Protein AF-A0A1Y2ALZ4-F1 (afdb_monomer_lite)

Sequence (386 aa):
MLKIMDLFFYKSKEDLKEELNKEIKNGNIQKVKTILDYAIKNKIILELNEKNEYGEIDENDIEKIISIKYSDCKLNNISEINSKFIKLINFCKNKNIIEVIFSRNSYFLKKFNEINEKERIKNEKELMKKQLEEERKASEKIEKENESMKKELENERKAKDKIGKENEIKKIELEKEKKEKEKIKKENESMKKKLENKIKAKEKIEKENESMKKELENERKEKEKIKKENESMKKELENERKAKEKIEKENEIKIKELENERKAKEKIEKENEIKIKELENERKTKEKIEKENELMKKELEEEKKEKEKKDEEKLKKKNYIIEKYNNKRDNNETLLTSECKQGNIEEVKKLIRYGMNINKRNKDGDTPLLIACKNGNIELIKYLLT

Secondary structure (DSSP, 8-state):
--SSGGGGG--SHHHHHHHHHHHHHTT-HHHHHHHHHHHHHTT---------SS----HHHHHHHHHHH-TT---S-HHHHHHHHHHHHHHHHHTTS------TT-HHHHHHHHHHHHHHHHHHHHHHHHHHHHHHHHHHHHHHHHHHHHHHHHHHHHHHHHHHHHHHHHHHHHHHHHHHHHHHHHHHHHHHHHHHHHHHHHHHHHHHHHHHHHHHHHHHHHHHHHHHHHHHHHHHHHHHHHHHHHHHHHHHHHHHHHHHHHHHHHHHHHHHHHHHHHHHHHHHHHHHHHHHHHHHHHHHHHHHHHHHHHHHHHHHHHHHHHHHHT---TTT--HHHHHHHHT-HHHHHHHHHTT--TT---TTS--HHHHHHHTT-HHHHHHHH-

Foldseek 3Di:
DPPCVVVVPQPDLVSLLVVLVVCVLVVVVVVNVVSLVVCQVVVNARDNDDDDPPDDDDPVNSVVSNVVPCVPDDDDDPVVSLLVVLVVVLVCVVVVSHDDDDDPPDPSVVSNVVVVVVVVVVVVVVVVVVVVVVVVVVVVVVVVVVVVVVVVVVVVVVVVVVVVVVVVVVVVVVVVVVVVVVVVVVVVVVVVVVVVVVVVVVVVVVVVVVVVVVVVVVVVVVVVVVVVVVVVVVVVVVVVVVVVVVVVVVVVVVVVVVVVVVVVVVVVVVVVVVVVVVVVVVVVVVVVVVVVVVVVVVVVVVVVVVVVVVVVVVVVLVVVVVVVVPPPPPQQQDPLLVCLLVLPQVVNVVVVVSPPDQQDAGPVRDGSLNSNVVVVPVVNNVVSVD

Structure (mmCIF, N/CA/C/O backbone):
data_AF-A0A1Y2ALZ4-F1
#
_entry.id   AF-A0A1Y2ALZ4-F1
#
loop_
_atom_site.group_PDB
_atom_site.id
_atom_site.type_symbol
_atom_site.label_atom_id
_atom_site.label_alt_id
_atom_site.label_comp_id
_atom_site.label_asym_id
_atom_site.label_entity_id
_atom_site.label_seq_id
_atom_site.pdbx_PDB_ins_code
_atom_site.Cartn_x
_atom_site.Cartn_y
_atom_site.Cartn_z
_atom_site.occupancy
_atom_site.B_iso_or_equiv
_atom_site.auth_seq_id
_atom_site.auth_comp_id
_atom_site.auth_asym_id
_atom_site.auth_atom_id
_atom_site.pdbx_PDB_model_num
ATOM 1 N N . MET A 1 1 ? -86.766 26.644 125.378 1.00 42.12 1 MET A N 1
ATOM 2 C CA . MET A 1 1 ? -86.203 27.587 126.367 1.00 42.12 1 MET A CA 1
ATOM 3 C C . MET A 1 1 ? -87.158 27.785 127.561 1.00 42.12 1 MET A C 1
ATOM 5 O O . MET A 1 1 ? -87.335 28.904 128.005 1.00 42.12 1 MET A O 1
ATOM 9 N N . LEU A 1 2 ? -87.774 26.715 128.103 1.00 34.62 2 LEU A N 1
ATOM 10 C CA . LEU A 1 2 ? -88.697 26.842 129.254 1.00 34.62 2 LEU A CA 1
ATOM 11 C C . LEU A 1 2 ? -88.805 25.585 130.150 1.00 34.62 2 LEU A C 1
ATOM 13 O O . LEU A 1 2 ? -89.820 25.368 130.793 1.00 34.62 2 LEU A O 1
ATOM 17 N N . LYS A 1 3 ? -87.753 24.752 130.217 1.00 48.16 3 LYS A N 1
ATOM 18 C CA . LYS A 1 3 ? -87.600 23.702 131.257 1.00 48.16 3 LYS A CA 1
ATOM 19 C C . LYS A 1 3 ? -86.159 23.532 131.776 1.00 48.16 3 LYS A C 1
ATOM 21 O O . LYS A 1 3 ? -85.839 22.530 132.395 1.00 48.16 3 LYS A O 1
ATOM 26 N N . ILE A 1 4 ? -85.278 24.502 131.511 1.00 44.12 4 ILE A N 1
ATOM 27 C CA . ILE A 1 4 ? -83.907 24.537 132.070 1.00 44.12 4 ILE A CA 1
ATOM 28 C C . ILE A 1 4 ? -83.863 25.387 133.356 1.00 44.12 4 ILE A C 1
ATOM 30 O O . ILE A 1 4 ? -82.876 25.364 134.080 1.00 44.12 4 ILE A O 1
ATOM 34 N N . MET A 1 5 ? -84.952 26.090 133.694 1.00 43.16 5 MET A N 1
ATOM 35 C CA . MET A 1 5 ? -85.009 26.917 134.904 1.00 43.16 5 MET A CA 1
ATOM 36 C C . MET A 1 5 ? -85.020 26.120 136.216 1.00 43.16 5 MET A C 1
ATOM 38 O O . MET A 1 5 ? -84.616 26.673 137.231 1.00 43.16 5 MET A O 1
ATOM 42 N N . ASP A 1 6 ? -85.347 24.825 136.199 1.00 49.66 6 ASP A N 1
ATOM 43 C CA . ASP A 1 6 ? -85.305 24.010 137.424 1.00 49.66 6 ASP A CA 1
ATOM 44 C C . ASP A 1 6 ? -83.879 23.553 137.792 1.00 49.66 6 ASP A C 1
ATOM 46 O O . ASP A 1 6 ? -83.631 23.149 138.923 1.00 49.66 6 ASP A O 1
ATOM 50 N N . LEU A 1 7 ? -82.910 23.634 136.867 1.00 52.06 7 LEU A N 1
ATOM 51 C CA . LEU A 1 7 ? -81.543 23.137 137.092 1.00 52.06 7 LEU A CA 1
ATOM 52 C C . LEU A 1 7 ? -80.650 24.085 137.898 1.00 52.06 7 LEU A C 1
ATOM 54 O O . LEU A 1 7 ? -79.588 23.670 138.354 1.00 52.06 7 LEU A O 1
ATOM 58 N N . PHE A 1 8 ? -81.072 25.333 138.112 1.00 49.12 8 PHE A N 1
ATOM 59 C CA . PHE A 1 8 ? -80.312 26.299 138.913 1.00 49.12 8 PHE A CA 1
ATOM 60 C C . PHE A 1 8 ? -80.486 26.124 140.429 1.00 49.12 8 PHE A C 1
ATOM 62 O O . PHE A 1 8 ? -79.915 26.893 141.200 1.00 49.12 8 PHE A O 1
ATOM 69 N N . PHE A 1 9 ? -81.240 25.112 140.865 1.00 51.62 9 PHE A N 1
ATOM 70 C CA . PHE A 1 9 ? -81.398 24.807 142.285 1.00 51.62 9 PHE A CA 1
ATOM 71 C C . PHE A 1 9 ? -80.329 23.862 142.857 1.00 51.62 9 PHE A C 1
ATOM 73 O O . PHE A 1 9 ? -80.178 23.842 144.077 1.00 51.62 9 PHE A O 1
ATOM 80 N N . TYR A 1 10 ? -79.567 23.125 142.034 1.00 57.88 10 TYR A N 1
ATOM 81 C CA . TYR A 1 10 ? -78.551 22.186 142.536 1.00 57.88 10 TYR A CA 1
ATOM 82 C C . TYR A 1 10 ? -77.269 22.940 142.894 1.00 57.88 10 TYR A C 1
ATOM 84 O O . TYR A 1 10 ? -76.552 23.425 142.017 1.00 57.88 10 TYR A O 1
ATOM 92 N N . LYS A 1 11 ? -77.004 23.080 144.194 1.00 54.25 11 LYS A N 1
ATOM 93 C CA . LYS A 1 11 ? -75.896 23.878 144.726 1.00 54.25 11 LYS A CA 1
ATOM 94 C C . LYS A 1 11 ? -74.630 23.039 144.968 1.00 54.25 11 LYS A C 1
ATOM 96 O O . LYS A 1 11 ? -73.576 23.634 145.180 1.00 54.25 11 LYS A O 1
ATOM 101 N N . SER A 1 12 ? -74.688 21.702 144.875 1.00 66.38 12 SER A N 1
ATOM 102 C CA . SER A 1 12 ? -73.545 20.790 145.090 1.00 66.38 12 SER A CA 1
ATOM 103 C C . SER A 1 12 ? -73.542 19.522 144.194 1.00 66.38 12 SER A C 1
ATOM 105 O O . SER A 1 12 ? -74.548 19.199 143.556 1.00 66.38 12 SER A O 1
ATOM 107 N N . LYS A 1 13 ? -72.400 18.797 144.125 1.00 61.62 13 LYS A N 1
ATOM 108 C CA . LYS A 1 13 ? -72.262 17.479 143.446 1.00 61.62 13 LYS A CA 1
ATOM 109 C C . LYS A 1 13 ? -73.210 16.448 144.073 1.00 61.62 13 LYS A C 1
ATOM 111 O O . LYS A 1 13 ? -73.811 15.661 143.340 1.00 61.62 13 LYS A O 1
ATOM 116 N N . GLU A 1 14 ? -73.364 16.485 145.394 1.00 61.75 14 GLU A N 1
ATOM 117 C CA . GLU A 1 14 ? -74.290 15.650 146.160 1.00 61.75 14 GLU A CA 1
ATOM 118 C C . GLU A 1 14 ? -75.758 15.918 145.792 1.00 61.75 14 GLU A C 1
ATOM 120 O O . GLU A 1 14 ? -76.473 14.960 145.508 1.00 61.75 14 GLU A O 1
ATOM 125 N N . ASP A 1 15 ? -76.190 17.179 145.656 1.00 67.94 15 ASP A N 1
ATOM 126 C CA . ASP A 1 15 ? -77.581 17.509 145.274 1.00 67.94 15 ASP A CA 1
ATOM 127 C C . ASP A 1 15 ? -77.932 16.940 143.885 1.00 67.94 15 ASP A C 1
ATOM 129 O O . ASP A 1 15 ? -79.032 16.445 143.630 1.00 67.94 15 ASP A O 1
ATOM 133 N N . LEU A 1 16 ? -76.963 17.007 142.967 1.00 66.06 16 LEU A N 1
ATOM 134 C CA . LEU A 1 16 ? -77.070 16.504 141.597 1.00 66.06 16 LEU A CA 1
ATOM 135 C C . LEU A 1 16 ? -77.125 14.972 141.555 1.00 66.06 16 LEU A C 1
ATOM 137 O O . LEU A 1 16 ? -77.840 14.398 140.732 1.00 66.06 16 LEU A O 1
ATOM 141 N N . LYS A 1 17 ? -76.384 14.315 142.451 1.00 62.19 17 LYS A N 1
ATOM 142 C CA . LYS A 1 17 ? -76.388 12.861 142.632 1.00 62.19 17 LYS A CA 1
ATOM 143 C C . LYS A 1 17 ? -77.688 12.380 143.283 1.00 62.19 17 LYS A C 1
ATOM 145 O O . LYS A 1 17 ? -78.253 11.396 142.808 1.00 62.19 17 LYS A O 1
ATOM 150 N N . GLU A 1 18 ? -78.191 13.060 144.312 1.00 59.50 18 GLU A N 1
ATOM 151 C CA . GLU A 1 18 ? -79.479 12.744 144.941 1.00 59.50 18 GLU A CA 1
ATOM 152 C C . GLU A 1 18 ? -80.633 12.884 143.952 1.00 59.50 18 GLU A C 1
ATOM 154 O O . GLU A 1 18 ? -81.451 11.968 143.829 1.00 59.50 18 GLU A O 1
ATOM 159 N N . GLU A 1 19 ? -80.679 13.978 143.190 1.00 65.06 19 GLU A N 1
ATOM 160 C CA . GLU A 1 19 ? -81.725 14.153 142.187 1.00 65.06 19 GLU A CA 1
ATOM 161 C C . GLU A 1 19 ? -81.571 13.156 141.031 1.00 65.06 19 GLU A C 1
ATOM 163 O O . GLU A 1 19 ? -82.572 12.608 140.573 1.00 65.06 19 GLU A O 1
ATOM 168 N N . LEU A 1 20 ? -80.346 12.846 140.582 1.00 60.69 20 LEU A N 1
ATOM 169 C CA . LEU A 1 20 ? -80.123 11.789 139.591 1.00 60.69 20 LEU A CA 1
ATOM 170 C C . LEU A 1 20 ? -80.661 10.447 140.102 1.00 60.69 20 LEU A C 1
ATOM 172 O O . LEU A 1 20 ? -81.419 9.791 139.392 1.00 60.69 20 LEU A O 1
ATOM 176 N N . ASN A 1 21 ? -80.344 10.066 141.342 1.00 56.47 21 ASN A N 1
ATOM 177 C CA . ASN A 1 21 ? -80.853 8.845 141.969 1.00 56.47 21 ASN A CA 1
ATOM 178 C C . ASN A 1 21 ? -82.378 8.854 142.099 1.00 56.47 21 ASN A C 1
ATOM 180 O O . ASN A 1 21 ? -83.031 7.842 141.848 1.00 56.47 21 ASN A O 1
ATOM 184 N N . LYS A 1 22 ? -82.965 9.994 142.459 1.00 56.47 22 LYS A N 1
ATOM 185 C CA . LYS A 1 22 ? -84.413 10.183 142.573 1.00 56.47 22 LYS A CA 1
ATOM 186 C C . LYS A 1 22 ? -85.116 10.099 141.220 1.00 56.47 22 LYS A C 1
ATOM 188 O O . LYS A 1 22 ? -86.137 9.429 141.119 1.00 56.47 22 LYS A O 1
ATOM 193 N N . GLU A 1 23 ? -84.587 10.726 140.175 1.00 58.66 23 GLU A N 1
ATOM 194 C CA . GLU A 1 23 ? -85.186 10.703 138.837 1.00 58.66 23 GLU A CA 1
ATOM 195 C C . GLU A 1 23 ? -84.951 9.369 138.115 1.00 58.66 23 GLU A C 1
ATOM 197 O O . GLU A 1 23 ? -85.815 8.948 137.344 1.00 58.66 23 GLU A O 1
ATOM 202 N N . ILE A 1 24 ? -83.855 8.662 138.424 1.00 54.06 24 ILE A N 1
ATOM 203 C CA . ILE A 1 24 ? -83.662 7.248 138.066 1.00 54.06 24 ILE A CA 1
ATOM 204 C C . ILE A 1 24 ? -84.736 6.394 138.749 1.00 54.06 24 ILE A C 1
ATOM 206 O O . ILE A 1 24 ? -85.440 5.654 138.064 1.00 54.06 24 ILE A O 1
ATOM 210 N N . LYS A 1 25 ? -84.928 6.550 140.068 1.00 51.41 25 LYS A N 1
ATOM 211 C CA . LYS A 1 25 ? -85.988 5.870 140.837 1.00 51.41 25 LYS A CA 1
ATOM 212 C C . LYS A 1 25 ? -87.399 6.190 140.318 1.00 51.41 25 LYS A C 1
ATOM 214 O O . LYS A 1 25 ? -88.260 5.320 140.334 1.00 51.41 25 LYS A O 1
ATOM 219 N N . ASN A 1 26 ? -87.632 7.407 139.821 1.00 50.19 26 ASN A N 1
ATOM 220 C CA . ASN A 1 26 ? -88.903 7.832 139.221 1.00 50.19 26 ASN A CA 1
ATOM 221 C C . ASN A 1 26 ? -89.034 7.462 137.721 1.00 50.19 26 ASN A C 1
ATOM 223 O O . ASN A 1 26 ? -90.046 7.789 137.104 1.00 50.19 26 ASN A O 1
ATOM 227 N N . GLY A 1 27 ? -88.026 6.835 137.097 1.00 49.62 27 GLY A N 1
ATOM 228 C CA . GLY A 1 27 ? -88.061 6.422 135.685 1.00 49.62 27 GLY A CA 1
ATOM 229 C C . GLY A 1 27 ? -88.056 7.567 134.656 1.00 49.62 27 GLY A C 1
ATOM 230 O O . GLY A 1 27 ? -88.413 7.364 133.493 1.00 49.62 27 GLY A O 1
ATOM 231 N N . ASN A 1 28 ? -87.656 8.784 135.036 1.00 55.88 28 ASN A N 1
ATOM 232 C CA . ASN A 1 28 ? -87.747 9.971 134.182 1.00 55.88 28 ASN A CA 1
ATOM 233 C C . ASN A 1 28 ? -86.536 10.116 133.242 1.00 55.88 28 ASN A C 1
ATOM 235 O O . ASN A 1 28 ? -85.645 10.944 133.449 1.00 55.88 28 ASN A O 1
ATOM 239 N N . ILE A 1 29 ? -86.516 9.319 132.169 1.00 53.06 29 ILE A N 1
ATOM 240 C CA . ILE A 1 29 ? -85.386 9.210 131.223 1.00 53.06 29 ILE A CA 1
ATOM 241 C C . ILE A 1 29 ? -84.935 10.574 130.676 1.00 53.06 29 ILE A C 1
ATOM 243 O O . ILE A 1 29 ? -83.738 10.820 130.520 1.00 53.06 29 ILE A O 1
ATOM 247 N N . GLN A 1 30 ? -85.871 11.478 130.380 1.00 55.88 30 GLN A N 1
ATOM 248 C CA . GLN A 1 30 ? -85.539 12.771 129.783 1.00 55.88 30 GLN A CA 1
ATOM 249 C C . GLN A 1 30 ? -84.821 13.698 130.773 1.00 55.88 30 GLN A C 1
ATOM 251 O O . GLN A 1 30 ? -83.863 14.375 130.387 1.00 55.88 30 GLN A O 1
ATOM 256 N N . LYS A 1 31 ? -85.237 13.714 132.048 1.00 60.53 31 LYS A N 1
ATOM 257 C CA . LYS A 1 31 ? -84.505 14.436 133.099 1.00 60.53 31 LYS A CA 1
ATOM 258 C C . LYS A 1 31 ? -83.160 13.781 133.392 1.00 60.53 31 LYS A C 1
ATOM 260 O O . LYS A 1 31 ? -82.171 14.503 133.433 1.00 60.53 31 LYS A O 1
ATOM 265 N N . VAL A 1 32 ? -83.090 12.449 133.473 1.00 55.56 32 VAL A N 1
ATOM 266 C CA . VAL A 1 32 ? -81.819 11.715 133.641 1.00 55.56 32 VAL A CA 1
ATOM 267 C C . VAL A 1 32 ? -80.822 12.097 132.548 1.00 55.56 32 VAL A C 1
ATOM 269 O O . VAL A 1 32 ? -79.685 12.451 132.842 1.00 55.56 32 VAL A O 1
ATOM 272 N N . LYS A 1 33 ? -81.257 12.113 131.283 1.00 57.19 33 LYS A N 1
ATOM 273 C CA . LYS A 1 33 ? -80.408 12.517 130.157 1.00 57.19 33 LYS A CA 1
ATOM 274 C C . LYS A 1 33 ? -79.933 13.965 130.287 1.00 57.19 33 LYS A C 1
ATOM 276 O O . LYS A 1 33 ? -78.762 14.238 130.074 1.00 57.19 33 LYS A O 1
ATOM 281 N N . THR A 1 34 ? -80.820 14.868 130.696 1.00 64.62 34 THR A N 1
ATOM 282 C CA . THR A 1 34 ? -80.485 16.287 130.890 1.00 64.62 34 THR A CA 1
ATOM 283 C C . THR A 1 34 ? -79.462 16.474 132.020 1.00 64.62 34 THR A C 1
ATOM 285 O O . THR A 1 34 ? -78.530 17.263 131.879 1.00 64.62 34 THR A O 1
ATOM 288 N N . ILE A 1 35 ? -79.598 15.718 133.115 1.00 60.41 35 ILE A N 1
ATOM 289 C CA . ILE A 1 35 ? -78.656 15.710 134.241 1.00 60.41 35 ILE A CA 1
ATOM 290 C C . ILE A 1 35 ? -77.288 15.152 133.808 1.00 60.41 35 ILE A C 1
ATOM 292 O O . ILE A 1 35 ? -76.255 15.751 134.104 1.00 60.41 35 ILE A O 1
ATOM 296 N N . LEU A 1 36 ? -77.263 14.047 133.056 1.00 55.91 36 LEU A N 1
ATOM 297 C CA . LEU A 1 36 ? -76.023 13.455 132.540 1.00 55.91 36 LEU A CA 1
ATOM 298 C C . LEU A 1 36 ? -75.328 14.360 131.514 1.00 55.91 36 LEU A C 1
ATOM 300 O O . LEU A 1 36 ? -74.115 14.541 131.587 1.00 55.91 36 LEU A O 1
ATOM 304 N N . ASP A 1 37 ? -76.078 14.979 130.600 1.00 59.69 37 ASP A N 1
ATOM 305 C CA . ASP A 1 37 ? -75.547 15.950 129.635 1.00 59.69 37 ASP A CA 1
ATOM 306 C C . ASP A 1 37 ? -74.917 17.155 130.357 1.00 59.69 37 ASP A C 1
ATOM 308 O O . ASP A 1 37 ? -73.858 17.649 129.956 1.00 59.69 37 ASP A O 1
ATOM 312 N N . TYR A 1 38 ? -75.523 17.601 131.464 1.00 64.94 38 TYR A N 1
ATOM 313 C CA . TYR A 1 38 ? -74.948 18.630 132.327 1.00 64.94 38 TYR A CA 1
ATOM 314 C C . TYR A 1 38 ? -73.648 18.162 133.002 1.00 64.94 38 TYR A C 1
ATOM 316 O O . TYR A 1 38 ? -72.660 18.900 132.991 1.00 64.94 38 TYR A O 1
ATOM 324 N N . ALA A 1 39 ? -73.607 16.941 133.540 1.00 55.75 39 ALA A N 1
ATOM 325 C CA . ALA A 1 39 ? -72.405 16.376 134.155 1.00 55.75 39 ALA A CA 1
ATOM 326 C C . ALA A 1 39 ? -71.247 16.248 133.147 1.00 55.75 39 ALA A C 1
ATOM 328 O O . ALA A 1 39 ? -70.130 16.672 133.444 1.00 55.75 39 ALA A O 1
ATOM 329 N N . ILE A 1 40 ? -71.530 15.775 131.925 1.00 56.69 40 ILE A N 1
ATOM 330 C CA . ILE A 1 40 ? -70.569 15.686 130.811 1.00 56.69 40 ILE A CA 1
ATOM 331 C C . ILE A 1 40 ? -69.997 17.061 130.484 1.00 56.69 40 ILE A C 1
ATOM 333 O O . ILE A 1 40 ? -68.779 17.236 130.414 1.00 56.69 40 ILE A O 1
ATOM 337 N N . LYS A 1 41 ? -70.877 18.048 130.287 1.00 64.38 41 LYS A N 1
ATOM 338 C CA . LYS A 1 41 ? -70.475 19.404 129.908 1.00 64.38 41 LYS A CA 1
ATOM 339 C C . LYS A 1 41 ? -69.557 20.042 130.953 1.00 64.38 41 LYS A C 1
ATOM 341 O O . LYS A 1 41 ? -68.635 20.763 130.582 1.00 64.38 41 LYS A O 1
ATOM 346 N N . ASN A 1 42 ? -69.792 19.757 132.233 1.00 61.19 42 ASN A N 1
ATOM 347 C CA . ASN A 1 42 ? -69.032 20.321 133.348 1.00 61.19 42 ASN A CA 1
ATOM 348 C C . ASN A 1 42 ? -67.924 19.389 133.877 1.00 61.19 42 ASN A C 1
ATOM 350 O O . ASN A 1 42 ? -67.287 19.722 134.872 1.00 61.19 42 ASN A O 1
ATOM 354 N N . LYS A 1 43 ? -67.671 18.244 133.219 1.00 60.88 43 LYS A N 1
ATOM 355 C CA . LYS A 1 43 ? -66.679 17.221 133.616 1.00 60.88 43 LYS A CA 1
ATOM 356 C C . LYS A 1 43 ? -66.830 16.729 135.064 1.00 60.88 43 LYS A C 1
ATOM 358 O O . LYS A 1 43 ? -65.845 16.408 135.726 1.00 60.88 43 LYS A O 1
ATOM 363 N N . ILE A 1 44 ? -68.062 16.666 135.558 1.00 55.78 44 ILE A N 1
ATOM 364 C CA . ILE A 1 44 ? -68.360 16.150 136.895 1.00 55.78 44 ILE A CA 1
ATOM 365 C C . ILE A 1 44 ? -68.474 14.629 136.796 1.00 55.78 44 ILE A C 1
ATOM 367 O O . ILE A 1 44 ? -69.331 14.115 136.080 1.00 55.78 44 ILE A O 1
ATOM 371 N N . ILE A 1 45 ? -67.627 13.909 137.530 1.00 53.69 45 ILE A N 1
ATOM 372 C CA . ILE A 1 45 ? -67.736 12.453 137.673 1.00 53.69 45 ILE A CA 1
ATOM 373 C C . ILE A 1 45 ? -68.749 12.172 138.783 1.00 53.69 45 ILE A C 1
ATOM 375 O O . ILE A 1 45 ? -68.520 12.538 139.936 1.00 53.69 45 ILE A O 1
ATOM 379 N N . LEU A 1 46 ? -69.879 11.559 138.435 1.00 53.22 46 LEU A N 1
ATOM 380 C CA . LEU A 1 46 ? -70.933 11.186 139.378 1.00 53.22 46 LEU A CA 1
ATOM 381 C C . LEU A 1 46 ? -70.745 9.722 139.796 1.00 53.22 46 LEU A C 1
ATOM 383 O O . LEU A 1 46 ? -70.842 8.819 138.970 1.00 53.22 46 LEU A O 1
ATOM 387 N N . GLU A 1 47 ? -70.479 9.498 141.080 1.00 49.75 47 GLU A N 1
ATOM 388 C CA . GLU A 1 47 ? -70.293 8.166 141.664 1.00 49.75 47 GLU A CA 1
ATOM 389 C C . GLU A 1 47 ? -71.616 7.699 142.272 1.00 49.75 47 GLU A C 1
ATOM 391 O O . GLU A 1 47 ? -72.061 8.241 143.281 1.00 49.75 47 GLU A O 1
ATOM 396 N N . LEU A 1 48 ? -72.273 6.710 141.672 1.00 48.59 48 LEU A N 1
ATOM 397 C CA . LEU A 1 48 ? -73.524 6.148 142.187 1.00 48.59 48 LEU A CA 1
ATOM 398 C C . LEU A 1 48 ? -73.222 5.113 143.285 1.00 48.59 48 LEU A C 1
ATOM 400 O O . LEU A 1 48 ? -73.225 3.923 1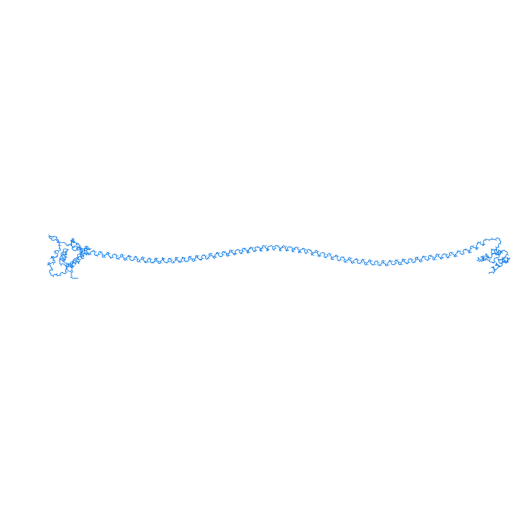43.012 1.00 48.59 48 LEU A O 1
ATOM 404 N N . ASN A 1 49 ? -72.935 5.567 144.509 1.00 44.25 49 ASN A N 1
ATOM 405 C CA . ASN A 1 49 ? -72.786 4.726 145.708 1.00 44.25 49 ASN A CA 1
ATOM 406 C C . ASN A 1 49 ? -73.262 5.502 146.941 1.00 44.25 49 ASN A C 1
ATOM 408 O O . ASN A 1 49 ? -72.736 6.589 147.153 1.00 44.25 49 ASN A O 1
ATOM 412 N N . GLU A 1 50 ? -74.171 4.983 147.774 1.00 42.91 50 GLU A N 1
ATOM 413 C CA . GLU A 1 50 ? -74.243 5.395 149.189 1.00 42.91 50 GLU A CA 1
ATOM 414 C C . GLU A 1 50 ? -74.989 4.386 150.079 1.00 42.91 50 GLU A C 1
ATOM 416 O O . GLU A 1 50 ? -75.902 3.692 149.643 1.00 42.91 50 GLU A O 1
ATOM 421 N N . LYS A 1 51 ? -74.479 4.259 151.309 1.00 38.06 51 LYS A N 1
ATOM 422 C CA . LYS A 1 51 ? -74.598 3.127 152.239 1.00 38.06 51 LYS A CA 1
ATOM 423 C C . LYS A 1 51 ? -75.947 3.058 152.966 1.00 38.06 51 LYS A C 1
ATOM 425 O O . LYS A 1 51 ? -76.314 4.023 153.625 1.00 38.06 51 LYS A O 1
ATOM 430 N N . ASN A 1 52 ? -76.530 1.858 153.026 1.00 39.81 52 ASN A N 1
ATOM 431 C CA . ASN A 1 52 ? -77.428 1.420 154.105 1.00 39.81 52 ASN A CA 1
ATOM 432 C C . ASN A 1 52 ? -76.795 0.184 154.785 1.00 39.81 52 ASN A C 1
ATOM 434 O O . ASN A 1 52 ? -75.937 -0.461 154.184 1.00 39.81 52 ASN A O 1
ATOM 438 N N . GLU A 1 53 ? -77.194 -0.148 156.018 1.00 49.22 53 GLU A N 1
ATOM 439 C CA . GLU A 1 53 ? -76.545 -1.119 156.934 1.00 49.22 53 GLU A CA 1
ATOM 440 C C . GLU A 1 53 ? -76.424 -2.593 156.453 1.00 49.22 53 GLU A C 1
ATOM 442 O O . GLU A 1 53 ? -75.923 -3.429 157.198 1.00 49.22 53 GLU A O 1
ATOM 447 N N . TYR A 1 54 ? -76.761 -2.918 155.199 1.00 42.91 54 TYR A N 1
ATOM 448 C CA . TYR A 1 54 ? -76.448 -4.192 154.527 1.00 42.91 54 TYR A CA 1
ATOM 449 C C . TYR A 1 54 ? -76.172 -3.956 153.028 1.00 42.91 54 TYR A C 1
ATOM 451 O O . TYR A 1 54 ? -77.058 -4.131 152.203 1.00 42.91 54 TYR A O 1
ATOM 459 N N . GLY A 1 55 ? -74.970 -3.490 152.670 1.00 49.72 55 GLY A N 1
ATOM 460 C CA . GLY A 1 55 ? -74.655 -2.983 151.326 1.00 49.72 55 GLY A CA 1
ATOM 461 C C . GLY A 1 55 ? -75.050 -3.877 150.139 1.00 49.72 55 GLY A C 1
ATOM 462 O O . GLY A 1 55 ? -74.576 -4.999 150.058 1.00 49.72 55 GLY A O 1
ATOM 463 N N . GLU A 1 56 ? -75.873 -3.325 149.236 1.00 38.84 56 GLU A N 1
ATOM 464 C CA . GLU A 1 56 ? -75.989 -3.502 147.768 1.00 38.84 56 GLU A CA 1
ATOM 465 C C . GLU A 1 56 ? -77.359 -2.920 147.329 1.00 38.84 56 GLU A C 1
ATOM 467 O O . GLU A 1 56 ? -78.338 -3.088 148.047 1.00 38.84 56 GLU A O 1
ATOM 472 N N . ILE A 1 57 ? -77.448 -2.199 146.195 1.00 35.91 57 ILE A N 1
ATOM 473 C CA .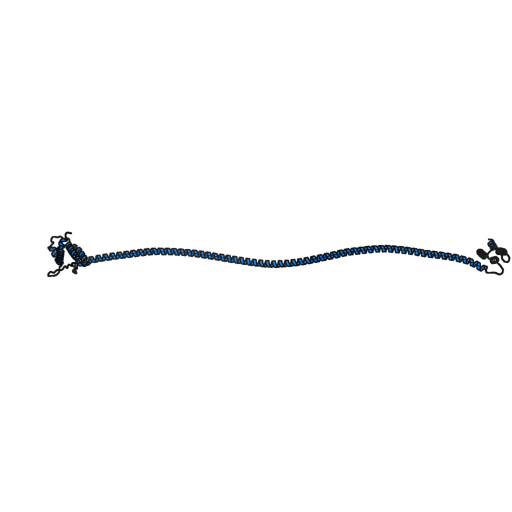 ILE A 1 57 ? -78.745 -1.910 145.539 1.00 35.91 57 ILE A CA 1
ATOM 474 C C . ILE A 1 57 ? -78.951 -3.027 144.522 1.00 35.91 57 ILE A C 1
ATOM 476 O O . ILE A 1 57 ? -78.255 -3.055 143.503 1.00 35.91 57 ILE A O 1
ATOM 480 N N . ASP A 1 58 ? -79.876 -3.939 144.803 1.00 39.69 58 ASP A N 1
ATOM 481 C CA . ASP A 1 58 ? -80.242 -5.012 143.880 1.00 39.69 58 ASP A CA 1
ATOM 482 C C . ASP A 1 58 ? -81.505 -4.661 143.068 1.00 39.69 58 ASP A C 1
ATOM 484 O O . ASP A 1 58 ? -82.169 -3.640 143.284 1.00 39.69 58 ASP A O 1
ATOM 488 N N . GLU A 1 59 ? -81.812 -5.489 142.068 1.00 44.56 59 GLU A N 1
ATOM 489 C CA . GLU A 1 59 ? -82.930 -5.294 141.136 1.00 44.56 59 GLU A CA 1
ATOM 490 C C . GLU A 1 59 ? -84.306 -5.161 141.845 1.00 44.56 59 GLU A C 1
ATOM 492 O O . GLU A 1 59 ? -85.192 -4.481 141.320 1.00 44.56 59 GLU A O 1
ATOM 497 N N . ASN A 1 60 ? -84.466 -5.680 143.070 1.00 40.09 60 ASN A N 1
ATOM 498 C CA . ASN A 1 60 ? -85.697 -5.621 143.866 1.00 40.09 60 ASN A CA 1
ATOM 499 C C . ASN A 1 60 ? -85.941 -4.249 144.520 1.00 40.09 60 ASN A C 1
ATOM 501 O O . ASN A 1 60 ? -87.090 -3.895 144.802 1.00 40.09 60 ASN A O 1
ATOM 505 N N . ASP A 1 61 ? -84.896 -3.450 144.758 1.00 43.97 61 ASP A N 1
ATOM 506 C CA . ASP A 1 61 ? -85.031 -2.113 145.356 1.00 43.97 61 ASP A CA 1
ATOM 507 C C . ASP A 1 61 ? -85.571 -1.089 144.351 1.00 43.97 61 ASP A C 1
ATOM 509 O O . ASP A 1 61 ? -86.344 -0.195 144.704 1.00 43.97 61 ASP A O 1
ATOM 513 N N . ILE A 1 62 ? -85.226 -1.248 143.072 1.00 45.59 62 ILE A N 1
ATOM 514 C CA . ILE A 1 62 ? -85.773 -0.438 141.976 1.00 45.59 62 ILE A CA 1
ATOM 515 C C . ILE A 1 62 ? -87.227 -0.856 141.693 1.00 45.59 62 ILE A C 1
ATOM 517 O O . ILE A 1 62 ? -88.084 0.005 141.483 1.00 45.59 62 ILE A O 1
ATOM 521 N N . GLU A 1 63 ? -87.539 -2.151 141.785 1.00 39.84 63 GLU A N 1
ATOM 522 C CA . GLU A 1 63 ? -88.896 -2.691 141.622 1.00 39.84 63 GLU A CA 1
ATOM 523 C C . GLU A 1 63 ? -89.857 -2.264 142.754 1.00 39.84 63 GLU A C 1
ATOM 525 O O . GLU A 1 63 ? -90.992 -1.847 142.485 1.00 39.84 63 GLU A O 1
ATOM 530 N N . LYS A 1 64 ? -89.397 -2.258 144.017 1.00 41.84 64 LYS A N 1
ATOM 531 C CA . LYS A 1 64 ? -90.163 -1.751 145.175 1.00 41.84 64 LYS A CA 1
ATOM 532 C C . LYS A 1 64 ? -90.458 -0.255 145.081 1.00 41.84 64 LYS A C 1
ATOM 534 O O . LYS A 1 64 ? -91.573 0.172 145.373 1.00 41.84 64 LYS A O 1
ATOM 539 N N . ILE A 1 65 ? -89.482 0.551 144.667 1.00 41.94 65 ILE A N 1
ATOM 540 C CA . ILE A 1 65 ? -89.629 2.013 144.606 1.00 41.94 65 ILE A CA 1
ATOM 541 C C . ILE A 1 65 ? -90.567 2.441 143.466 1.00 41.94 65 ILE A C 1
ATOM 543 O O . ILE A 1 65 ? -91.339 3.390 143.631 1.00 41.94 65 ILE A O 1
ATOM 547 N N . ILE A 1 66 ? -90.565 1.712 142.346 1.00 40.06 66 ILE A N 1
ATOM 548 C CA . ILE A 1 66 ? -91.482 1.945 141.222 1.00 40.06 66 ILE A CA 1
ATOM 549 C C . ILE A 1 66 ? -92.908 1.470 141.563 1.00 40.06 66 ILE A C 1
ATOM 551 O O . ILE A 1 66 ? -93.868 2.174 141.241 1.00 40.06 66 ILE A O 1
ATOM 555 N N . SER A 1 67 ? -93.062 0.360 142.299 1.00 43.00 67 SER A N 1
ATOM 556 C CA . SER A 1 67 ? -94.378 -0.151 142.733 1.00 43.00 67 SER A CA 1
ATOM 557 C C . SER A 1 67 ? -95.087 0.736 143.767 1.00 43.00 67 SER A C 1
ATOM 559 O O . SER A 1 67 ? -96.312 0.802 143.771 1.00 43.00 67 SER A O 1
ATOM 561 N N . ILE A 1 68 ? -94.349 1.454 144.626 1.00 38.84 68 ILE A N 1
ATOM 562 C CA . ILE A 1 68 ? -94.929 2.309 145.685 1.00 38.84 68 ILE A CA 1
ATOM 563 C C . ILE A 1 68 ? -95.471 3.645 145.143 1.00 38.84 68 ILE A C 1
ATOM 565 O O . ILE A 1 68 ? -96.343 4.252 145.760 1.00 38.84 68 ILE A O 1
ATOM 569 N N . LYS A 1 69 ? -94.967 4.129 144.001 1.00 36.12 69 LYS A N 1
ATOM 570 C CA . LYS A 1 69 ? -95.196 5.517 143.556 1.00 36.12 69 LYS A CA 1
ATOM 571 C C . LYS A 1 69 ? -96.048 5.661 142.290 1.00 36.12 69 LYS A C 1
ATOM 573 O O . LYS A 1 69 ? -96.497 6.766 142.000 1.00 36.12 69 LYS A O 1
ATOM 578 N N . TYR A 1 70 ? -96.279 4.575 141.549 1.00 39.47 70 TYR A N 1
ATOM 579 C CA . TYR A 1 70 ? -96.941 4.597 140.238 1.00 39.47 70 TYR A CA 1
ATOM 580 C C . TYR A 1 70 ? -97.973 3.473 140.058 1.00 39.47 70 TYR A C 1
ATOM 582 O O . TYR A 1 70 ? -98.041 2.865 138.991 1.00 39.47 70 TYR A O 1
ATOM 590 N N . SER A 1 71 ? -98.813 3.224 141.068 1.00 42.22 71 SER A N 1
ATOM 591 C CA . SER A 1 71 ? -99.910 2.243 140.983 1.00 42.22 71 SER A CA 1
ATOM 592 C C . SER A 1 71 ? -100.850 2.461 139.784 1.00 42.22 71 SER A C 1
ATOM 594 O O . SER A 1 71 ? -101.425 1.496 139.290 1.00 42.22 71 SER A O 1
ATOM 596 N N . ASP A 1 72 ? -100.943 3.693 139.261 1.00 32.69 72 ASP A N 1
ATOM 597 C CA . ASP A 1 72 ? -101.912 4.072 138.220 1.00 32.69 72 ASP A CA 1
ATOM 598 C C . ASP A 1 72 ? -101.299 4.487 136.862 1.00 32.69 72 ASP A C 1
ATOM 600 O O . ASP A 1 72 ? -102.017 4.928 135.961 1.00 32.69 72 ASP A O 1
ATOM 604 N N . CYS A 1 73 ? -99.988 4.305 136.648 1.00 30.53 73 CYS A N 1
ATOM 605 C CA . CYS A 1 73 ? -99.354 4.560 135.345 1.00 30.53 73 CYS A CA 1
ATOM 606 C C . CYS A 1 73 ? -99.097 3.254 134.575 1.00 30.53 73 CYS A C 1
ATOM 608 O O . CYS A 1 73 ? -98.120 2.550 134.816 1.00 30.53 73 CYS A O 1
ATOM 610 N N . LYS A 1 74 ? -99.942 2.965 133.574 1.00 36.88 74 LYS A N 1
ATOM 611 C CA . LYS A 1 74 ? -99.728 1.904 132.569 1.00 36.88 74 LYS A CA 1
ATOM 612 C C . LYS A 1 74 ? -98.468 2.185 131.732 1.00 36.88 74 LYS A C 1
ATOM 614 O O . LYS A 1 74 ? -98.537 2.845 130.697 1.00 36.88 74 LYS A O 1
ATOM 619 N N . LEU A 1 75 ? -97.314 1.679 132.162 1.00 34.00 75 LEU A N 1
ATOM 620 C CA . LEU A 1 75 ? -96.109 1.594 131.332 1.00 34.00 75 LEU A CA 1
ATOM 621 C C . LEU A 1 75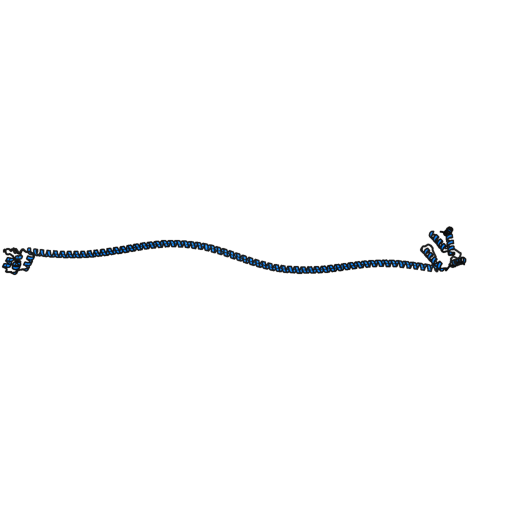 ? -96.209 0.375 130.400 1.00 34.00 75 LEU A C 1
ATOM 623 O O . LEU A 1 75 ? -96.303 -0.766 130.849 1.00 34.00 75 LEU A O 1
ATOM 627 N N . ASN A 1 76 ? -96.165 0.617 129.087 1.00 38.59 76 ASN A N 1
ATOM 628 C CA . ASN A 1 76 ? -96.180 -0.425 128.060 1.00 38.59 76 ASN A CA 1
ATOM 629 C C . ASN A 1 76 ? -94.795 -1.101 127.960 1.00 38.59 76 ASN A C 1
ATOM 631 O O . ASN A 1 76 ? -93.981 -0.748 127.117 1.00 38.59 76 ASN A O 1
ATOM 635 N N . ASN A 1 77 ? -94.569 -2.098 128.819 1.00 40.97 77 ASN A N 1
ATOM 636 C CA . ASN A 1 77 ? -93.531 -3.136 128.747 1.00 40.97 77 ASN A CA 1
ATOM 637 C C . ASN A 1 77 ? -92.068 -2.716 129.060 1.00 40.97 77 ASN A C 1
ATOM 639 O O . ASN A 1 77 ? -91.365 -2.073 128.282 1.00 40.97 77 ASN A O 1
ATOM 643 N N . ILE A 1 78 ? -91.571 -3.187 130.209 1.00 40.94 78 ILE A N 1
ATOM 644 C CA . ILE A 1 78 ? -90.265 -2.890 130.837 1.00 40.94 78 ILE A CA 1
ATOM 645 C C . ILE A 1 78 ? -89.043 -3.207 129.931 1.00 40.94 78 ILE A C 1
ATOM 647 O O . ILE A 1 78 ? -87.980 -2.600 130.064 1.00 40.94 78 ILE A O 1
ATOM 651 N N . SER A 1 79 ? -89.188 -4.095 128.939 1.00 47.62 79 SER A N 1
ATOM 652 C CA . SER A 1 79 ? -88.117 -4.531 128.017 1.00 47.62 79 SER A CA 1
ATOM 653 C C . SER A 1 79 ? -87.607 -3.443 127.048 1.00 47.62 79 SER A C 1
ATOM 655 O O . SER A 1 79 ? -86.426 -3.422 126.677 1.00 47.62 79 SER A O 1
ATOM 657 N N . GLU A 1 80 ? -88.467 -2.506 126.641 1.00 45.88 80 GLU A N 1
ATOM 658 C CA . GLU A 1 80 ? -88.136 -1.498 125.620 1.00 45.88 80 GLU A CA 1
ATOM 659 C C . GLU A 1 80 ? -87.333 -0.318 126.192 1.00 45.88 80 GLU A C 1
ATOM 661 O O . GLU A 1 80 ? -86.409 0.200 125.549 1.00 45.88 80 GLU A O 1
ATOM 666 N N . ILE A 1 81 ? -87.626 0.038 127.447 1.00 47.47 81 ILE A N 1
ATOM 667 C CA . ILE A 1 81 ? -86.875 1.015 128.247 1.00 47.47 81 ILE A CA 1
ATOM 668 C C . ILE A 1 81 ? -85.416 0.547 128.408 1.00 47.47 81 ILE A C 1
ATOM 670 O O . ILE A 1 81 ? -84.485 1.333 128.215 1.00 47.47 81 ILE A O 1
ATOM 674 N N . ASN A 1 82 ? -85.200 -0.759 128.594 1.00 56.41 82 ASN A N 1
ATOM 675 C CA . ASN A 1 82 ? -83.876 -1.351 128.799 1.00 56.41 82 ASN A CA 1
ATOM 676 C C . ASN A 1 82 ? -82.958 -1.288 127.559 1.00 56.41 82 ASN A C 1
ATOM 678 O O . ASN A 1 82 ? -81.761 -1.040 127.694 1.00 56.41 82 ASN A O 1
ATOM 682 N N . SER A 1 83 ? -83.465 -1.449 126.325 1.00 58.00 83 SER A N 1
ATOM 683 C CA . SER A 1 83 ? -82.595 -1.474 125.128 1.00 58.00 83 SER A CA 1
ATOM 684 C C . SER A 1 83 ? -82.022 -0.108 124.744 1.00 58.00 83 SER A C 1
ATOM 686 O O . SER A 1 83 ? -80.879 -0.037 124.283 1.00 58.00 83 SER A O 1
ATOM 688 N N . LYS A 1 84 ? -82.811 0.966 124.856 1.00 58.91 84 LYS A N 1
ATOM 689 C CA . LYS A 1 84 ? -82.331 2.328 124.569 1.00 58.91 84 LYS A CA 1
ATOM 690 C C . LYS A 1 84 ? -81.359 2.789 125.655 1.00 58.91 84 LYS A C 1
ATOM 692 O O . LYS A 1 84 ? -80.356 3.423 125.334 1.00 58.91 84 LYS A O 1
ATOM 697 N N . PHE A 1 85 ? -81.615 2.390 126.900 1.00 57.56 85 PHE A N 1
ATOM 698 C CA . PHE A 1 85 ? -80.736 2.651 128.034 1.00 57.56 85 PHE A CA 1
ATOM 699 C C . PHE A 1 85 ? -79.379 1.940 127.894 1.00 57.56 85 PHE A C 1
ATOM 701 O O . PHE A 1 85 ? -78.347 2.591 128.012 1.00 57.56 85 PHE A O 1
ATOM 708 N N . ILE A 1 86 ? -79.349 0.660 127.492 1.00 59.50 86 ILE A N 1
ATOM 709 C CA . ILE A 1 86 ? -78.099 -0.078 127.205 1.00 59.50 86 ILE A CA 1
ATOM 710 C C . ILE A 1 86 ? -77.270 0.598 126.105 1.00 59.50 86 ILE A C 1
ATOM 712 O O . ILE A 1 86 ? -76.054 0.716 126.236 1.00 59.50 86 ILE A O 1
ATOM 716 N N . LYS A 1 87 ? -77.909 1.075 125.027 1.00 61.16 87 LYS A N 1
ATOM 717 C CA . LYS A 1 87 ? -77.214 1.799 123.946 1.00 61.16 87 LYS A CA 1
ATOM 718 C C . LYS A 1 87 ? -76.597 3.109 124.432 1.00 61.16 87 LYS A C 1
ATOM 720 O O . LYS A 1 87 ? -75.485 3.439 124.028 1.00 61.16 87 LYS A O 1
ATOM 725 N N . LEU A 1 88 ? -77.302 3.837 125.297 1.00 58.94 88 LEU A N 1
ATOM 726 C CA . LEU A 1 88 ? -76.786 5.060 125.902 1.00 58.94 88 LEU A CA 1
ATOM 727 C C . LEU A 1 88 ? -75.616 4.754 126.847 1.00 58.94 88 LEU A C 1
ATOM 729 O O . LEU A 1 88 ? -74.588 5.414 126.753 1.00 58.94 88 LEU A O 1
ATOM 733 N N . ILE A 1 89 ? -75.721 3.708 127.675 1.00 56.34 89 ILE A N 1
ATOM 734 C CA . ILE A 1 89 ? -74.613 3.244 128.519 1.00 56.34 89 ILE A CA 1
ATOM 735 C C . ILE A 1 89 ? -73.398 2.854 127.667 1.00 56.34 89 ILE A C 1
ATOM 737 O O . ILE A 1 89 ? -72.286 3.239 128.008 1.00 56.34 89 ILE A O 1
ATOM 741 N N . ASN A 1 90 ? -73.583 2.151 126.544 1.00 60.00 90 ASN A N 1
ATOM 742 C CA . ASN A 1 90 ? -72.495 1.789 125.626 1.00 60.00 90 ASN A CA 1
ATOM 743 C C . ASN A 1 90 ? -71.820 3.011 125.006 1.00 60.00 90 ASN A C 1
ATOM 745 O O . ASN A 1 90 ? -70.597 3.119 125.016 1.00 60.00 90 ASN A O 1
ATOM 749 N N . PHE A 1 91 ? -72.608 3.985 124.555 1.00 61.72 91 PHE A N 1
ATOM 750 C CA . PHE A 1 91 ? -72.075 5.253 124.070 1.00 61.72 91 PHE A CA 1
ATOM 751 C C . PHE A 1 91 ? -71.276 6.000 125.149 1.00 61.72 91 PHE A C 1
ATOM 753 O O . PHE A 1 91 ? -70.172 6.472 124.881 1.00 61.72 91 PHE A O 1
ATOM 760 N N . CYS A 1 92 ? -71.808 6.087 126.370 1.00 54.47 92 CYS A N 1
ATOM 761 C CA . CYS A 1 92 ? -71.149 6.782 127.471 1.00 54.47 92 CYS A CA 1
ATOM 762 C C . CYS A 1 92 ? -69.892 6.035 127.948 1.00 54.47 92 CYS A C 1
ATOM 764 O O . CYS A 1 92 ? -68.864 6.669 128.171 1.00 54.47 92 CYS A O 1
ATOM 766 N N . LYS A 1 93 ? -69.921 4.700 128.027 1.00 54.78 93 LYS A N 1
ATOM 767 C CA . LYS A 1 93 ? -68.768 3.867 128.399 1.00 54.78 93 LYS A CA 1
ATOM 768 C C . LYS A 1 93 ? -67.650 3.927 127.352 1.00 54.78 93 LYS A C 1
ATOM 770 O O . LYS A 1 93 ? -66.510 4.167 127.721 1.00 54.78 93 LYS A O 1
ATOM 775 N N . ASN A 1 94 ? -67.959 3.812 126.054 1.00 60.44 94 ASN A N 1
ATOM 776 C CA . ASN A 1 94 ? -66.956 3.887 124.973 1.00 60.44 94 ASN A CA 1
ATOM 777 C C . ASN A 1 94 ? -66.311 5.277 124.838 1.00 60.44 94 ASN A C 1
ATOM 779 O O . ASN A 1 94 ? -65.250 5.414 124.233 1.00 60.44 94 ASN A O 1
ATOM 783 N N . LYS A 1 95 ? -66.947 6.313 125.397 1.00 58.78 95 LYS A N 1
ATOM 784 C CA . LYS A 1 95 ? -66.393 7.668 125.503 1.00 58.78 95 LYS A CA 1
ATOM 785 C C . LYS A 1 95 ? -65.787 7.980 126.880 1.00 58.78 95 LYS A C 1
ATOM 787 O O . LYS A 1 95 ? -65.455 9.137 127.120 1.00 58.78 95 LYS A O 1
ATOM 792 N N . ASN A 1 96 ? -65.638 6.983 127.761 1.00 57.59 96 ASN A N 1
ATOM 793 C CA . ASN A 1 96 ? -65.129 7.108 129.137 1.00 57.59 96 ASN A CA 1
ATOM 794 C C . ASN A 1 96 ? -65.891 8.126 130.011 1.00 57.59 96 ASN A C 1
ATOM 796 O O . ASN A 1 96 ? -65.309 8.803 130.851 1.00 57.59 96 ASN A O 1
ATOM 800 N N . ILE A 1 97 ? -67.200 8.258 129.799 1.00 50.94 97 ILE A N 1
ATOM 801 C CA . ILE A 1 97 ? -68.059 9.225 130.498 1.00 50.94 97 ILE A CA 1
ATOM 802 C C . ILE A 1 97 ? -68.592 8.662 131.825 1.00 50.94 97 ILE A C 1
ATOM 804 O O . ILE A 1 97 ? -68.793 9.412 132.774 1.00 50.94 97 ILE A O 1
ATOM 808 N N . ILE A 1 98 ? -68.837 7.351 131.887 1.00 46.00 98 ILE A N 1
ATOM 809 C CA . ILE A 1 98 ? -69.320 6.642 133.078 1.00 46.00 98 ILE A CA 1
ATOM 810 C C . ILE A 1 98 ? -68.531 5.349 133.266 1.00 46.00 98 ILE A C 1
ATOM 812 O O . ILE A 1 98 ? -68.228 4.656 132.291 1.00 46.00 98 ILE A O 1
ATOM 816 N N . GLU A 1 99 ? -68.263 4.997 134.519 1.00 46.81 99 GLU A N 1
ATOM 817 C CA . GLU A 1 99 ? -67.792 3.667 134.889 1.00 46.81 99 GLU A CA 1
ATOM 818 C C . GLU A 1 99 ? -68.991 2.836 135.349 1.00 46.81 99 GLU A C 1
ATOM 820 O O . GLU A 1 99 ? -69.731 3.228 136.249 1.00 46.81 99 GLU A O 1
ATOM 825 N N . VAL A 1 100 ? -69.233 1.713 134.671 1.00 50.91 100 VAL A N 1
ATOM 826 C CA . VAL A 1 100 ? -70.379 0.839 134.947 1.00 50.91 100 VAL A CA 1
ATOM 827 C C . VAL A 1 100 ? -69.864 -0.551 135.269 1.00 50.91 100 VAL A C 1
ATOM 829 O O . VAL A 1 100 ? -69.333 -1.245 134.392 1.00 50.91 100 VAL A O 1
ATOM 832 N N . ILE A 1 101 ? -70.039 -0.944 136.529 1.00 52.28 101 ILE A N 1
ATOM 833 C CA . ILE A 1 101 ? -69.722 -2.277 137.032 1.00 52.28 101 ILE A CA 1
ATOM 834 C C . ILE A 1 101 ? -70.974 -3.134 136.863 1.00 52.28 101 ILE A C 1
ATOM 836 O O . ILE A 1 101 ? -71.958 -2.978 137.580 1.00 52.28 101 ILE A O 1
ATOM 840 N N . PHE A 1 102 ? -70.953 -4.027 135.874 1.00 55.06 102 PHE A N 1
ATOM 841 C CA . PHE A 1 102 ? -72.006 -5.024 135.711 1.00 55.06 102 PHE A CA 1
ATOM 842 C C . PHE A 1 102 ? -71.673 -6.257 136.548 1.00 55.06 102 PHE A C 1
ATOM 844 O O . PHE A 1 102 ? -70.548 -6.759 136.493 1.00 55.06 102 PHE A O 1
ATOM 851 N N . SER A 1 103 ? -72.662 -6.795 137.262 1.00 50.19 103 SER A N 1
ATOM 852 C CA . SER A 1 103 ? -72.539 -8.131 137.851 1.00 50.19 103 SER A CA 1
ATOM 853 C C . SER A 1 103 ? -72.266 -9.170 136.756 1.00 50.19 103 SER A C 1
ATOM 855 O O . SER A 1 103 ? -72.780 -9.063 135.637 1.00 50.19 103 SER A O 1
ATOM 857 N N . ARG A 1 104 ? -71.465 -10.196 137.080 1.00 51.97 104 ARG A N 1
ATOM 858 C CA . ARG A 1 104 ? -70.976 -11.213 136.126 1.00 51.97 104 ARG A CA 1
ATOM 859 C C . ARG A 1 104 ? -72.097 -11.938 135.367 1.00 51.97 104 ARG A C 1
ATOM 861 O O . ARG A 1 104 ? -71.858 -12.391 134.254 1.00 51.97 104 ARG A O 1
ATOM 868 N N . ASN A 1 105 ? -73.310 -11.987 135.925 1.00 51.69 105 ASN A N 1
ATOM 869 C CA . ASN A 1 105 ? -74.477 -12.642 135.325 1.00 51.69 105 ASN A CA 1
ATOM 870 C C . ASN A 1 105 ? -75.591 -11.677 134.881 1.00 51.69 105 ASN A C 1
ATOM 872 O O . ASN A 1 105 ? -76.700 -12.120 134.589 1.00 51.69 105 ASN A O 1
ATOM 876 N N . SER A 1 106 ? -75.317 -10.372 134.784 1.00 56.16 106 SER A N 1
ATOM 877 C CA . SER A 1 106 ? -76.336 -9.395 134.389 1.00 56.16 106 SER A CA 1
ATOM 878 C C . SER A 1 106 ? -76.786 -9.585 132.932 1.00 56.16 106 SER A C 1
ATOM 880 O O . SER A 1 106 ? -75.969 -9.642 132.006 1.00 56.16 106 SER A O 1
ATOM 882 N N . TYR A 1 107 ? -78.104 -9.599 132.706 1.00 61.84 107 TYR A N 1
ATOM 883 C CA . TYR A 1 107 ? -78.722 -9.560 131.372 1.00 61.84 107 TYR A CA 1
ATOM 884 C C . TYR A 1 107 ? -78.208 -8.379 130.525 1.00 61.84 107 TYR A C 1
ATOM 886 O O . TYR A 1 107 ? -78.026 -8.501 129.310 1.00 61.84 107 TYR A O 1
ATOM 894 N N . PHE A 1 108 ? -77.889 -7.257 131.176 1.00 59.50 108 PHE A N 1
ATOM 895 C CA . PHE A 1 108 ? -77.358 -6.062 130.528 1.00 59.50 108 PHE A CA 1
ATOM 896 C C . PHE A 1 108 ? -75.980 -6.304 129.898 1.00 59.50 108 PHE A C 1
ATOM 898 O O . PHE A 1 108 ? -75.746 -5.845 128.780 1.00 59.50 108 PHE A O 1
ATOM 905 N N . LEU A 1 109 ? -75.099 -7.076 130.548 1.00 61.06 109 LEU A N 1
ATOM 906 C CA . LEU A 1 109 ? -73.762 -7.391 130.029 1.00 61.06 109 LEU A CA 1
ATOM 907 C C . LEU A 1 109 ? -73.832 -8.246 128.754 1.00 61.06 109 LEU A C 1
ATOM 909 O O . LEU A 1 109 ? -73.105 -7.989 127.795 1.00 61.06 109 LEU A O 1
ATOM 913 N N . LYS A 1 110 ? -74.750 -9.221 128.709 1.00 66.06 110 LYS A N 1
ATOM 914 C CA . LYS A 1 110 ? -74.969 -10.057 127.515 1.00 66.06 110 LYS A CA 1
ATOM 915 C C . LYS A 1 110 ? -75.429 -9.215 126.324 1.00 66.06 110 LYS A C 1
ATOM 917 O O . LYS A 1 110 ? -74.791 -9.232 125.275 1.00 66.06 110 LYS A O 1
ATOM 922 N N . LYS A 1 111 ? -76.473 -8.401 126.512 1.00 66.19 111 LYS A N 1
ATOM 923 C CA . LYS A 1 111 ? -76.989 -7.505 125.462 1.00 66.19 111 LYS A CA 1
ATOM 924 C C . LYS A 1 111 ? -75.983 -6.447 125.008 1.00 66.19 111 LYS A C 1
ATOM 926 O O . LYS A 1 111 ? -76.009 -6.039 123.849 1.00 66.19 111 LYS A O 1
ATOM 931 N N . PHE A 1 112 ? -75.129 -5.974 125.911 1.00 65.25 112 PHE A N 1
ATOM 932 C CA . PHE A 1 112 ? -74.080 -5.007 125.600 1.00 65.25 112 PHE A CA 1
ATOM 933 C C . PHE A 1 112 ? -73.052 -5.584 124.615 1.00 65.25 112 PHE A C 1
ATOM 935 O O . PHE A 1 112 ? -72.724 -4.942 123.616 1.00 65.25 112 PHE A O 1
ATOM 942 N N . ASN A 1 113 ? -72.595 -6.816 124.854 1.00 69.50 113 ASN A N 1
ATOM 943 C CA . ASN A 1 113 ? -71.593 -7.473 124.012 1.00 69.50 113 ASN A CA 1
ATOM 944 C C . ASN A 1 113 ? -72.110 -7.751 122.589 1.00 69.50 113 ASN A C 1
ATOM 946 O O . ASN A 1 113 ? -71.398 -7.489 121.621 1.00 69.50 113 ASN A O 1
ATOM 950 N N . GLU A 1 114 ? -73.370 -8.176 122.446 1.00 73.75 114 GLU A N 1
ATOM 951 C CA . GLU A 1 114 ? -73.994 -8.445 121.138 1.00 73.75 114 GLU A CA 1
ATOM 952 C C . GLU A 1 114 ? -74.030 -7.222 120.202 1.00 73.75 114 GLU A C 1
ATOM 954 O O . GLU A 1 114 ? -73.960 -7.356 118.978 1.00 73.75 114 GLU A O 1
ATOM 959 N N . ILE A 1 115 ? -74.180 -6.012 120.750 1.00 70.69 115 ILE A N 1
ATOM 960 C CA . ILE A 1 115 ? -74.255 -4.780 119.948 1.00 70.69 115 ILE A CA 1
ATOM 961 C C . ILE A 1 115 ? -72.876 -4.415 119.383 1.00 70.69 115 ILE A C 1
ATOM 963 O O . ILE A 1 115 ? -72.778 -4.063 118.206 1.00 70.69 115 ILE A O 1
ATOM 967 N N . ASN A 1 116 ? -71.819 -4.542 120.187 1.00 67.75 116 ASN A N 1
ATOM 968 C CA . ASN A 1 116 ? -70.454 -4.194 119.778 1.00 67.75 116 ASN A CA 1
ATOM 969 C C . ASN A 1 116 ? -69.913 -5.128 118.685 1.00 67.75 116 ASN A C 1
ATOM 971 O O . ASN A 1 116 ? -69.223 -4.684 117.766 1.00 67.75 116 ASN A O 1
ATOM 975 N N . GLU A 1 117 ? -70.267 -6.413 118.733 1.00 75.00 117 GLU A N 1
ATOM 976 C CA . GLU A 1 117 ? -69.855 -7.387 117.718 1.00 75.00 117 GLU A CA 1
ATOM 977 C C . GLU A 1 117 ? -70.441 -7.063 116.330 1.00 75.00 117 GLU A C 1
ATOM 979 O O . GLU A 1 117 ? -69.744 -7.124 115.315 1.00 75.00 117 GLU A O 1
ATOM 984 N N . LYS A 1 118 ? -71.701 -6.609 116.277 1.00 76.81 118 LYS A N 1
ATOM 985 C CA . LYS A 1 118 ? -72.357 -6.209 115.020 1.00 76.81 118 LYS A CA 1
ATOM 986 C C . LYS A 1 118 ? -71.722 -4.977 114.372 1.00 76.81 118 LYS A C 1
ATOM 988 O O . LYS A 1 118 ? -71.629 -4.923 113.144 1.00 76.81 118 LYS A O 1
ATOM 993 N N . GLU A 1 119 ? -71.291 -3.993 115.160 1.00 74.00 119 GLU A N 1
ATOM 994 C CA . GLU A 1 119 ? -70.613 -2.802 114.628 1.00 74.00 119 GLU A CA 1
ATOM 995 C C . GLU A 1 119 ? -69.237 -3.133 114.044 1.00 74.00 119 GLU A C 1
ATOM 997 O O . GLU A 1 119 ? -68.891 -2.637 112.970 1.00 74.00 119 GLU A O 1
ATOM 1002 N N . ARG A 1 120 ? -68.485 -4.035 114.682 1.00 74.19 120 ARG A N 1
ATOM 1003 C CA . ARG A 1 120 ? -67.181 -4.482 114.179 1.00 74.19 120 ARG A CA 1
ATOM 1004 C C . ARG A 1 120 ? -67.282 -5.140 112.796 1.00 74.19 120 ARG A C 1
ATOM 1006 O O . ARG A 1 120 ? -66.554 -4.752 111.884 1.00 74.19 120 ARG A O 1
ATOM 1013 N N . ILE A 1 121 ? -68.230 -6.063 112.612 1.00 77.62 121 ILE A N 1
ATOM 1014 C CA . ILE A 1 121 ? -68.448 -6.769 111.332 1.00 77.62 121 ILE A CA 1
ATOM 1015 C C . ILE A 1 121 ? -68.787 -5.790 110.197 1.00 77.62 121 ILE A C 1
ATOM 1017 O O . ILE A 1 121 ? -68.381 -5.979 109.047 1.00 77.62 121 ILE A O 1
ATOM 1021 N N . LYS A 1 122 ? -69.546 -4.730 110.498 1.00 78.25 122 LYS A N 1
ATOM 1022 C CA . LYS A 1 122 ? -69.908 -3.708 109.509 1.00 78.25 122 LYS A CA 1
ATOM 1023 C C . LYS A 1 122 ? -68.669 -2.977 108.978 1.00 78.25 122 LYS A C 1
ATOM 1025 O O . LYS A 1 122 ? -68.549 -2.813 107.766 1.00 78.25 122 LYS A O 1
ATOM 1030 N N . ASN A 1 123 ? -67.755 -2.597 109.868 1.00 77.44 123 ASN A N 1
ATOM 1031 C CA . ASN A 1 123 ? -66.534 -1.875 109.507 1.00 77.44 123 ASN A CA 1
ATOM 1032 C C . ASN A 1 123 ? -65.573 -2.747 108.677 1.00 77.44 123 ASN A C 1
ATOM 1034 O O . ASN A 1 123 ? -65.021 -2.275 107.684 1.00 77.44 123 ASN A O 1
ATOM 1038 N N . GLU A 1 124 ? -65.424 -4.031 109.024 1.00 78.69 124 GLU A N 1
ATOM 1039 C CA . GLU A 1 124 ? -64.592 -4.985 108.267 1.00 78.69 124 GLU A CA 1
ATOM 1040 C C . GLU A 1 124 ? -65.099 -5.171 106.820 1.00 78.69 124 GLU A C 1
ATOM 1042 O O . GLU A 1 124 ? -64.312 -5.144 105.871 1.00 78.69 124 GLU A O 1
ATOM 1047 N N . LYS A 1 125 ? -66.423 -5.266 106.615 1.00 81.88 125 LYS A N 1
ATOM 1048 C CA . LYS A 1 125 ? -67.020 -5.358 105.266 1.00 81.88 125 LYS A CA 1
ATOM 1049 C C . LYS A 1 125 ? -66.775 -4.118 104.408 1.00 81.88 125 LYS A C 1
ATOM 1051 O O . LYS A 1 125 ? -66.642 -4.228 103.190 1.00 81.88 125 LYS A O 1
ATOM 1056 N N . GLU A 1 126 ? -66.772 -2.937 105.016 1.00 82.88 126 GLU A N 1
ATOM 1057 C CA . GLU A 1 126 ? -66.552 -1.681 104.298 1.00 82.88 126 GLU A CA 1
ATOM 1058 C C . GLU A 1 126 ? -65.092 -1.535 103.848 1.00 82.88 126 GLU A C 1
ATOM 1060 O O . GLU A 1 126 ? -64.833 -1.060 102.741 1.00 82.88 126 GLU A O 1
ATOM 1065 N N . LEU A 1 127 ? -64.148 -2.031 104.655 1.00 83.44 127 LEU A N 1
ATOM 1066 C CA . LEU A 1 127 ? -62.730 -2.088 104.301 1.00 83.44 127 LEU A CA 1
ATOM 1067 C C . LEU A 1 127 ? -62.466 -3.042 103.123 1.00 83.44 127 LEU A C 1
ATOM 1069 O O . LEU A 1 127 ? -61.815 -2.638 102.161 1.00 83.44 127 LEU A O 1
ATOM 1073 N N . MET A 1 128 ? -63.037 -4.255 103.143 1.00 83.06 128 MET A N 1
ATOM 1074 C CA . MET A 1 128 ? -62.902 -5.212 102.029 1.00 83.06 128 MET A CA 1
ATOM 1075 C C . MET A 1 128 ? -63.408 -4.646 100.697 1.00 83.06 128 MET A C 1
ATOM 1077 O O . MET A 1 128 ? -62.785 -4.846 99.657 1.00 83.06 128 MET A O 1
ATOM 1081 N N . LYS A 1 129 ? -64.528 -3.910 100.705 1.00 86.44 129 LYS A N 1
ATOM 1082 C CA . LYS A 1 129 ? -65.067 -3.294 99.480 1.00 86.44 129 LYS A CA 1
ATOM 1083 C C . LYS A 1 129 ? -64.115 -2.270 98.866 1.00 86.44 129 LYS A C 1
ATOM 1085 O O . LYS A 1 129 ? -64.037 -2.189 97.644 1.00 86.44 129 LYS A O 1
ATOM 1090 N N . LYS A 1 130 ? -63.414 -1.489 99.695 1.00 86.94 130 LYS A N 1
ATOM 1091 C CA . LYS A 1 130 ? -62.426 -0.515 99.207 1.00 86.94 130 LYS A CA 1
ATOM 1092 C C . LYS A 1 130 ? -61.242 -1.213 98.541 1.00 86.94 130 LYS A C 1
ATOM 1094 O O . LYS A 1 130 ? -60.872 -0.817 97.444 1.00 86.94 130 LYS A O 1
ATOM 1099 N N . GLN A 1 131 ? -60.724 -2.278 99.156 1.00 87.25 131 GLN A N 1
ATOM 1100 C CA . GLN A 1 131 ? -59.613 -3.061 98.600 1.00 87.25 131 GLN A CA 1
ATOM 1101 C C . GLN A 1 131 ? -59.966 -3.681 97.241 1.00 87.25 131 GLN A C 1
ATOM 1103 O O . GLN A 1 131 ? -59.210 -3.536 96.285 1.00 87.25 131 GLN A O 1
ATOM 1108 N N . LEU A 1 132 ? -61.154 -4.281 97.118 1.00 89.25 132 LEU A N 1
ATOM 1109 C CA . LEU A 1 132 ? -61.599 -4.892 95.862 1.00 89.25 132 LEU A CA 1
ATOM 1110 C C . LEU A 1 132 ? -61.714 -3.871 94.711 1.00 89.25 132 LEU A C 1
ATOM 1112 O O . LEU A 1 132 ? -61.399 -4.177 93.563 1.00 89.25 132 LEU A O 1
ATOM 1116 N N . GLU A 1 133 ? -62.157 -2.646 95.004 1.00 88.25 133 GLU A N 1
ATOM 1117 C CA . GLU A 1 133 ? -62.268 -1.586 93.995 1.00 88.25 133 GLU A CA 1
ATOM 1118 C C . GLU A 1 133 ? -60.894 -1.053 93.553 1.00 88.25 133 GLU A C 1
ATOM 1120 O O . GLU A 1 133 ? -60.716 -0.687 92.390 1.00 88.25 133 GLU A O 1
ATOM 1125 N N . GLU A 1 134 ? -59.909 -1.021 94.453 1.00 90.19 134 GLU A N 1
ATOM 1126 C CA . GLU A 1 134 ? -58.522 -0.679 94.114 1.00 90.19 134 GLU A CA 1
ATOM 1127 C C . GLU A 1 134 ? -57.881 -1.748 93.219 1.00 90.19 134 GLU A C 1
ATOM 1129 O O . GLU A 1 134 ? -57.291 -1.408 92.190 1.00 90.19 134 GLU A O 1
ATOM 1134 N N . GLU A 1 135 ? -58.072 -3.032 93.539 1.00 87.31 135 GLU A N 1
ATOM 1135 C CA . GLU A 1 135 ? -57.615 -4.155 92.708 1.00 87.31 135 GLU A CA 1
ATOM 1136 C C . GLU A 1 135 ? -58.255 -4.133 91.314 1.00 87.31 135 GLU A C 1
ATOM 1138 O O . GLU A 1 135 ? -57.564 -4.301 90.306 1.00 87.31 135 GLU A O 1
ATOM 1143 N N . ARG A 1 136 ? -59.561 -3.840 91.231 1.00 90.19 136 ARG A N 1
ATOM 1144 C CA . ARG A 1 136 ? -60.276 -3.714 89.952 1.00 90.19 136 ARG A CA 1
ATOM 1145 C C . ARG A 1 136 ? -59.673 -2.620 89.071 1.00 90.19 136 ARG A C 1
ATOM 1147 O O . ARG A 1 136 ? -59.393 -2.861 87.898 1.00 90.19 136 ARG A O 1
ATOM 1154 N N . LYS A 1 137 ? -59.408 -1.437 89.636 1.00 90.44 137 LYS A N 1
ATOM 1155 C CA . LYS A 1 137 ? -58.776 -0.320 88.911 1.00 90.44 137 LYS A CA 1
ATOM 1156 C C . LYS A 1 137 ? -57.356 -0.650 88.455 1.00 90.44 137 LYS A C 1
ATOM 1158 O O . LYS A 1 137 ? -56.964 -0.247 87.360 1.00 90.44 137 LYS A O 1
ATOM 1163 N N . ALA A 1 138 ? -56.587 -1.374 89.269 1.00 90.06 138 ALA A N 1
ATOM 1164 C CA . ALA A 1 138 ? -55.258 -1.839 88.885 1.00 90.06 138 ALA A CA 1
ATOM 1165 C C . ALA A 1 138 ? -55.325 -2.829 87.708 1.00 90.06 138 ALA A C 1
ATOM 1167 O O . ALA A 1 138 ? -54.581 -2.674 86.739 1.00 90.06 138 ALA A O 1
ATOM 1168 N N . SER A 1 139 ? -56.263 -3.780 87.746 1.00 87.31 139 SER A N 1
ATOM 1169 C CA . SER A 1 139 ? -56.494 -4.741 86.661 1.00 87.31 139 SER A CA 1
ATOM 1170 C C . SER A 1 139 ? -56.886 -4.051 85.352 1.00 87.31 139 SER A C 1
ATOM 1172 O O . SER A 1 139 ? -56.299 -4.337 84.312 1.00 87.31 139 SER A O 1
ATOM 1174 N N . GLU A 1 140 ? -57.821 -3.096 85.393 1.00 90.88 140 GLU A N 1
ATOM 1175 C CA . GLU A 1 140 ? -58.238 -2.337 84.202 1.00 90.88 140 GLU A CA 1
ATOM 1176 C C . GLU A 1 140 ? -57.073 -1.539 83.585 1.00 90.88 140 GLU A C 1
ATOM 1178 O O . GLU A 1 140 ? -56.995 -1.375 82.365 1.00 90.88 140 GLU A O 1
ATOM 1183 N N . LYS A 1 141 ? -56.146 -1.033 84.412 1.00 92.12 141 LYS A N 1
ATOM 1184 C CA . LYS A 1 141 ? -54.949 -0.333 83.927 1.00 92.12 141 LYS A CA 1
ATOM 1185 C C . LYS A 1 141 ? -53.991 -1.292 83.213 1.00 92.12 141 LYS A C 1
ATOM 1187 O O . LYS A 1 141 ? -53.545 -0.980 82.110 1.00 92.12 141 LYS A O 1
ATOM 1192 N N . ILE A 1 142 ? -53.727 -2.456 83.808 1.00 90.06 142 ILE A N 1
ATOM 1193 C CA . ILE A 1 142 ? -52.880 -3.504 83.217 1.00 90.06 142 ILE A CA 1
ATOM 1194 C C . ILE A 1 142 ? -53.468 -3.989 81.886 1.00 90.06 142 ILE A C 1
ATOM 1196 O O . ILE A 1 142 ? -52.737 -4.197 80.920 1.00 90.06 142 ILE A O 1
ATOM 1200 N N . GLU A 1 143 ? -54.788 -4.147 81.802 1.00 91.12 143 GLU A N 1
ATOM 1201 C CA . GLU A 1 143 ? -55.459 -4.579 80.575 1.00 91.12 143 GLU A CA 1
ATOM 1202 C C . GLU A 1 143 ? -55.267 -3.573 79.429 1.00 91.12 143 GLU A C 1
ATOM 1204 O O . GLU A 1 143 ? -54.895 -3.965 78.320 1.00 91.12 143 GLU A O 1
ATOM 1209 N N . LYS A 1 144 ? -55.403 -2.270 79.712 1.00 91.69 144 LYS A N 1
ATOM 1210 C CA . LYS A 1 144 ? -55.137 -1.200 78.734 1.00 91.69 144 LYS A CA 1
ATOM 1211 C C . LYS A 1 144 ? -53.676 -1.166 78.279 1.00 91.69 144 LYS A C 1
ATOM 1213 O O . LYS A 1 144 ? -53.411 -1.000 77.088 1.00 91.69 144 LYS A O 1
ATOM 1218 N N . GLU A 1 145 ? -52.727 -1.337 79.200 1.00 90.00 145 GLU A N 1
ATOM 1219 C CA . GLU A 1 145 ? -51.296 -1.421 78.871 1.00 90.00 145 GLU A CA 1
ATOM 1220 C C . GLU A 1 145 ? -50.997 -2.647 77.990 1.00 90.00 145 GLU A C 1
ATOM 1222 O O . GLU A 1 145 ? -50.302 -2.534 76.978 1.00 90.00 145 GLU A O 1
ATOM 1227 N N . ASN A 1 146 ? -51.601 -3.799 78.296 1.00 88.31 146 ASN A N 1
ATOM 1228 C CA . ASN A 1 146 ? -51.475 -5.016 77.494 1.00 88.31 146 ASN A CA 1
ATOM 1229 C C . ASN A 1 146 ? -52.059 -4.866 76.082 1.00 88.31 146 ASN A C 1
ATOM 1231 O O . ASN A 1 146 ? -51.468 -5.361 75.119 1.00 88.31 146 ASN A O 1
ATOM 1235 N N . GLU A 1 147 ? -53.197 -4.186 75.920 1.00 91.38 147 GLU A N 1
ATOM 1236 C CA . GLU A 1 147 ? -53.735 -3.872 74.591 1.00 91.38 147 GLU A CA 1
ATOM 1237 C C . GLU A 1 147 ? -52.814 -2.944 73.793 1.00 91.38 147 GLU A C 1
ATOM 1239 O O . GLU A 1 147 ? -52.627 -3.156 72.590 1.00 91.38 147 GLU A O 1
ATOM 1244 N N . SER A 1 148 ? -52.217 -1.942 74.446 1.00 92.44 148 SER A N 1
ATOM 1245 C CA . SER A 1 148 ? -51.249 -1.040 73.812 1.00 92.44 148 SER A CA 1
ATOM 1246 C C . SER A 1 148 ? -50.025 -1.807 73.312 1.00 92.44 148 SER A C 1
ATOM 1248 O O . SER A 1 148 ? -49.684 -1.717 72.132 1.00 92.44 148 SER A O 1
ATOM 1250 N N . MET A 1 149 ? -49.429 -2.647 74.166 1.00 91.75 149 MET A N 1
ATOM 1251 C CA . MET A 1 149 ? -48.285 -3.482 73.787 1.00 91.75 149 MET A CA 1
ATOM 1252 C C . MET A 1 149 ? -48.619 -4.433 72.636 1.00 91.75 149 MET A C 1
ATOM 1254 O O . MET A 1 149 ? -47.819 -4.590 71.718 1.00 91.75 149 MET A O 1
ATOM 1258 N N . LYS A 1 150 ? -49.810 -5.052 72.624 1.00 91.62 150 LYS A N 1
ATOM 1259 C CA . LYS A 1 150 ? -50.232 -5.914 7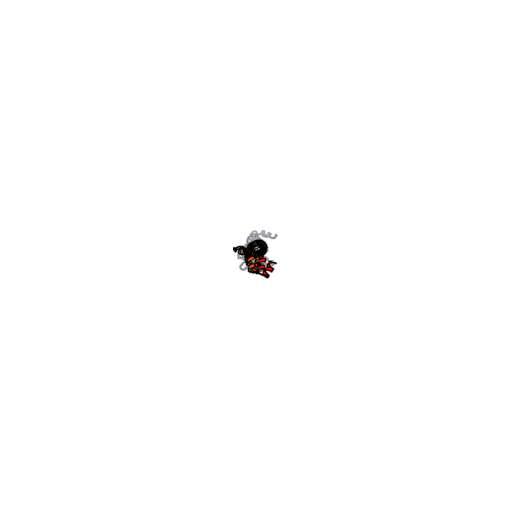1.504 1.00 91.62 150 LYS A CA 1
ATOM 1260 C C . LYS A 1 150 ? -50.266 -5.153 70.178 1.00 91.62 150 LYS A C 1
ATOM 1262 O O . LYS A 1 150 ? -49.810 -5.688 69.168 1.00 91.62 150 LYS A O 1
ATOM 1267 N N . LYS A 1 151 ? -50.777 -3.916 70.175 1.00 91.56 151 LYS A N 1
ATOM 1268 C CA . LYS A 1 151 ? -50.810 -3.065 68.974 1.00 91.56 151 LYS A CA 1
ATOM 1269 C C . LYS A 1 151 ? -49.404 -2.704 68.495 1.00 91.56 151 LYS A C 1
ATOM 1271 O O . LYS A 1 151 ? -49.144 -2.780 67.296 1.00 91.56 151 LYS A O 1
ATOM 1276 N N . GLU A 1 152 ? -48.497 -2.353 69.404 1.00 92.06 152 GLU A N 1
ATOM 1277 C CA . GLU A 1 152 ? -47.092 -2.079 69.066 1.00 92.06 152 GLU A CA 1
ATOM 1278 C C . GLU A 1 152 ? -46.404 -3.308 68.467 1.00 92.06 152 GLU A C 1
ATOM 1280 O O . GLU A 1 152 ? -45.815 -3.225 67.390 1.00 92.06 152 GLU A O 1
ATOM 1285 N N . LEU A 1 153 ? -46.577 -4.471 69.093 1.00 91.25 153 LEU A N 1
ATOM 1286 C CA . LEU A 1 153 ? -45.968 -5.724 68.652 1.00 91.25 153 LEU A CA 1
ATOM 1287 C C . LEU A 1 153 ? -46.485 -6.156 67.270 1.00 91.25 153 LEU A C 1
ATOM 1289 O O . LEU A 1 153 ? -45.743 -6.704 66.452 1.00 91.25 153 LEU A O 1
ATOM 1293 N N . GLU A 1 154 ? -47.755 -5.881 66.966 1.00 91.62 154 GLU A N 1
ATOM 1294 C CA . GLU A 1 154 ? -48.307 -6.112 65.632 1.00 91.62 154 GLU A CA 1
ATOM 1295 C C . GLU A 1 154 ? -47.765 -5.125 64.584 1.00 91.62 154 GLU A C 1
ATOM 1297 O O . GLU A 1 154 ? -47.489 -5.523 63.446 1.00 91.62 154 GLU A O 1
ATOM 1302 N N . ASN A 1 155 ? -47.554 -3.859 64.951 1.00 91.38 155 ASN A N 1
ATOM 1303 C CA . ASN A 1 155 ? -46.921 -2.875 64.071 1.00 91.38 155 ASN A CA 1
ATOM 1304 C C . ASN A 1 155 ? -45.462 -3.245 63.763 1.00 91.38 155 ASN A C 1
ATOM 1306 O O . ASN A 1 155 ? -45.052 -3.179 62.602 1.00 91.38 155 ASN A O 1
ATOM 1310 N N . GLU A 1 156 ? -44.702 -3.707 64.759 1.00 89.38 156 GLU A N 1
ATOM 1311 C CA . GLU A 1 156 ? -43.339 -4.214 64.568 1.00 89.38 156 GLU A CA 1
ATOM 1312 C C . GLU A 1 156 ? -43.301 -5.430 63.638 1.00 89.38 156 GLU A C 1
ATOM 1314 O O . GLU A 1 156 ? -42.469 -5.487 62.729 1.00 89.38 156 GLU A O 1
ATOM 1319 N N . ARG A 1 157 ? -44.235 -6.380 63.796 1.00 91.88 157 ARG A N 1
ATOM 1320 C CA . ARG A 1 157 ? -44.366 -7.526 62.878 1.00 91.88 157 ARG A CA 1
ATOM 1321 C C . ARG A 1 157 ? -44.601 -7.066 61.440 1.00 91.88 157 ARG A C 1
ATOM 1323 O O . ARG A 1 157 ? -43.867 -7.476 60.544 1.00 91.88 157 ARG A O 1
ATOM 1330 N N . LYS A 1 158 ? -45.550 -6.149 61.221 1.00 91.81 158 LYS A N 1
ATOM 1331 C CA . LYS A 1 158 ? -45.837 -5.583 59.889 1.00 91.81 158 LYS A CA 1
ATOM 1332 C C . LYS A 1 158 ? -44.626 -4.855 59.296 1.00 91.81 158 LYS A C 1
ATOM 1334 O O . LYS A 1 158 ? -44.392 -4.945 58.091 1.00 91.81 158 LYS A O 1
ATOM 1339 N N . ALA A 1 159 ? -43.853 -4.139 60.114 1.00 90.62 159 ALA A N 1
ATOM 1340 C CA . ALA A 1 159 ? -42.624 -3.479 59.676 1.00 90.62 159 ALA A CA 1
ATOM 1341 C C . ALA A 1 159 ? -41.544 -4.496 59.273 1.00 90.62 159 ALA A C 1
ATOM 1343 O O . ALA A 1 159 ? -40.927 -4.354 58.216 1.00 90.62 159 ALA A O 1
ATOM 1344 N N . LYS A 1 160 ? -41.367 -5.561 60.061 1.00 90.06 160 LYS A N 1
ATOM 1345 C CA . LYS A 1 160 ? -40.417 -6.642 59.775 1.00 90.06 160 LYS A CA 1
ATOM 1346 C C . LYS A 1 160 ? -40.759 -7.384 58.482 1.00 90.06 160 LYS A C 1
ATOM 1348 O O . LYS A 1 160 ? -39.862 -7.642 57.682 1.00 90.06 160 LYS A O 1
ATOM 1353 N N . ASP A 1 161 ? -42.040 -7.644 58.231 1.00 90.50 161 ASP A N 1
ATOM 1354 C CA . ASP A 1 161 ? -42.503 -8.266 56.984 1.00 90.50 161 ASP A CA 1
ATOM 1355 C C . ASP A 1 161 ? -42.246 -7.372 55.763 1.00 90.50 161 ASP A C 1
ATOM 1357 O O . ASP A 1 161 ? -41.833 -7.861 54.709 1.00 90.50 161 ASP A O 1
ATOM 1361 N N . LYS A 1 162 ? -42.448 -6.051 55.893 1.00 91.62 162 LYS A N 1
ATOM 1362 C CA . LYS A 1 162 ? -42.099 -5.086 54.835 1.00 91.62 162 LYS A CA 1
ATOM 1363 C C . LYS A 1 162 ? -40.601 -5.108 54.534 1.00 91.62 162 LYS A C 1
ATOM 1365 O O . LYS A 1 162 ? -40.233 -5.228 53.369 1.00 91.62 162 LYS A O 1
ATOM 1370 N N . ILE A 1 163 ? -39.758 -5.066 55.567 1.00 90.31 163 ILE A N 1
ATOM 1371 C CA . ILE A 1 163 ? -38.295 -5.152 55.428 1.00 90.31 163 ILE A CA 1
ATOM 1372 C C . ILE A 1 163 ? -37.887 -6.473 54.759 1.00 90.31 163 ILE A C 1
ATOM 1374 O O . ILE A 1 163 ? -37.027 -6.478 53.881 1.00 90.31 163 ILE A O 1
ATOM 1378 N N . GLY A 1 164 ? -38.521 -7.590 55.133 1.00 89.81 164 GLY A N 1
ATOM 1379 C CA . GLY A 1 164 ? -38.286 -8.897 54.516 1.00 89.81 164 GLY A CA 1
ATOM 1380 C C . GLY A 1 164 ? -38.532 -8.883 53.006 1.00 89.81 164 GLY A C 1
ATOM 1381 O O . GLY A 1 164 ? -37.647 -9.260 52.238 1.00 89.81 164 GLY A O 1
ATOM 1382 N N . LYS A 1 165 ? -39.689 -8.360 52.579 1.00 92.00 165 LYS A N 1
ATOM 1383 C CA . LYS A 1 165 ? -40.042 -8.217 51.156 1.00 92.00 165 LYS A CA 1
ATOM 1384 C C . LYS A 1 165 ? -39.079 -7.296 50.408 1.00 92.00 165 LYS A C 1
ATOM 1386 O O . LYS A 1 165 ? -38.662 -7.607 49.297 1.00 92.00 165 LYS A O 1
ATOM 1391 N N . GLU A 1 166 ? -38.705 -6.171 51.013 1.00 90.69 166 GLU A N 1
ATOM 1392 C CA . GLU A 1 166 ? -37.794 -5.206 50.393 1.00 90.69 166 GLU A CA 1
ATOM 1393 C C . GLU A 1 166 ? -36.386 -5.793 50.192 1.00 90.69 166 GLU A C 1
ATOM 1395 O O . GLU A 1 166 ? -35.767 -5.604 49.144 1.00 90.69 166 GLU A O 1
ATOM 1400 N N . ASN A 1 167 ? -35.896 -6.572 51.160 1.00 90.75 167 ASN A N 1
ATOM 1401 C CA . ASN A 1 167 ? -34.621 -7.279 51.047 1.00 90.75 167 ASN A CA 1
ATOM 1402 C C . ASN A 1 167 ? -34.643 -8.358 49.956 1.00 90.75 167 ASN A C 1
ATOM 1404 O O . ASN A 1 167 ? -33.643 -8.555 49.264 1.00 90.75 167 ASN A O 1
ATOM 1408 N N . GLU A 1 168 ? -35.771 -9.045 49.777 1.00 92.38 168 GLU A N 1
ATOM 1409 C CA . GLU A 1 168 ? -35.940 -10.043 48.720 1.00 92.38 168 GLU A CA 1
ATOM 1410 C C . GLU A 1 168 ? -35.914 -9.398 47.325 1.00 92.38 168 GLU A C 1
ATOM 1412 O O . GLU A 1 168 ? -35.198 -9.873 46.441 1.00 92.38 168 GLU A O 1
ATOM 1417 N N . ILE A 1 169 ? -36.580 -8.248 47.156 1.00 92.94 169 ILE A N 1
ATOM 1418 C CA . ILE A 1 169 ? -36.524 -7.445 45.921 1.00 92.94 169 ILE A CA 1
ATOM 1419 C C . ILE A 1 169 ? -35.083 -7.011 45.618 1.00 92.94 169 ILE A C 1
ATOM 1421 O O . ILE A 1 169 ? -34.592 -7.263 44.516 1.00 92.94 169 ILE A O 1
ATOM 1425 N N . LYS A 1 170 ? -34.371 -6.445 46.604 1.00 93.06 170 LYS A N 1
ATOM 1426 C CA . LYS A 1 170 ? -32.962 -6.033 46.445 1.00 93.06 170 LYS A CA 1
ATOM 1427 C C . LYS A 1 170 ? -32.062 -7.203 46.051 1.00 93.06 170 LYS A C 1
ATOM 1429 O O . LYS A 1 170 ? -31.147 -7.042 45.246 1.00 93.06 170 LYS A O 1
ATOM 1434 N N . LYS A 1 171 ? -32.316 -8.400 46.588 1.00 92.81 171 LYS A N 1
ATOM 1435 C CA . LYS A 1 171 ? -31.565 -9.612 46.234 1.00 92.81 171 LYS A CA 1
ATOM 1436 C C . LYS A 1 171 ? -31.787 -10.006 44.772 1.00 92.81 171 LYS A C 1
ATOM 1438 O O . LYS A 1 171 ? -30.820 -10.338 44.089 1.00 92.81 171 LYS A O 1
ATOM 1443 N N . ILE A 1 172 ? -33.029 -9.930 44.289 1.00 93.81 172 ILE A N 1
ATOM 1444 C CA . ILE A 1 172 ? -33.379 -10.205 42.888 1.00 93.81 172 ILE A CA 1
ATOM 1445 C C . ILE A 1 172 ? -32.729 -9.179 41.950 1.00 93.81 172 ILE A C 1
ATOM 1447 O O . ILE A 1 172 ? -32.157 -9.568 40.931 1.00 93.81 172 ILE A O 1
ATOM 1451 N N . GLU A 1 173 ? -32.783 -7.886 42.280 1.00 93.25 173 GLU A N 1
ATOM 1452 C CA . GLU A 1 173 ? -32.114 -6.831 41.502 1.00 93.25 173 GLU A CA 1
ATOM 1453 C C . GLU A 1 173 ? -30.604 -7.046 41.433 1.00 93.25 173 GLU A C 1
ATOM 1455 O O . GLU A 1 173 ? -30.037 -7.063 40.340 1.00 93.25 173 GLU A O 1
ATOM 1460 N N . LEU A 1 174 ? -29.962 -7.329 42.570 1.00 93.44 174 LEU A N 1
ATOM 1461 C CA . LEU A 1 174 ? -28.529 -7.610 42.620 1.00 93.44 174 LEU A CA 1
ATOM 1462 C C . LEU A 1 174 ? -28.149 -8.815 41.743 1.00 93.44 174 LEU A C 1
ATOM 1464 O O . LEU A 1 174 ? -27.089 -8.835 41.116 1.00 93.44 174 LEU A O 1
ATOM 1468 N N . GLU A 1 175 ? -28.994 -9.845 41.693 1.00 93.88 175 GLU A N 1
ATOM 1469 C CA . GLU A 1 175 ? -28.758 -11.017 40.851 1.00 93.88 175 GLU A CA 1
ATOM 1470 C C . GLU A 1 175 ? -28.928 -10.706 39.355 1.00 93.88 175 GLU A C 1
ATOM 1472 O O . GLU A 1 175 ? -28.141 -11.189 38.535 1.00 93.88 175 GLU A O 1
ATOM 1477 N N . LYS A 1 176 ? -29.905 -9.862 38.990 1.00 94.38 176 LYS A N 1
ATOM 1478 C CA . LYS A 1 176 ? -30.072 -9.361 37.615 1.00 94.38 176 LYS A CA 1
ATOM 1479 C C . LYS A 1 176 ? -28.862 -8.541 37.173 1.00 94.38 176 LYS A C 1
ATOM 1481 O O . LYS A 1 176 ? -28.291 -8.842 36.126 1.00 94.38 176 LYS A O 1
ATOM 1486 N N . GLU A 1 177 ? -28.407 -7.598 37.998 1.00 92.62 177 GLU A N 1
ATOM 1487 C CA . GLU A 1 177 ? -27.212 -6.795 37.712 1.00 92.62 177 GLU A CA 1
ATOM 1488 C C . GLU A 1 177 ? -25.961 -7.662 37.530 1.00 92.62 177 GLU A C 1
ATOM 1490 O O . GLU A 1 177 ? -25.140 -7.409 36.647 1.00 92.62 177 GLU A O 1
ATOM 1495 N N . LYS A 1 178 ? -25.799 -8.711 38.349 1.00 93.88 178 LYS A N 1
ATOM 1496 C CA . LYS A 1 178 ? -24.684 -9.660 38.210 1.00 93.88 178 LYS A CA 1
ATOM 1497 C C . LYS A 1 178 ? -24.726 -10.393 36.869 1.00 93.88 178 LYS A C 1
ATOM 1499 O O . LYS A 1 178 ? -23.695 -10.470 36.201 1.00 93.88 178 LYS A O 1
ATOM 1504 N N . LYS A 1 179 ? -25.898 -10.891 36.458 1.00 93.75 179 LYS A N 1
ATOM 1505 C CA . LYS A 1 179 ? -26.080 -11.572 35.162 1.00 93.75 179 LYS A CA 1
ATOM 1506 C C . LYS A 1 179 ? -25.789 -10.634 33.990 1.00 93.75 179 LYS A C 1
ATOM 1508 O O . LYS A 1 179 ? -25.132 -11.034 33.030 1.00 93.75 179 LYS A O 1
ATOM 1513 N N . GLU A 1 180 ? -26.219 -9.380 34.084 1.00 93.06 180 GLU A N 1
ATOM 1514 C CA . GLU A 1 180 ? -25.963 -8.370 33.058 1.00 93.06 180 GLU A CA 1
ATOM 1515 C C . GLU A 1 180 ? -24.476 -8.003 32.962 1.00 93.06 180 GLU A C 1
ATOM 1517 O O . GLU A 1 180 ? -23.905 -8.034 31.870 1.00 93.06 180 GLU A O 1
ATOM 1522 N N . LYS A 1 181 ? -23.800 -7.787 34.099 1.00 91.94 181 LYS A N 1
ATOM 1523 C CA . LYS A 1 181 ? -22.340 -7.584 34.142 1.00 91.94 181 LYS A CA 1
ATOM 1524 C C . LYS A 1 181 ? -21.575 -8.760 33.536 1.00 91.94 181 LYS A C 1
ATOM 1526 O O . LYS A 1 181 ? -20.598 -8.550 32.819 1.00 91.94 181 LYS A O 1
ATOM 1531 N N . GLU A 1 182 ? -22.007 -9.994 33.790 1.00 93.69 182 GLU A N 1
ATOM 1532 C CA . GLU A 1 182 ? -21.379 -11.182 33.208 1.00 93.69 182 GLU A CA 1
ATOM 1533 C C . GLU A 1 182 ? -21.576 -11.251 31.685 1.00 93.69 182 GLU A C 1
ATOM 1535 O O . GLU A 1 182 ? -20.639 -11.587 30.955 1.00 93.69 182 GLU A O 1
ATOM 1540 N N . LYS A 1 183 ? -22.762 -10.878 31.186 1.00 94.38 183 LYS A N 1
ATOM 1541 C CA . LYS A 1 183 ? -23.038 -10.787 29.746 1.00 94.38 183 LYS A CA 1
ATOM 1542 C C . LYS A 1 183 ? -22.149 -9.737 29.073 1.00 94.38 183 LYS A C 1
ATOM 1544 O O . LYS A 1 183 ? -21.467 -10.063 28.103 1.00 94.38 183 LYS A O 1
ATOM 1549 N N . ILE A 1 184 ? -22.074 -8.533 29.643 1.00 93.38 184 ILE A N 1
ATOM 1550 C CA . ILE A 1 184 ? -21.200 -7.450 29.162 1.00 93.38 184 ILE A CA 1
ATOM 1551 C C . ILE A 1 184 ? -19.734 -7.901 29.159 1.00 93.38 184 ILE A C 1
ATOM 1553 O O . ILE A 1 184 ? -19.004 -7.649 28.201 1.00 93.38 184 ILE A O 1
ATOM 1557 N N . LYS A 1 185 ? -19.286 -8.621 30.196 1.00 94.12 185 LYS A N 1
ATOM 1558 C CA . LYS A 1 185 ? -17.921 -9.163 30.255 1.00 94.12 185 LYS A CA 1
ATOM 1559 C C . LYS A 1 185 ? -17.634 -10.121 29.092 1.00 94.12 185 LYS A C 1
ATOM 1561 O O . LYS A 1 185 ? -16.603 -9.977 28.437 1.00 94.12 185 LYS A O 1
ATOM 1566 N N . LYS A 1 186 ? -18.545 -11.058 28.803 1.00 94.31 186 LYS A N 1
ATOM 1567 C CA . LYS A 1 186 ? -18.411 -12.007 27.679 1.00 94.31 186 LYS A CA 1
ATOM 1568 C C . LYS A 1 186 ? -18.396 -11.292 26.324 1.00 94.31 186 LYS A C 1
ATOM 1570 O O . LYS A 1 186 ? -17.593 -11.632 25.454 1.00 94.31 186 LYS A O 1
ATOM 1575 N N . GLU A 1 187 ? -19.245 -10.281 26.145 1.00 93.25 187 GLU A N 1
ATOM 1576 C CA . GLU A 1 187 ? -19.267 -9.453 24.932 1.00 93.25 187 GLU A CA 1
ATOM 1577 C C . GLU A 1 187 ? -17.955 -8.676 24.752 1.00 93.25 187 GLU A C 1
ATOM 1579 O O . GLU A 1 187 ? -17.371 -8.700 23.666 1.00 93.25 187 GLU A O 1
ATOM 1584 N N . ASN A 1 188 ? -17.430 -8.076 25.823 1.00 92.50 188 ASN A N 1
ATOM 1585 C CA . ASN A 1 188 ? -16.149 -7.368 25.807 1.00 92.50 188 ASN A CA 1
ATOM 1586 C C . ASN A 1 188 ? -14.967 -8.296 25.484 1.00 92.50 188 ASN A C 1
ATOM 1588 O O . ASN A 1 188 ? -14.103 -7.929 24.687 1.00 92.50 188 ASN A O 1
ATOM 1592 N N . GLU A 1 189 ? -14.930 -9.512 26.035 1.00 94.38 189 GLU A N 1
ATOM 1593 C CA . GLU A 1 189 ? -13.910 -10.515 25.689 1.00 94.38 189 GLU A CA 1
ATOM 1594 C C . GLU A 1 189 ? -13.987 -10.928 24.210 1.00 94.38 189 GLU A C 1
ATOM 1596 O O . GLU A 1 189 ? -12.959 -11.039 23.534 1.00 94.38 189 GLU A O 1
ATOM 1601 N N . SER A 1 190 ? -15.202 -11.098 23.675 1.00 94.94 190 SER A N 1
ATOM 1602 C CA . SER A 1 190 ? -15.430 -11.376 22.251 1.00 94.94 190 SER A CA 1
ATOM 1603 C C . SER A 1 190 ? -14.952 -10.226 21.360 1.00 94.94 190 SER A C 1
ATOM 1605 O O . SER A 1 190 ? -14.240 -10.450 20.375 1.00 94.94 190 SER A O 1
ATOM 1607 N N . MET A 1 191 ? -15.272 -8.981 21.725 1.00 93.75 191 MET A N 1
ATOM 1608 C CA . MET A 1 191 ? -14.795 -7.793 21.013 1.00 93.75 191 MET A CA 1
ATOM 1609 C C . MET A 1 191 ? -13.273 -7.668 21.057 1.00 93.75 191 MET A C 1
ATOM 1611 O O . MET A 1 191 ? -12.663 -7.391 20.023 1.00 93.75 191 MET A O 1
ATOM 1615 N N . LYS A 1 192 ? -12.646 -7.939 22.208 1.00 95.19 192 LYS A N 1
ATOM 1616 C CA . LYS A 1 192 ? -11.186 -7.910 22.359 1.00 95.19 192 LYS A CA 1
ATOM 1617 C C . LYS A 1 192 ? -10.501 -8.915 21.428 1.00 95.19 192 LYS A C 1
ATOM 1619 O O . LYS A 1 192 ? -9.587 -8.532 20.704 1.00 95.19 192 LYS A O 1
ATOM 1624 N N . LYS A 1 193 ? -10.999 -10.158 21.353 1.00 94.56 193 LYS A N 1
ATOM 1625 C CA . LYS A 1 193 ? -10.499 -11.168 20.398 1.00 94.56 193 LYS A CA 1
ATOM 1626 C C . LYS A 1 193 ? -10.646 -10.719 18.942 1.00 94.56 193 LYS A C 1
ATOM 1628 O O . LYS A 1 193 ? -9.722 -10.882 18.147 1.00 94.56 193 LYS A O 1
ATOM 1633 N N . LYS A 1 194 ? -11.792 -10.132 18.573 1.00 94.31 194 LYS A N 1
ATOM 1634 C CA . LYS A 1 194 ? -11.998 -9.586 17.218 1.00 94.31 194 LYS A CA 1
ATOM 1635 C C . LYS A 1 194 ? -11.011 -8.458 16.907 1.00 94.31 194 LYS A C 1
ATOM 1637 O O . LYS A 1 194 ? -10.506 -8.393 15.788 1.00 94.31 194 LYS A O 1
ATOM 1642 N N . LEU A 1 195 ? -10.736 -7.586 17.877 1.00 94.62 195 LEU A N 1
ATOM 1643 C CA . LEU A 1 195 ? -9.790 -6.485 17.725 1.00 94.62 195 LEU A CA 1
ATOM 1644 C C . LEU A 1 195 ? -8.350 -6.991 17.566 1.00 94.62 195 LEU A C 1
ATOM 1646 O O . LEU A 1 195 ? -7.672 -6.564 16.638 1.00 94.62 195 LEU A O 1
ATOM 1650 N N . GLU A 1 196 ? -7.911 -7.947 18.388 1.00 95.00 196 GLU A N 1
ATOM 1651 C CA . GLU A 1 196 ? -6.591 -8.586 18.253 1.00 95.00 196 GLU A CA 1
ATOM 1652 C C . GLU A 1 196 ? -6.401 -9.228 16.874 1.00 95.00 1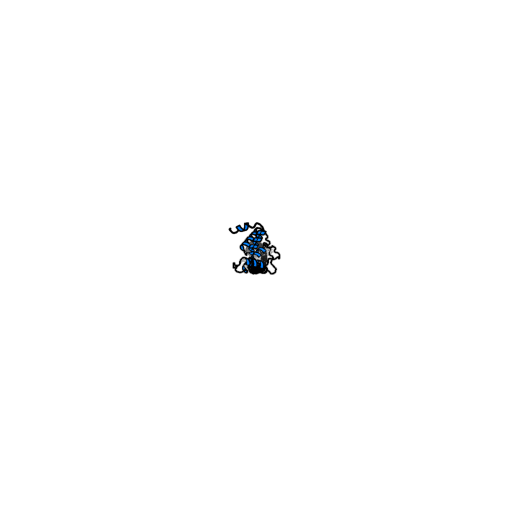96 GLU A C 1
ATOM 1654 O O . GLU A 1 196 ? -5.361 -9.047 16.244 1.00 95.00 196 GLU A O 1
ATOM 1659 N N . ASN A 1 197 ? -7.419 -9.923 16.360 1.00 94.75 197 ASN A N 1
ATOM 1660 C CA . ASN A 1 197 ? -7.359 -10.506 15.019 1.00 94.75 197 ASN A CA 1
ATOM 1661 C C . ASN A 1 197 ? -7.241 -9.433 13.925 1.00 94.75 197 ASN A C 1
ATOM 1663 O O . ASN A 1 197 ? -6.468 -9.604 12.983 1.00 94.75 197 ASN A O 1
ATOM 1667 N N . LYS A 1 198 ? -7.960 -8.308 14.056 1.00 95.00 198 LYS A N 1
ATOM 1668 C CA . LYS A 1 198 ? -7.830 -7.168 13.133 1.00 95.00 198 LYS A CA 1
ATOM 1669 C C . LYS A 1 198 ? -6.438 -6.535 13.191 1.00 95.00 198 LYS A C 1
ATOM 1671 O O . LYS A 1 198 ? -5.905 -6.186 12.143 1.00 95.00 198 LYS A O 1
ATOM 1676 N N . ILE A 1 199 ? -5.846 -6.411 14.381 1.00 95.62 199 ILE A N 1
ATOM 1677 C CA . ILE A 1 199 ? -4.484 -5.885 14.558 1.00 95.62 199 ILE A CA 1
ATOM 1678 C C . ILE A 1 199 ? -3.473 -6.797 13.856 1.00 95.62 199 ILE A C 1
ATOM 1680 O O . ILE A 1 199 ? -2.719 -6.316 13.016 1.00 95.62 199 ILE A O 1
ATOM 1684 N N . LYS A 1 200 ? -3.531 -8.115 14.089 1.00 95.31 200 LYS A N 1
ATOM 1685 C CA . LYS A 1 200 ? -2.649 -9.086 13.415 1.00 95.31 200 LYS A CA 1
ATOM 1686 C C . LYS A 1 200 ? -2.783 -9.045 11.890 1.00 95.31 200 LYS A C 1
ATOM 1688 O O . LYS A 1 200 ? -1.786 -9.122 11.177 1.00 95.31 200 LYS A O 1
ATOM 1693 N N . ALA A 1 201 ? -4.009 -8.908 11.378 1.00 93.56 201 ALA A N 1
ATOM 1694 C CA . ALA A 1 201 ? -4.244 -8.762 9.943 1.00 93.56 201 ALA A CA 1
ATOM 1695 C C . ALA A 1 201 ? -3.625 -7.465 9.391 1.00 93.56 201 ALA A C 1
ATOM 1697 O O . ALA A 1 201 ? -2.994 -7.490 8.337 1.00 93.56 201 ALA A O 1
ATOM 1698 N N . LYS A 1 202 ? -3.751 -6.350 10.123 1.00 95.50 202 LYS A N 1
ATOM 1699 C CA . LYS A 1 202 ? -3.147 -5.064 9.751 1.00 95.50 202 LYS A CA 1
ATOM 1700 C C . LYS A 1 202 ? -1.617 -5.138 9.728 1.00 95.50 202 LYS A C 1
ATOM 1702 O O . LYS A 1 202 ? -1.020 -4.701 8.753 1.00 95.50 202 LYS A O 1
ATOM 1707 N N . GLU A 1 203 ? -0.998 -5.736 10.745 1.00 94.94 203 GLU A N 1
ATOM 1708 C CA . GLU A 1 203 ? 0.459 -5.934 10.804 1.00 94.94 203 GLU A CA 1
ATOM 1709 C C . GLU A 1 203 ? 0.976 -6.780 9.633 1.00 94.94 203 GLU A C 1
ATOM 1711 O O . GLU A 1 203 ? 2.049 -6.510 9.093 1.00 94.94 203 GLU A O 1
ATOM 1716 N N . LYS A 1 204 ? 0.213 -7.798 9.208 1.00 94.75 204 LYS A N 1
ATOM 1717 C CA . LYS A 1 204 ? 0.564 -8.608 8.034 1.00 94.75 204 LYS A CA 1
ATOM 1718 C C . LYS A 1 204 ? 0.550 -7.772 6.749 1.00 94.75 204 LYS A C 1
ATOM 1720 O O . LYS A 1 204 ? 1.525 -7.805 6.005 1.00 94.75 204 LYS A O 1
ATOM 1725 N N . ILE A 1 205 ? -0.510 -6.991 6.536 1.00 94.25 205 ILE A N 1
ATOM 1726 C CA . ILE A 1 205 ? -0.632 -6.081 5.384 1.00 94.25 205 ILE A CA 1
ATOM 1727 C C . ILE A 1 205 ? 0.499 -5.044 5.385 1.00 94.25 205 ILE A C 1
ATOM 1729 O O . ILE A 1 205 ? 1.044 -4.708 4.339 1.00 94.25 205 ILE A O 1
ATOM 1733 N N . GLU A 1 206 ? 0.877 -4.528 6.554 1.00 95.38 206 GLU A N 1
ATOM 1734 C CA . GLU A 1 206 ? 1.953 -3.543 6.677 1.00 95.38 206 GLU A CA 1
ATOM 1735 C C . GLU A 1 206 ? 3.316 -4.123 6.270 1.00 95.38 206 GLU A C 1
ATOM 1737 O O . GLU A 1 206 ? 4.039 -3.489 5.501 1.00 95.38 206 GLU A O 1
ATOM 1742 N N . LYS A 1 207 ? 3.616 -5.364 6.676 1.00 95.06 207 LYS A N 1
ATOM 1743 C CA . LYS A 1 207 ? 4.822 -6.089 6.238 1.00 95.06 207 LYS A CA 1
ATOM 1744 C C . LYS A 1 207 ? 4.831 -6.360 4.732 1.00 95.06 207 LYS A C 1
ATOM 1746 O O . LYS A 1 207 ? 5.861 -6.166 4.090 1.00 95.06 207 LYS A O 1
ATOM 1751 N N . GLU A 1 208 ? 3.700 -6.782 4.165 1.00 93.19 208 GLU A N 1
ATOM 1752 C CA . GLU A 1 208 ? 3.557 -6.996 2.715 1.00 93.19 208 GLU A CA 1
ATOM 1753 C C . GLU A 1 208 ? 3.781 -5.687 1.938 1.00 93.19 208 GLU A C 1
ATOM 1755 O O . GLU A 1 208 ? 4.565 -5.653 0.989 1.00 93.19 208 GLU A O 1
ATOM 1760 N N . ASN A 1 209 ? 3.194 -4.580 2.401 1.00 93.56 209 ASN A N 1
ATOM 1761 C CA . ASN A 1 209 ? 3.398 -3.256 1.811 1.00 93.56 209 ASN A CA 1
ATOM 1762 C C . ASN A 1 209 ? 4.857 -2.788 1.900 1.00 93.56 209 ASN A C 1
ATOM 1764 O O . ASN A 1 209 ? 5.352 -2.134 0.980 1.00 93.56 209 ASN A O 1
ATOM 1768 N N . GLU A 1 210 ? 5.557 -3.086 2.996 1.00 94.81 210 GLU A N 1
ATOM 1769 C CA . GLU A 1 210 ? 6.975 -2.753 3.137 1.00 94.81 210 GLU A CA 1
ATOM 1770 C C . GLU A 1 210 ? 7.851 -3.565 2.170 1.00 94.81 210 GLU A C 1
ATOM 1772 O O . GLU A 1 210 ? 8.773 -3.013 1.566 1.00 94.81 210 GLU A O 1
ATOM 1777 N N . SER A 1 211 ? 7.527 -4.848 1.968 1.00 94.75 211 SER A N 1
ATOM 1778 C CA . SER A 1 211 ? 8.182 -5.705 0.970 1.00 94.75 211 SER A CA 1
ATOM 1779 C C . SER A 1 211 ? 7.981 -5.161 -0.444 1.00 94.75 211 SER A C 1
ATOM 1781 O O . SER A 1 211 ? 8.957 -4.915 -1.152 1.00 94.75 211 SER A O 1
ATOM 1783 N N . MET A 1 212 ? 6.733 -4.861 -0.820 1.00 95.00 212 MET A N 1
ATOM 1784 C CA . MET A 1 212 ? 6.412 -4.282 -2.128 1.00 95.00 212 MET A CA 1
ATOM 1785 C C . MET A 1 212 ? 7.137 -2.956 -2.371 1.00 95.00 212 MET A C 1
ATOM 1787 O O . MET A 1 212 ? 7.628 -2.714 -3.468 1.00 95.00 212 MET A O 1
ATOM 1791 N N . LYS A 1 213 ? 7.248 -2.082 -1.359 1.00 94.88 213 LYS A N 1
ATOM 1792 C CA . LYS A 1 213 ? 8.007 -0.827 -1.495 1.00 94.88 213 LYS A CA 1
ATOM 1793 C C . LYS A 1 213 ? 9.481 -1.077 -1.820 1.00 94.88 213 LYS A C 1
ATOM 1795 O O . LYS A 1 213 ? 10.033 -0.357 -2.648 1.00 94.88 213 LYS A O 1
ATOM 1800 N N . LYS A 1 214 ? 10.109 -2.077 -1.191 1.00 94.75 214 LYS A N 1
ATOM 1801 C CA . LYS A 1 214 ? 11.511 -2.446 -1.459 1.00 94.75 214 LYS A CA 1
ATOM 1802 C C . LYS A 1 214 ? 11.686 -2.991 -2.878 1.00 94.75 214 LYS A C 1
ATOM 1804 O O . LYS A 1 214 ? 12.633 -2.600 -3.554 1.00 94.75 214 LYS A O 1
ATOM 1809 N N . GLU A 1 215 ? 10.766 -3.829 -3.351 1.00 95.06 215 GLU A N 1
ATOM 1810 C CA . GLU A 1 215 ? 10.767 -4.322 -4.737 1.00 95.06 215 GLU A CA 1
ATOM 1811 C C . GLU A 1 215 ? 10.625 -3.176 -5.746 1.00 95.06 215 GLU A C 1
ATOM 1813 O O . GLU A 1 215 ? 11.424 -3.061 -6.674 1.00 95.06 215 GLU A O 1
ATOM 1818 N N . LEU A 1 216 ? 9.689 -2.256 -5.509 1.00 95.12 216 LEU A N 1
ATOM 1819 C CA . LEU A 1 216 ? 9.433 -1.118 -6.393 1.00 95.12 216 LEU A CA 1
ATOM 1820 C C . LEU A 1 216 ? 10.621 -0.139 -6.454 1.00 95.12 216 LEU A C 1
ATOM 1822 O O . LEU A 1 216 ? 10.908 0.442 -7.500 1.00 95.12 216 LEU A O 1
ATOM 1826 N N . GLU A 1 217 ? 11.337 0.034 -5.340 1.00 95.06 217 GLU A N 1
ATOM 1827 C CA . GLU A 1 217 ? 12.592 0.793 -5.272 1.00 95.06 217 GLU A CA 1
ATOM 1828 C C . GLU A 1 217 ? 13.703 0.123 -6.102 1.00 95.06 217 GLU A C 1
ATOM 1830 O O . GLU A 1 217 ? 14.435 0.801 -6.827 1.00 95.06 217 GLU A O 1
ATOM 1835 N N . ASN A 1 218 ? 13.813 -1.208 -6.039 1.00 94.50 218 ASN A N 1
ATOM 1836 C CA . ASN A 1 218 ? 14.788 -1.966 -6.825 1.00 94.50 218 ASN A CA 1
ATOM 1837 C C . ASN A 1 218 ? 14.490 -1.874 -8.328 1.00 94.50 218 ASN A C 1
ATOM 1839 O O . ASN A 1 218 ? 15.390 -1.544 -9.102 1.00 94.50 218 ASN A O 1
ATOM 1843 N N . GLU A 1 219 ? 13.230 -2.048 -8.737 1.00 95.00 219 GLU A N 1
ATOM 1844 C CA . GLU A 1 219 ? 12.815 -1.878 -10.136 1.00 95.00 219 GLU A CA 1
ATOM 1845 C C . GLU A 1 219 ? 13.112 -0.468 -10.665 1.00 95.00 219 GLU A C 1
ATOM 1847 O O . GLU A 1 219 ? 13.500 -0.292 -11.822 1.00 95.00 219 GLU A O 1
ATOM 1852 N N . ARG A 1 220 ? 12.937 0.567 -9.830 1.00 95.81 220 ARG A N 1
ATOM 1853 C CA . ARG A 1 220 ? 13.275 1.951 -10.197 1.00 95.81 220 ARG A CA 1
ATOM 1854 C C . ARG A 1 220 ? 14.766 2.116 -10.467 1.00 95.81 220 ARG A C 1
ATOM 1856 O O . ARG A 1 220 ? 15.122 2.712 -11.484 1.00 95.81 220 ARG A O 1
ATOM 1863 N N . LYS A 1 221 ? 15.624 1.573 -9.599 1.00 94.75 221 LYS A N 1
ATOM 1864 C CA . LYS A 1 221 ? 17.086 1.611 -9.777 1.00 94.75 221 LYS A CA 1
ATOM 1865 C C . LYS A 1 221 ? 17.520 0.876 -11.043 1.00 94.75 221 LYS A C 1
ATOM 1867 O O . LYS A 1 221 ? 18.367 1.375 -11.781 1.00 94.75 221 LYS A O 1
ATOM 1872 N N . GLU A 1 222 ? 16.912 -0.271 -11.328 1.00 94.75 222 GLU A N 1
ATOM 1873 C CA . GLU A 1 222 ? 17.194 -1.042 -12.540 1.00 94.75 222 GLU A CA 1
ATOM 1874 C C . GLU A 1 222 ? 16.756 -0.297 -13.809 1.00 94.75 222 GLU A C 1
ATOM 1876 O O . GLU A 1 222 ? 17.546 -0.152 -14.744 1.00 94.75 222 GLU A O 1
ATOM 1881 N N . LYS A 1 223 ? 15.554 0.297 -13.813 1.00 93.94 223 LYS A N 1
ATOM 1882 C CA . LYS A 1 223 ? 15.092 1.164 -14.911 1.00 93.94 223 LYS A CA 1
ATOM 1883 C C . LYS A 1 223 ? 16.016 2.359 -15.138 1.00 93.94 223 LYS A C 1
ATOM 1885 O O . LYS A 1 223 ? 16.269 2.721 -16.286 1.00 93.94 223 LYS A O 1
ATOM 1890 N N . GLU A 1 224 ? 16.529 2.975 -14.075 1.00 94.69 224 GLU A N 1
ATOM 1891 C CA . GLU A 1 224 ? 17.479 4.083 -14.194 1.00 94.69 224 GLU A CA 1
ATOM 1892 C C . GLU A 1 224 ? 18.809 3.628 -14.814 1.00 94.69 224 GLU A C 1
ATOM 1894 O O . GLU A 1 224 ? 19.361 4.326 -15.668 1.00 94.69 224 GLU A O 1
ATOM 1899 N N . LYS A 1 225 ? 19.299 2.439 -14.441 1.00 95.25 225 LYS A N 1
ATOM 1900 C CA . LYS A 1 225 ? 20.502 1.840 -15.032 1.00 95.25 225 LYS A CA 1
ATOM 1901 C C . LYS A 1 225 ? 20.316 1.574 -16.528 1.00 95.25 225 LYS A C 1
ATOM 1903 O O . LYS A 1 225 ? 21.114 2.059 -17.327 1.00 95.25 225 LYS A O 1
ATOM 1908 N N . ILE A 1 226 ? 19.217 0.918 -16.907 1.00 94.38 226 ILE A N 1
ATOM 1909 C CA . ILE A 1 226 ? 18.863 0.652 -18.312 1.00 94.38 226 ILE A CA 1
ATOM 1910 C C . ILE A 1 226 ? 18.740 1.962 -19.099 1.00 94.38 226 ILE A C 1
ATOM 1912 O O . ILE A 1 226 ? 19.180 2.055 -20.243 1.00 94.38 226 ILE A O 1
ATOM 1916 N N . LYS A 1 227 ? 18.166 3.013 -18.499 1.00 95.38 227 LYS A N 1
ATOM 1917 C CA . LYS A 1 227 ? 18.069 4.328 -19.144 1.00 95.38 227 LYS A CA 1
ATOM 1918 C C . LYS A 1 227 ? 19.451 4.909 -19.461 1.00 95.38 227 LYS A C 1
ATOM 1920 O O . LYS A 1 227 ? 19.652 5.383 -20.577 1.00 95.38 227 LYS A O 1
ATOM 1925 N N . LYS A 1 228 ? 20.396 4.848 -18.515 1.00 95.06 228 LYS A N 1
ATOM 1926 C CA . LYS A 1 228 ? 21.777 5.324 -18.715 1.00 95.06 228 LYS A CA 1
ATOM 1927 C C . LYS A 1 228 ? 22.507 4.516 -19.792 1.00 95.06 228 LYS A C 1
ATOM 1929 O O . LYS A 1 228 ? 23.158 5.108 -20.649 1.00 95.06 228 LYS A O 1
ATOM 1934 N N . GLU A 1 229 ? 22.357 3.192 -19.790 1.00 94.06 229 GLU A N 1
ATOM 1935 C CA . GLU A 1 229 ? 22.925 2.309 -20.822 1.00 94.06 229 GLU A CA 1
ATOM 1936 C C . GLU A 1 229 ? 22.360 2.636 -22.214 1.00 94.06 229 GLU A C 1
ATOM 1938 O O . GLU A 1 229 ? 23.120 2.850 -23.158 1.00 94.06 229 GLU A O 1
ATOM 1943 N N . ASN A 1 230 ? 21.039 2.807 -22.330 1.00 93.38 230 ASN A N 1
ATOM 1944 C CA . ASN A 1 230 ? 20.387 3.203 -23.581 1.00 93.38 230 ASN A CA 1
ATOM 1945 C C . ASN A 1 230 ? 20.850 4.580 -24.087 1.00 93.38 230 ASN A C 1
ATOM 1947 O O . ASN A 1 230 ? 20.993 4.781 -25.294 1.00 93.38 230 ASN A O 1
ATOM 1951 N N . GLU A 1 231 ? 21.072 5.547 -23.194 1.00 94.75 231 GLU A N 1
ATOM 1952 C CA . GLU A 1 231 ? 21.632 6.853 -23.564 1.00 94.75 231 GLU A CA 1
ATOM 1953 C C . GLU A 1 231 ? 23.077 6.739 -24.071 1.00 94.75 231 GLU A C 1
ATOM 1955 O O . GLU A 1 231 ? 23.435 7.434 -25.025 1.00 94.75 231 GLU A O 1
ATOM 1960 N N . SER A 1 232 ? 23.889 5.851 -23.485 1.00 94.69 232 SER A N 1
ATOM 1961 C CA . SER A 1 232 ? 25.250 5.563 -23.959 1.00 94.69 232 SER A CA 1
ATOM 1962 C C . SER A 1 232 ? 25.237 4.942 -25.355 1.00 94.69 232 SER A C 1
ATOM 1964 O O . SER A 1 232 ? 25.853 5.482 -26.273 1.00 94.69 232 SER A O 1
ATOM 1966 N N . MET A 1 233 ? 24.447 3.883 -25.550 1.00 94.44 233 MET A N 1
ATOM 1967 C CA . MET A 1 233 ? 24.300 3.214 -26.846 1.00 94.44 233 MET A CA 1
ATOM 1968 C C . MET A 1 233 ? 23.825 4.167 -27.946 1.00 94.44 233 MET A C 1
ATOM 1970 O O . MET A 1 233 ? 24.324 4.123 -29.066 1.00 94.44 233 MET A O 1
ATOM 1974 N N . LYS A 1 234 ? 22.884 5.074 -27.646 1.00 94.75 234 LYS A N 1
ATOM 1975 C CA . LYS A 1 234 ? 22.438 6.085 -28.620 1.00 94.75 234 LYS A CA 1
ATOM 1976 C C . LYS A 1 234 ? 23.573 7.008 -29.067 1.00 94.75 234 LYS A C 1
ATOM 1978 O O . LYS A 1 234 ? 23.619 7.377 -30.237 1.00 94.75 234 LYS A O 1
ATOM 1983 N N . LYS A 1 235 ? 24.473 7.394 -28.155 1.00 94.44 235 LYS A N 1
ATOM 1984 C CA . LYS A 1 235 ? 25.642 8.221 -28.494 1.00 94.44 235 LYS A CA 1
ATOM 1985 C C . LYS A 1 235 ? 26.637 7.454 -29.360 1.00 94.44 235 LYS A C 1
ATOM 1987 O O . LYS A 1 235 ? 27.151 8.024 -30.317 1.00 94.44 235 LYS A O 1
ATOM 1992 N N . GLU A 1 236 ? 26.887 6.185 -29.049 1.00 94.69 236 GLU A N 1
ATOM 1993 C CA . GLU A 1 236 ? 27.752 5.314 -29.855 1.00 94.69 236 GLU A CA 1
ATOM 1994 C C . GLU A 1 236 ? 27.200 5.132 -31.270 1.00 94.69 236 GLU A C 1
ATOM 1996 O O . GLU A 1 236 ? 27.909 5.402 -32.237 1.00 94.69 236 GLU A O 1
ATOM 2001 N N . LEU A 1 237 ? 25.909 4.814 -31.395 1.00 94.69 237 LEU A N 1
ATOM 2002 C CA . LEU A 1 237 ? 25.241 4.657 -32.688 1.00 94.69 237 LEU A CA 1
ATOM 2003 C C . LEU A 1 237 ? 25.317 5.937 -33.538 1.00 94.69 237 LEU A C 1
ATOM 2005 O O . LEU A 1 237 ? 25.553 5.885 -34.744 1.00 94.69 237 LEU A O 1
ATOM 2009 N N . GLU A 1 238 ? 25.145 7.106 -32.917 1.00 94.75 238 GLU A N 1
ATOM 2010 C CA . GLU A 1 238 ? 25.264 8.389 -33.614 1.00 94.75 238 GLU A CA 1
ATOM 2011 C C . GLU A 1 238 ? 26.702 8.664 -34.083 1.00 94.75 238 GLU A C 1
ATOM 2013 O O . GLU A 1 238 ? 26.910 9.227 -35.161 1.00 94.75 238 GLU A O 1
ATOM 2018 N N . ASN A 1 239 ? 27.705 8.251 -33.306 1.00 94.06 239 ASN A N 1
ATOM 2019 C CA . ASN A 1 239 ? 29.107 8.363 -33.703 1.00 94.06 239 ASN A CA 1
ATOM 2020 C C . ASN A 1 239 ? 29.439 7.426 -34.873 1.00 94.06 239 ASN A C 1
ATOM 2022 O O . ASN A 1 239 ? 30.083 7.862 -35.829 1.00 94.06 239 ASN A O 1
ATOM 2026 N N . GLU A 1 240 ? 28.961 6.180 -34.840 1.00 93.75 240 GLU A N 1
ATOM 2027 C CA . GLU A 1 240 ? 29.105 5.232 -35.950 1.00 93.75 240 GLU A CA 1
ATOM 2028 C C . GLU A 1 240 ? 28.430 5.744 -37.224 1.00 93.75 240 GLU A C 1
ATOM 2030 O O . GLU A 1 240 ? 29.026 5.698 -38.302 1.00 93.75 240 GLU A O 1
ATOM 2035 N N . ARG A 1 241 ? 27.224 6.316 -37.108 1.00 95.50 241 ARG A N 1
ATOM 2036 C CA . ARG A 1 241 ? 26.511 6.929 -38.237 1.00 95.50 241 ARG A CA 1
ATOM 2037 C C . ARG A 1 241 ? 27.341 8.032 -38.891 1.00 95.50 241 ARG A C 1
ATOM 2039 O O . ARG A 1 241 ? 27.538 8.011 -40.104 1.00 95.50 241 ARG A O 1
ATOM 2046 N N . LYS A 1 242 ? 27.899 8.946 -38.091 1.00 94.62 242 LYS A N 1
ATOM 2047 C CA . LYS A 1 242 ? 28.777 10.023 -38.584 1.00 94.62 242 LYS A CA 1
ATOM 2048 C C . LYS A 1 242 ? 30.058 9.492 -39.224 1.00 94.62 242 LYS A C 1
ATOM 2050 O O . LYS A 1 242 ? 30.535 10.074 -40.196 1.00 94.62 242 LYS A O 1
ATOM 2055 N N . ALA A 1 243 ? 30.641 8.420 -38.686 1.00 93.69 243 ALA A N 1
ATOM 2056 C CA . ALA A 1 243 ? 31.815 7.785 -39.279 1.00 93.69 243 ALA A CA 1
ATOM 2057 C C . ALA A 1 243 ? 31.481 7.163 -40.644 1.00 93.69 243 ALA A C 1
ATOM 2059 O O . ALA A 1 243 ? 32.213 7.374 -41.610 1.00 93.69 243 ALA A O 1
ATOM 2060 N N . LYS A 1 244 ? 30.336 6.479 -40.748 1.00 94.25 244 LYS A N 1
ATOM 2061 C CA . LYS A 1 244 ? 29.851 5.892 -41.999 1.00 94.25 244 LYS A CA 1
ATOM 2062 C C . LYS A 1 244 ? 29.588 6.954 -43.069 1.00 94.25 244 LYS A C 1
ATOM 2064 O O . LYS A 1 244 ? 30.062 6.798 -44.188 1.00 94.25 244 LYS A O 1
ATOM 2069 N N . GLU A 1 245 ? 28.928 8.059 -42.714 1.00 94.88 245 GLU A N 1
ATOM 2070 C CA . GLU A 1 245 ? 28.695 9.187 -43.633 1.00 94.88 245 GLU A CA 1
ATOM 2071 C C . GLU A 1 245 ? 30.005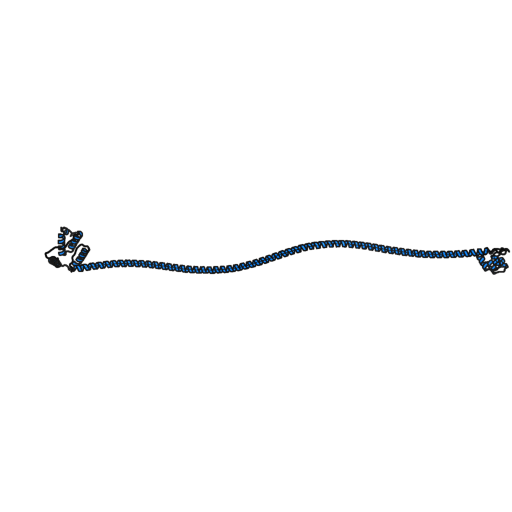 9.796 -44.164 1.00 94.88 245 GLU A C 1
ATOM 2073 O O . GLU A 1 245 ? 30.073 10.219 -45.318 1.00 94.88 245 GLU A O 1
ATOM 2078 N N . LYS A 1 246 ? 31.065 9.853 -43.343 1.00 94.94 246 LYS A N 1
ATOM 2079 C CA . LYS A 1 246 ? 32.387 10.320 -43.796 1.00 94.94 246 LYS A CA 1
ATOM 2080 C C . LYS A 1 246 ? 33.011 9.362 -44.808 1.00 94.94 246 LYS A C 1
ATOM 2082 O O . LYS A 1 246 ? 33.479 9.821 -45.845 1.00 94.94 246 LYS A O 1
ATOM 2087 N N . ILE A 1 247 ? 32.985 8.060 -44.519 1.00 93.81 247 ILE A N 1
ATOM 2088 C CA . ILE A 1 247 ? 33.511 7.019 -45.415 1.00 93.81 247 ILE A CA 1
ATOM 2089 C C . ILE A 1 247 ? 32.765 7.032 -46.753 1.00 93.81 247 ILE A C 1
ATOM 2091 O O . ILE A 1 247 ? 33.380 6.915 -47.806 1.00 93.81 247 ILE A O 1
ATOM 2095 N N . GLU A 1 248 ? 31.444 7.205 -46.729 1.00 95.00 248 GLU A N 1
ATOM 2096 C CA . GLU A 1 248 ? 30.624 7.262 -47.941 1.00 95.00 248 GLU A CA 1
ATOM 2097 C C . GLU A 1 248 ? 31.012 8.447 -48.835 1.00 95.00 248 GLU A C 1
ATOM 2099 O O . GLU A 1 248 ? 31.259 8.260 -50.026 1.00 95.00 248 GLU A O 1
ATOM 2104 N N . LYS A 1 249 ? 31.201 9.637 -48.250 1.00 94.62 249 LYS A N 1
ATOM 2105 C CA . LYS A 1 249 ? 31.700 10.816 -48.979 1.00 94.62 249 LYS A CA 1
ATOM 2106 C C . LYS A 1 249 ? 33.101 10.606 -49.554 1.00 94.62 249 LYS A C 1
ATOM 2108 O O . LYS A 1 249 ? 33.366 11.020 -50.679 1.00 94.62 249 LYS A O 1
ATOM 2113 N N . GLU A 1 250 ? 34.000 9.978 -48.800 1.00 93.56 250 GLU A N 1
ATOM 2114 C CA . GLU A 1 250 ? 35.355 9.673 -49.272 1.00 93.56 250 GLU A CA 1
ATOM 2115 C C . GLU A 1 250 ? 35.329 8.680 -50.444 1.00 93.56 250 GLU A C 1
ATOM 2117 O O . GLU A 1 250 ? 36.000 8.887 -51.456 1.00 93.56 250 GLU A O 1
ATOM 2122 N N . ASN A 1 251 ? 34.483 7.650 -50.360 1.00 93.38 251 ASN A N 1
ATOM 2123 C CA . ASN A 1 251 ? 34.282 6.689 -51.440 1.00 93.38 251 ASN A CA 1
ATOM 2124 C C . ASN A 1 251 ? 33.694 7.346 -52.697 1.00 93.38 251 ASN A C 1
ATOM 2126 O O . ASN A 1 251 ? 34.154 7.048 -53.798 1.00 93.38 251 ASN A O 1
ATOM 2130 N N . GLU A 1 252 ? 32.728 8.261 -52.564 1.00 94.50 252 GLU A N 1
ATOM 2131 C CA . GLU A 1 252 ? 32.193 9.018 -53.705 1.00 94.50 252 GLU A CA 1
ATOM 2132 C C . GLU A 1 252 ? 33.278 9.829 -54.426 1.00 94.50 252 GLU A C 1
ATOM 2134 O O . GLU A 1 252 ? 33.309 9.865 -55.659 1.00 94.50 252 GLU A O 1
ATOM 2139 N N . ILE A 1 253 ? 34.175 10.477 -53.674 1.00 94.94 253 ILE A N 1
ATOM 2140 C CA . ILE A 1 253 ? 35.307 11.222 -54.242 1.00 94.94 253 ILE A CA 1
ATOM 2141 C C . ILE A 1 253 ? 36.233 10.262 -54.993 1.00 94.94 253 ILE A C 1
ATOM 2143 O O . ILE A 1 253 ? 36.551 10.498 -56.158 1.00 94.94 253 ILE A O 1
ATOM 2147 N N . LYS A 1 254 ? 36.590 9.138 -54.368 1.00 94.75 254 LYS A N 1
ATOM 2148 C CA . LYS A 1 254 ? 37.505 8.149 -54.945 1.00 94.75 254 LYS A CA 1
ATOM 2149 C C . LYS A 1 254 ? 36.954 7.498 -56.216 1.00 94.75 254 LYS A C 1
ATOM 2151 O O . LYS A 1 254 ? 37.698 7.268 -57.165 1.00 94.75 254 LYS A O 1
ATOM 2156 N N . ILE A 1 255 ? 35.644 7.248 -56.276 1.00 94.44 255 ILE A N 1
ATOM 2157 C CA . ILE A 1 255 ? 34.969 6.767 -57.492 1.00 94.44 255 ILE A CA 1
ATOM 2158 C C . ILE A 1 255 ? 35.100 7.794 -58.624 1.00 94.44 255 ILE A C 1
ATOM 2160 O O . ILE A 1 255 ? 35.438 7.416 -59.746 1.00 94.44 255 ILE A O 1
ATOM 2164 N N . LYS A 1 256 ? 34.886 9.087 -58.342 1.00 94.69 256 LYS A N 1
ATOM 2165 C CA . LYS A 1 256 ? 35.034 10.157 -59.346 1.00 94.69 256 LYS A CA 1
ATOM 2166 C C . LYS A 1 256 ? 36.472 10.270 -59.856 1.00 94.69 256 LYS A C 1
ATOM 2168 O O . LYS A 1 256 ? 36.676 10.454 -61.055 1.00 94.69 256 LYS A O 1
ATOM 2173 N N . GLU A 1 257 ? 37.462 10.142 -58.975 1.00 93.75 257 GLU A N 1
ATOM 2174 C CA . GLU A 1 257 ? 38.883 10.127 -59.349 1.00 93.75 257 GLU A CA 1
ATOM 2175 C C . GLU A 1 257 ? 39.210 8.949 -60.274 1.00 93.75 257 GLU A C 1
ATOM 2177 O O . GLU A 1 257 ? 39.758 9.154 -61.357 1.00 93.75 257 GLU A O 1
ATOM 2182 N N . LEU A 1 258 ? 38.786 7.735 -59.907 1.00 94.00 258 LEU A N 1
ATOM 2183 C CA . LEU A 1 258 ? 38.979 6.536 -60.730 1.00 94.00 258 LEU A CA 1
ATOM 2184 C C . LEU A 1 258 ? 38.294 6.649 -62.099 1.00 94.00 258 LEU A C 1
ATOM 2186 O O . LEU A 1 258 ? 38.843 6.206 -63.109 1.00 94.00 258 LEU A O 1
ATOM 2190 N N . GLU A 1 259 ? 37.106 7.252 -62.165 1.00 94.50 259 GLU A N 1
ATOM 2191 C CA . GLU A 1 259 ? 36.408 7.467 -63.433 1.00 94.50 259 GLU A CA 1
ATOM 2192 C C . GLU A 1 259 ? 37.158 8.459 -64.336 1.00 94.50 259 GLU A C 1
ATOM 2194 O O . GLU A 1 259 ? 37.256 8.248 -65.550 1.00 94.50 259 GLU A O 1
ATOM 2199 N N . ASN A 1 260 ? 37.735 9.515 -63.755 1.00 93.00 260 ASN A N 1
ATOM 2200 C CA . ASN A 1 260 ? 38.569 10.471 -64.482 1.00 93.00 260 ASN A CA 1
ATOM 2201 C C . ASN A 1 260 ? 39.862 9.824 -64.997 1.00 93.00 260 ASN A C 1
ATOM 2203 O O . ASN A 1 260 ? 40.214 10.015 -66.163 1.00 93.00 260 ASN A O 1
ATOM 2207 N N . GLU A 1 261 ? 40.536 9.013 -64.176 1.00 92.88 261 GLU A N 1
ATOM 2208 C CA . GLU A 1 261 ? 41.708 8.243 -64.605 1.00 92.88 261 GLU A CA 1
ATOM 2209 C C . GLU A 1 261 ? 41.372 7.279 -65.746 1.00 92.88 261 GLU A C 1
ATOM 2211 O O . GLU A 1 261 ? 42.128 7.181 -66.716 1.00 92.88 261 GLU A O 1
ATOM 2216 N N . ARG A 1 262 ? 40.226 6.588 -65.670 1.00 94.50 262 ARG A N 1
ATOM 2217 C CA . ARG A 1 262 ? 39.768 5.695 -66.742 1.00 94.50 262 ARG A CA 1
ATOM 2218 C C . ARG A 1 262 ? 39.570 6.460 -68.049 1.00 94.50 262 ARG A C 1
ATOM 2220 O O . ARG A 1 262 ? 40.098 6.041 -69.074 1.00 94.50 262 ARG A O 1
ATOM 2227 N N . LYS A 1 263 ? 38.879 7.606 -68.010 1.00 93.62 263 LYS A N 1
ATOM 2228 C CA . LYS A 1 263 ? 38.670 8.469 -69.190 1.00 93.62 263 LYS A CA 1
ATOM 2229 C C . LYS A 1 263 ? 39.994 8.956 -69.787 1.00 93.62 263 LYS A C 1
ATOM 2231 O O . LYS A 1 263 ? 40.135 8.997 -71.008 1.00 93.62 263 LYS A O 1
ATOM 2236 N N . ALA A 1 264 ? 40.972 9.301 -68.948 1.00 92.56 264 ALA A N 1
ATOM 2237 C CA . ALA A 1 264 ? 42.305 9.689 -69.407 1.00 92.56 264 ALA A CA 1
ATOM 2238 C C . ALA A 1 264 ? 43.038 8.523 -70.094 1.00 92.56 264 ALA A C 1
ATOM 2240 O O . ALA A 1 264 ? 43.592 8.711 -71.177 1.00 92.56 264 ALA A O 1
ATOM 2241 N N . LYS A 1 265 ? 42.987 7.313 -69.517 1.00 92.00 265 LYS A N 1
ATOM 2242 C CA . LYS A 1 265 ? 43.563 6.099 -70.123 1.00 92.00 265 LYS A CA 1
ATOM 2243 C C . LYS A 1 265 ? 42.913 5.760 -71.465 1.00 92.00 265 LYS A C 1
ATOM 2245 O O . LYS A 1 265 ? 43.638 5.550 -72.429 1.00 92.00 265 LYS A O 1
ATOM 2250 N N . GLU A 1 266 ? 41.582 5.798 -71.557 1.00 93.12 266 GLU A N 1
ATOM 2251 C CA . GLU A 1 266 ? 40.847 5.573 -72.814 1.00 93.12 266 GLU A CA 1
ATOM 2252 C C . GLU A 1 266 ? 41.253 6.576 -73.909 1.00 93.12 266 GLU A C 1
ATOM 2254 O O . GLU A 1 266 ? 41.328 6.228 -75.088 1.00 93.12 266 GLU A O 1
ATOM 2259 N N . LYS A 1 267 ? 41.526 7.836 -73.541 1.00 93.44 267 LYS A N 1
ATOM 2260 C CA . LYS A 1 267 ? 41.999 8.849 -74.492 1.00 93.44 267 LYS A CA 1
ATOM 2261 C C . LYS A 1 267 ? 43.411 8.538 -74.996 1.00 93.44 267 LYS A C 1
ATOM 2263 O O . LYS A 1 267 ? 43.638 8.591 -76.202 1.00 93.44 267 LYS A O 1
ATOM 2268 N N . ILE A 1 268 ? 44.324 8.178 -74.092 1.00 91.56 268 ILE A N 1
ATOM 2269 C CA . ILE A 1 268 ? 45.696 7.775 -74.440 1.00 91.56 268 ILE A CA 1
ATOM 2270 C C . ILE A 1 268 ? 45.684 6.532 -75.337 1.00 91.56 268 ILE A C 1
ATOM 2272 O O . ILE A 1 268 ? 46.434 6.466 -76.305 1.00 91.56 268 ILE A O 1
ATOM 2276 N N . GLU A 1 269 ? 44.826 5.554 -75.049 1.00 93.19 269 GLU A N 1
ATOM 2277 C CA . GLU A 1 269 ? 44.690 4.338 -75.855 1.00 93.19 269 GLU A CA 1
ATOM 2278 C C . GLU A 1 269 ? 44.253 4.659 -77.291 1.00 93.19 269 GLU A C 1
ATOM 2280 O O . GLU A 1 269 ? 44.899 4.217 -78.239 1.00 93.19 269 GLU A O 1
ATOM 2285 N N . LYS A 1 270 ? 43.249 5.530 -77.464 1.00 92.62 270 LYS A N 1
ATOM 2286 C CA . LYS A 1 270 ? 42.826 6.014 -78.790 1.00 92.62 270 LYS A CA 1
ATOM 2287 C C . LYS A 1 270 ? 43.934 6.769 -79.527 1.00 92.62 270 LYS A C 1
ATOM 2289 O O . LYS A 1 270 ? 44.114 6.568 -80.726 1.00 92.62 270 LYS A O 1
ATOM 2294 N N . GLU A 1 271 ? 44.677 7.635 -78.835 1.00 91.19 271 GLU A N 1
ATOM 2295 C CA . GLU A 1 271 ? 45.826 8.343 -79.422 1.00 91.19 271 GLU A CA 1
ATOM 2296 C C . GLU A 1 271 ? 46.923 7.360 -79.863 1.00 91.19 271 GLU A C 1
ATOM 2298 O O . GLU A 1 271 ? 47.457 7.481 -80.968 1.00 91.19 271 GLU A O 1
ATOM 2303 N N . ASN A 1 272 ? 47.210 6.341 -79.050 1.00 91.06 272 ASN A N 1
ATOM 2304 C CA . ASN A 1 272 ? 48.168 5.290 -79.387 1.00 91.06 272 ASN A CA 1
ATOM 2305 C C . ASN A 1 272 ? 47.707 4.453 -80.589 1.00 91.06 272 ASN A C 1
ATOM 2307 O O . ASN A 1 272 ? 48.522 4.172 -81.467 1.00 91.06 272 ASN A O 1
ATOM 2311 N N . GLU A 1 273 ? 46.423 4.095 -80.685 1.00 92.44 273 GLU A N 1
ATOM 2312 C CA . GLU A 1 273 ? 45.873 3.394 -81.855 1.00 92.44 273 GLU A CA 1
ATOM 2313 C C . GLU A 1 273 ? 46.047 4.196 -83.150 1.00 92.44 273 GLU A C 1
ATOM 2315 O O . GLU A 1 273 ? 46.410 3.632 -84.186 1.00 92.44 273 GLU A O 1
ATOM 2320 N N . ILE A 1 274 ? 45.798 5.511 -83.108 1.00 92.81 274 ILE A N 1
ATOM 2321 C CA . ILE A 1 274 ? 46.005 6.403 -84.258 1.00 92.81 274 ILE A CA 1
ATOM 2322 C C . ILE A 1 274 ? 47.485 6.407 -84.648 1.00 92.81 274 ILE A C 1
ATOM 2324 O O . ILE A 1 274 ? 47.816 6.180 -85.811 1.00 92.81 274 ILE A O 1
ATOM 2328 N N . LYS A 1 275 ? 48.377 6.575 -83.670 1.00 92.56 275 LYS A N 1
ATOM 2329 C CA . LYS A 1 275 ? 49.822 6.633 -83.904 1.00 92.56 275 LYS A CA 1
ATOM 2330 C C . LYS A 1 275 ? 50.384 5.325 -84.466 1.00 92.56 275 LYS A C 1
ATOM 2332 O O . LYS A 1 275 ? 51.246 5.350 -85.340 1.00 92.56 275 LYS A O 1
ATOM 2337 N N . ILE A 1 276 ? 49.872 4.175 -84.019 1.00 91.31 276 ILE A N 1
ATOM 2338 C CA . ILE A 1 276 ? 50.219 2.863 -84.588 1.00 91.31 276 ILE A CA 1
ATOM 2339 C C . ILE A 1 276 ? 49.807 2.791 -86.064 1.00 91.31 276 ILE A C 1
ATOM 2341 O O . ILE A 1 276 ? 50.609 2.365 -86.895 1.00 91.31 276 ILE A O 1
ATOM 2345 N N . LYS A 1 277 ? 48.595 3.246 -86.413 1.00 92.06 277 LYS A N 1
ATOM 2346 C CA . LYS A 1 277 ? 48.121 3.272 -87.810 1.00 92.06 277 LYS A CA 1
ATOM 2347 C C . LYS A 1 277 ? 48.973 4.190 -88.692 1.00 92.06 277 LYS A C 1
ATOM 2349 O O . LYS A 1 277 ? 49.280 3.825 -89.825 1.00 92.06 277 LYS A O 1
ATOM 2354 N N . GLU A 1 278 ? 49.372 5.356 -88.185 1.00 91.50 278 GLU A N 1
ATOM 2355 C CA . GLU A 1 278 ? 50.274 6.282 -88.887 1.00 91.50 278 GLU A CA 1
ATOM 2356 C C . GLU A 1 278 ? 51.642 5.645 -89.151 1.00 91.50 278 GLU A C 1
ATOM 2358 O O . GLU A 1 278 ? 52.082 5.593 -90.300 1.00 91.50 278 GLU A O 1
ATOM 2363 N N . LEU A 1 279 ? 52.267 5.069 -88.119 1.00 90.75 279 LEU A N 1
ATOM 2364 C CA . LEU A 1 279 ? 53.550 4.371 -88.243 1.00 90.75 279 LEU A CA 1
ATOM 2365 C C . LEU A 1 279 ? 53.478 3.194 -89.224 1.00 90.75 279 LEU A C 1
ATOM 2367 O O . LEU A 1 279 ? 54.418 2.951 -89.983 1.00 90.75 279 LEU A O 1
ATOM 2371 N N . GLU A 1 280 ? 52.366 2.461 -89.247 1.00 92.12 280 GLU A N 1
ATOM 2372 C CA . GLU A 1 280 ? 52.180 1.359 -90.186 1.00 92.12 280 GLU A CA 1
ATOM 2373 C C . GLU A 1 280 ? 52.042 1.847 -91.640 1.00 92.12 280 GLU A C 1
ATOM 2375 O O . GLU A 1 280 ? 52.578 1.218 -92.558 1.00 92.12 280 GLU A O 1
ATOM 2380 N N . ASN A 1 281 ? 51.382 2.987 -91.863 1.00 89.00 281 ASN A N 1
ATOM 2381 C CA . ASN A 1 281 ? 51.301 3.627 -93.178 1.00 89.00 281 ASN A CA 1
ATOM 2382 C C . ASN A 1 281 ? 52.662 4.163 -93.643 1.00 89.00 281 ASN A C 1
ATOM 2384 O O . ASN A 1 281 ? 53.035 3.972 -94.805 1.00 89.00 281 ASN A O 1
ATOM 2388 N N . GLU A 1 282 ? 53.436 4.779 -92.747 1.00 88.75 282 GLU A N 1
ATOM 2389 C CA . GLU A 1 282 ? 54.810 5.194 -93.037 1.00 88.75 282 GLU A CA 1
ATOM 2390 C C . GLU A 1 282 ? 55.684 3.996 -93.410 1.00 88.75 282 GLU A C 1
ATOM 2392 O O . GLU A 1 282 ? 56.396 4.045 -94.414 1.00 88.75 282 GLU A O 1
ATOM 2397 N N . ARG A 1 283 ? 55.592 2.890 -92.655 1.00 91.44 283 ARG A N 1
ATOM 2398 C CA . ARG A 1 283 ? 56.315 1.648 -92.958 1.00 91.44 283 ARG A CA 1
ATOM 2399 C C . ARG A 1 283 ? 55.972 1.132 -94.356 1.00 91.44 283 ARG A C 1
ATOM 2401 O O . ARG A 1 283 ? 56.880 0.895 -95.144 1.00 91.44 283 ARG A O 1
ATOM 2408 N N . LYS A 1 284 ? 54.681 1.034 -94.697 1.00 90.56 284 LYS A N 1
ATOM 2409 C CA . LYS A 1 284 ? 54.222 0.614 -96.038 1.00 90.56 284 LYS A CA 1
ATOM 2410 C C . LYS A 1 284 ? 54.747 1.529 -97.148 1.00 90.56 284 LYS A C 1
ATOM 2412 O O . LYS A 1 284 ? 55.030 1.064 -98.248 1.00 90.56 284 LYS A O 1
ATOM 2417 N N . THR A 1 285 ? 54.870 2.826 -96.876 1.00 87.69 285 THR A N 1
ATOM 2418 C CA . THR A 1 285 ? 55.406 3.803 -97.836 1.00 87.69 285 THR A CA 1
ATOM 2419 C C . THR A 1 285 ? 56.910 3.619 -98.026 1.00 87.69 285 THR A C 1
ATOM 2421 O O . THR A 1 285 ? 57.374 3.568 -99.162 1.00 87.69 285 THR A O 1
ATOM 2424 N N . LYS A 1 286 ? 57.663 3.429 -96.933 1.00 87.56 286 LYS A N 1
ATOM 2425 C CA . LYS A 1 286 ? 59.097 3.106 -96.989 1.00 87.56 286 LYS A CA 1
ATOM 2426 C C . LYS A 1 286 ? 59.357 1.805 -97.751 1.00 87.56 286 LYS A C 1
ATOM 2428 O O . LYS A 1 286 ? 60.207 1.804 -98.630 1.00 87.56 286 LYS A O 1
ATOM 2433 N N . GLU A 1 287 ? 58.579 0.750 -97.497 1.00 89.56 287 GLU A N 1
ATOM 2434 C CA . GLU A 1 287 ? 58.676 -0.525 -98.229 1.00 89.56 287 GLU A CA 1
ATOM 2435 C C . GLU A 1 287 ? 58.420 -0.365 -99.739 1.00 89.56 287 GLU A C 1
ATOM 2437 O O . GLU A 1 287 ? 59.061 -1.033 -100.550 1.00 89.56 287 GLU A O 1
ATOM 2442 N N . LYS A 1 288 ? 57.492 0.516 -100.147 1.00 89.00 288 LYS A N 1
ATOM 2443 C CA . LYS A 1 288 ? 57.264 0.825 -101.571 1.00 89.00 288 LYS A CA 1
ATOM 2444 C C . LYS A 1 288 ? 58.459 1.540 -102.196 1.00 89.00 288 LYS A C 1
ATOM 2446 O O . LYS A 1 288 ? 58.921 1.110 -103.247 1.00 89.00 288 LYS A O 1
ATOM 2451 N N . ILE A 1 289 ? 58.970 2.578 -101.532 1.00 86.81 289 ILE A N 1
ATOM 2452 C CA . ILE A 1 289 ? 60.147 3.330 -101.990 1.00 86.81 289 ILE A CA 1
ATOM 2453 C C . ILE A 1 289 ? 61.363 2.404 -102.103 1.00 86.81 289 ILE A C 1
ATOM 2455 O O . ILE A 1 289 ? 62.128 2.496 -103.056 1.00 86.81 289 ILE A O 1
ATOM 2459 N N . GLU A 1 290 ? 61.549 1.489 -101.152 1.00 89.69 290 GLU A N 1
ATOM 2460 C CA . GLU A 1 290 ? 62.645 0.520 -101.184 1.00 89.69 290 GLU A CA 1
ATOM 2461 C C . GLU A 1 290 ? 62.542 -0.415 -102.398 1.00 89.69 290 GLU A C 1
ATOM 2463 O O . GLU A 1 290 ? 63.524 -0.573 -103.122 1.00 89.69 290 GLU A O 1
ATOM 2468 N N . LYS A 1 291 ? 61.344 -0.935 -102.700 1.00 88.56 291 LYS A N 1
ATOM 2469 C CA . LYS A 1 291 ? 61.093 -1.738 -103.911 1.00 88.56 291 LYS A CA 1
ATOM 2470 C C . LYS A 1 291 ? 61.320 -0.953 -105.207 1.00 88.56 291 LYS A C 1
ATOM 2472 O O . LYS A 1 291 ? 61.901 -1.496 -106.144 1.00 88.56 291 LYS A O 1
ATOM 2477 N N . GLU A 1 292 ? 60.885 0.306 -105.274 1.00 86.19 292 GLU A N 1
ATOM 2478 C CA . GLU A 1 292 ? 61.140 1.186 -106.427 1.00 86.19 292 GLU A CA 1
ATOM 2479 C C . GLU A 1 292 ? 62.639 1.457 -106.607 1.00 86.19 292 GLU A C 1
ATOM 2481 O O . GLU A 1 292 ? 63.159 1.361 -107.718 1.00 86.19 292 GLU A O 1
ATOM 2486 N N . ASN A 1 293 ? 63.361 1.717 -105.515 1.00 85.31 293 ASN A N 1
ATOM 2487 C CA . ASN A 1 293 ? 64.810 1.905 -105.541 1.00 85.31 293 ASN A CA 1
ATOM 2488 C C . ASN A 1 293 ? 65.552 0.635 -105.988 1.00 85.31 293 ASN A C 1
ATOM 2490 O O . ASN A 1 293 ? 66.546 0.729 -106.710 1.00 85.31 293 ASN A O 1
ATOM 2494 N N . GLU A 1 294 ? 65.100 -0.553 -105.575 1.00 87.81 294 GLU A N 1
ATOM 2495 C CA . GLU A 1 294 ? 65.645 -1.823 -106.071 1.00 87.81 294 GLU A CA 1
ATOM 2496 C C . GLU A 1 294 ? 65.403 -2.014 -107.572 1.00 87.81 294 GLU A C 1
ATOM 2498 O O . GLU A 1 294 ? 66.303 -2.477 -108.276 1.00 87.81 294 GLU A O 1
ATOM 2503 N N . LEU A 1 295 ? 64.221 -1.645 -108.075 1.00 88.75 295 LEU A N 1
ATOM 2504 C CA . LEU A 1 295 ? 63.898 -1.724 -109.501 1.00 88.75 295 LEU A CA 1
ATOM 2505 C C . LEU A 1 295 ? 64.783 -0.778 -110.324 1.00 88.75 295 LEU A C 1
ATOM 2507 O O . LEU A 1 295 ? 65.434 -1.215 -111.269 1.00 88.75 295 LEU A O 1
ATOM 2511 N N . MET A 1 296 ? 64.896 0.479 -109.895 1.00 84.31 296 MET A N 1
ATOM 2512 C CA . MET A 1 296 ? 65.711 1.497 -110.563 1.00 84.31 296 MET A CA 1
ATOM 2513 C C . MET A 1 296 ? 67.198 1.106 -110.609 1.00 84.31 296 MET A C 1
ATOM 2515 O O . MET A 1 296 ? 67.886 1.341 -111.601 1.00 84.31 296 MET A O 1
ATOM 2519 N N . LYS A 1 297 ? 67.711 0.448 -109.555 1.00 86.12 297 LYS A N 1
ATOM 2520 C CA . LYS A 1 297 ? 69.073 -0.112 -109.556 1.00 86.12 297 LYS A CA 1
ATOM 2521 C C . LYS A 1 297 ? 69.260 -1.187 -110.627 1.00 86.12 297 LYS A C 1
ATOM 2523 O O . LYS A 1 297 ? 70.309 -1.193 -111.267 1.00 86.12 297 LYS A O 1
ATOM 2528 N N . LYS A 1 298 ? 68.278 -2.078 -110.817 1.00 84.06 298 LYS A N 1
ATOM 2529 C CA . LYS A 1 298 ? 68.328 -3.125 -111.853 1.00 84.06 298 LYS A CA 1
ATOM 2530 C C . LYS A 1 298 ? 68.307 -2.521 -113.255 1.00 84.06 298 LYS A C 1
ATOM 2532 O O . LYS A 1 298 ? 69.148 -2.888 -114.068 1.00 84.06 298 LYS A O 1
ATOM 2537 N N . GLU A 1 299 ? 67.421 -1.557 -113.503 1.00 84.06 299 GLU A N 1
ATOM 2538 C CA . GLU A 1 299 ? 67.335 -0.839 -114.785 1.00 84.06 299 GLU A CA 1
ATOM 2539 C C . GLU A 1 299 ? 68.664 -0.146 -115.132 1.00 84.06 299 GLU A C 1
ATOM 2541 O O . GLU A 1 299 ? 69.186 -0.293 -116.237 1.00 84.06 299 GLU A O 1
ATOM 2546 N N . LEU A 1 300 ? 69.288 0.523 -114.156 1.00 81.94 300 LEU A N 1
ATOM 2547 C CA . LEU A 1 300 ? 70.594 1.162 -114.340 1.00 81.94 300 LEU A CA 1
ATOM 2548 C C . LEU A 1 300 ? 71.715 0.150 -114.655 1.00 81.94 300 LEU A C 1
ATOM 2550 O O . LEU A 1 300 ? 72.668 0.464 -115.373 1.00 81.94 300 LEU A O 1
ATOM 2554 N N . GLU A 1 301 ? 71.644 -1.058 -114.094 1.00 82.50 301 GLU A N 1
ATOM 2555 C CA . GLU A 1 301 ? 72.590 -2.140 -114.383 1.00 82.50 301 GLU A CA 1
ATOM 2556 C C . GLU A 1 301 ? 72.421 -2.697 -115.804 1.00 82.50 301 GLU A C 1
ATOM 2558 O O . GLU A 1 301 ? 73.413 -3.025 -116.460 1.00 82.50 301 GLU A O 1
ATOM 2563 N N . GLU A 1 302 ? 71.185 -2.778 -116.298 1.00 82.06 302 GLU A N 1
ATOM 2564 C CA . GLU A 1 302 ? 70.878 -3.200 -117.667 1.00 82.06 302 GLU A CA 1
ATOM 2565 C C . GLU A 1 302 ? 71.375 -2.182 -118.703 1.00 82.06 302 GLU A C 1
ATOM 2567 O O . GLU A 1 302 ? 72.070 -2.571 -119.648 1.00 82.06 302 GLU A O 1
ATOM 2572 N N . GLU A 1 303 ? 71.146 -0.883 -118.484 1.00 76.50 303 GLU A N 1
ATOM 2573 C CA . GLU A 1 303 ? 71.661 0.180 -119.362 1.00 76.50 303 GLU A CA 1
ATOM 2574 C C . GLU A 1 303 ? 73.197 0.175 -119.449 1.00 76.50 303 GLU A C 1
ATOM 2576 O O . GLU A 1 303 ? 73.775 0.363 -120.526 1.00 76.50 303 GLU A O 1
ATOM 2581 N N . LYS A 1 304 ? 73.888 -0.075 -118.326 1.00 78.44 304 LYS A N 1
ATOM 2582 C CA . LYS A 1 304 ? 75.357 -0.189 -118.302 1.00 78.44 304 LYS A CA 1
ATOM 2583 C C . LYS A 1 304 ? 75.853 -1.359 -119.155 1.00 78.44 304 LYS A C 1
ATOM 2585 O O . LYS A 1 304 ? 76.766 -1.166 -119.959 1.00 78.44 304 LYS A O 1
ATOM 2590 N N . LYS A 1 305 ? 75.222 -2.535 -119.039 1.00 75.50 305 LYS A N 1
ATOM 2591 C CA . LYS A 1 305 ? 75.557 -3.725 -119.847 1.00 75.50 305 LYS A CA 1
ATOM 2592 C C . LYS A 1 305 ? 75.342 -3.486 -121.342 1.00 75.50 305 LYS A C 1
ATOM 2594 O O . LYS A 1 305 ? 76.095 -4.001 -122.169 1.00 75.50 305 LYS A O 1
ATOM 2599 N N . GLU A 1 306 ? 74.322 -2.716 -121.714 1.00 71.38 306 GLU A N 1
ATOM 2600 C CA . GLU A 1 306 ? 74.048 -2.388 -123.116 1.00 71.38 306 GLU A CA 1
ATOM 2601 C C . GLU A 1 306 ? 75.092 -1.422 -123.704 1.00 71.38 306 GLU A C 1
ATOM 2603 O O . GLU A 1 306 ? 75.479 -1.537 -124.872 1.00 71.38 306 GLU A O 1
ATOM 2608 N N . LYS A 1 307 ? 75.598 -0.497 -122.881 1.00 69.38 307 LYS A N 1
ATOM 2609 C CA . LYS A 1 307 ? 76.654 0.451 -123.257 1.00 69.38 307 LYS A CA 1
ATOM 2610 C C . LYS A 1 307 ? 78.001 -0.246 -123.481 1.00 69.38 307 LYS A C 1
ATOM 2612 O O . LYS A 1 307 ? 78.638 0.000 -124.502 1.00 69.38 307 LYS A O 1
ATOM 2617 N N . GLU A 1 308 ? 78.380 -1.176 -122.601 1.00 72.56 308 GLU A N 1
ATOM 2618 C CA . GLU A 1 308 ? 79.617 -1.967 -122.737 1.00 72.56 308 GLU A CA 1
ATOM 2619 C C . GLU A 1 308 ? 79.654 -2.784 -124.038 1.00 72.56 308 GLU A C 1
ATOM 2621 O O . GLU A 1 308 ? 80.669 -2.788 -124.737 1.00 72.56 308 GLU A O 1
ATOM 2626 N N . LYS A 1 309 ? 78.529 -3.398 -124.436 1.00 69.81 309 LYS A N 1
ATOM 2627 C CA . LYS A 1 309 ? 78.435 -4.148 -125.704 1.00 69.81 309 LYS A CA 1
ATOM 2628 C C . LYS A 1 309 ? 78.710 -3.282 -126.941 1.00 69.81 309 LYS A C 1
ATOM 2630 O O . LYS A 1 309 ? 79.335 -3.756 -127.889 1.00 69.81 309 LYS A O 1
ATOM 2635 N N . LYS A 1 310 ? 78.264 -2.018 -126.947 1.00 67.88 310 LYS A N 1
ATOM 2636 C CA . LYS A 1 310 ? 78.470 -1.087 -128.076 1.00 67.88 310 LYS A CA 1
ATOM 2637 C C . LYS A 1 310 ? 79.928 -0.633 -128.206 1.00 67.88 310 LYS A C 1
ATOM 2639 O O . LYS A 1 310 ? 80.413 -0.446 -129.324 1.00 67.88 310 LYS A O 1
ATOM 2644 N N . ASP A 1 311 ? 80.639 -0.474 -127.092 1.00 69.94 311 ASP A N 1
ATOM 2645 C CA . ASP A 1 311 ? 82.044 -0.049 -127.101 1.00 69.94 311 ASP A CA 1
ATOM 2646 C C . ASP A 1 311 ? 82.996 -1.179 -127.545 1.00 69.94 311 ASP A C 1
ATOM 2648 O O . ASP A 1 311 ? 83.968 -0.930 -128.268 1.00 69.94 311 ASP A O 1
ATOM 2652 N N . GLU A 1 312 ? 82.674 -2.434 -127.218 1.00 71.56 312 GLU A N 1
ATOM 2653 C CA . GLU A 1 312 ? 83.458 -3.615 -127.608 1.00 71.56 312 GLU A CA 1
ATOM 2654 C C . GLU A 1 312 ? 83.465 -3.850 -129.136 1.00 71.56 312 GLU A C 1
ATOM 2656 O O . GLU A 1 312 ? 84.494 -4.175 -129.742 1.00 71.56 312 GLU A O 1
ATOM 2661 N N . GLU A 1 313 ? 82.328 -3.609 -129.797 1.00 70.44 313 GLU A N 1
ATOM 2662 C CA . GLU A 1 313 ? 82.179 -3.730 -131.253 1.00 70.44 313 GLU A CA 1
ATOM 2663 C C . GLU A 1 313 ? 83.016 -2.680 -132.010 1.00 70.44 313 GLU A C 1
ATOM 2665 O O . GLU A 1 313 ? 83.645 -2.964 -133.038 1.00 70.44 313 GLU A O 1
ATOM 2670 N N . LYS A 1 314 ? 83.105 -1.466 -131.456 1.00 72.06 314 LYS A N 1
ATOM 2671 C CA . LYS A 1 314 ? 83.871 -0.349 -132.025 1.00 72.06 314 LYS A CA 1
ATOM 2672 C C . LYS A 1 314 ? 85.384 -0.606 -131.986 1.00 72.06 314 LYS A C 1
ATOM 2674 O O . LYS A 1 314 ? 86.100 -0.200 -132.907 1.00 72.06 314 LYS A O 1
ATOM 2679 N N . LEU A 1 315 ? 85.872 -1.318 -130.966 1.00 70.19 315 LEU A N 1
ATOM 2680 C CA . LEU A 1 315 ? 87.291 -1.647 -130.789 1.00 70.19 315 LEU A CA 1
ATOM 2681 C C . LEU A 1 315 ? 87.774 -2.732 -131.770 1.00 70.19 315 LEU A C 1
ATOM 2683 O O . LEU A 1 315 ? 88.853 -2.595 -132.356 1.00 70.19 315 LEU A O 1
ATOM 2687 N N . LYS A 1 316 ? 86.950 -3.755 -132.044 1.00 71.12 316 LYS A N 1
ATOM 2688 C CA . LYS A 1 316 ? 87.259 -4.813 -133.032 1.00 71.12 316 LYS A CA 1
ATOM 2689 C C . LYS A 1 316 ? 87.524 -4.256 -134.434 1.00 71.12 316 LYS A C 1
ATOM 2691 O O . LYS A 1 316 ? 88.450 -4.699 -135.112 1.00 71.12 316 LYS A O 1
ATOM 2696 N N . LYS A 1 317 ? 86.757 -3.244 -134.854 1.00 67.62 317 LYS A N 1
ATOM 2697 C CA . LYS A 1 317 ? 86.906 -2.590 -136.166 1.00 67.62 317 LYS A CA 1
ATOM 2698 C C . LYS A 1 317 ? 88.236 -1.838 -136.311 1.00 67.62 317 LYS A C 1
ATOM 2700 O O . LYS A 1 317 ? 88.808 -1.810 -137.397 1.00 67.62 317 LYS A O 1
ATOM 2705 N N . LYS A 1 318 ? 88.741 -1.245 -135.224 1.00 68.19 318 LYS A N 1
ATOM 2706 C CA . LYS A 1 318 ? 89.981 -0.453 -135.221 1.00 68.19 318 LYS A CA 1
ATOM 2707 C C . LYS A 1 318 ? 91.237 -1.332 -135.264 1.00 68.19 318 LYS A C 1
ATOM 2709 O O . LYS A 1 318 ? 92.173 -1.002 -135.988 1.00 68.19 318 LYS A O 1
ATOM 2714 N N . ASN A 1 319 ? 91.243 -2.460 -134.551 1.00 67.50 319 ASN A N 1
ATOM 2715 C CA . ASN A 1 319 ? 92.427 -3.323 -134.454 1.00 67.50 319 ASN A CA 1
ATOM 2716 C C . ASN A 1 319 ? 92.749 -4.067 -135.761 1.00 67.50 319 ASN A C 1
ATOM 2718 O O . ASN A 1 319 ? 93.915 -4.133 -136.143 1.00 67.50 319 ASN A O 1
ATOM 2722 N N . TYR A 1 320 ? 91.738 -4.541 -136.500 1.00 67.94 320 TYR A N 1
ATOM 2723 C CA . TYR A 1 320 ? 91.963 -5.263 -137.762 1.00 67.94 320 TYR A CA 1
ATOM 2724 C C . TYR A 1 320 ? 92.648 -4.394 -138.838 1.00 67.94 320 TYR A C 1
ATOM 2726 O O . TYR A 1 320 ? 93.506 -4.872 -139.578 1.00 67.94 320 TYR A O 1
ATOM 2734 N N . ILE A 1 321 ? 92.317 -3.097 -138.902 1.00 65.81 321 ILE A N 1
ATOM 2735 C CA . ILE A 1 321 ? 92.928 -2.162 -139.862 1.00 65.81 321 ILE A CA 1
ATOM 2736 C C . ILE A 1 321 ? 94.410 -1.914 -139.529 1.00 65.81 321 ILE A C 1
ATOM 2738 O O . ILE A 1 321 ? 95.226 -1.784 -140.440 1.00 65.81 321 ILE A O 1
ATOM 2742 N N . ILE A 1 322 ? 94.777 -1.883 -138.243 1.00 65.50 322 ILE A N 1
ATOM 2743 C CA . ILE A 1 322 ? 96.141 -1.565 -137.790 1.00 65.50 322 ILE A CA 1
ATOM 2744 C C . ILE A 1 322 ? 97.108 -2.739 -138.009 1.00 65.50 322 ILE A C 1
ATOM 2746 O O . ILE A 1 322 ? 98.215 -2.516 -138.502 1.00 65.50 322 ILE A O 1
ATOM 2750 N N . GLU A 1 323 ? 96.715 -3.982 -137.705 1.00 64.56 323 GLU A N 1
ATOM 2751 C CA . GLU A 1 323 ? 97.616 -5.144 -137.836 1.00 64.56 323 GLU A CA 1
ATOM 2752 C C . GLU A 1 323 ? 98.103 -5.375 -139.275 1.00 64.56 323 GLU A C 1
ATOM 2754 O O . GLU A 1 323 ? 99.266 -5.709 -139.504 1.00 64.56 323 GLU A O 1
ATOM 2759 N N . LYS A 1 324 ? 97.238 -5.170 -140.271 1.00 61.81 324 LYS A N 1
ATOM 2760 C CA . LYS A 1 324 ? 97.558 -5.471 -141.674 1.00 61.81 324 LYS A CA 1
ATOM 2761 C C . LYS A 1 324 ? 98.274 -4.325 -142.405 1.00 61.81 324 LYS A C 1
ATOM 2763 O O . LYS A 1 324 ? 98.990 -4.598 -143.366 1.00 61.81 324 LYS A O 1
ATOM 2768 N N . TYR A 1 325 ? 98.149 -3.072 -141.951 1.00 60.78 325 TYR A N 1
ATOM 2769 C CA . TYR A 1 325 ? 98.816 -1.914 -142.577 1.00 60.78 325 TYR A CA 1
ATOM 2770 C C . TYR A 1 325 ? 100.330 -1.849 -142.298 1.00 60.78 325 TYR A C 1
ATOM 2772 O O . TYR A 1 325 ? 101.066 -1.246 -143.077 1.00 60.78 325 TYR A O 1
ATOM 2780 N N . ASN A 1 326 ? 100.804 -2.483 -141.218 1.00 55.19 326 ASN A N 1
ATOM 2781 C CA . ASN A 1 326 ? 102.194 -2.370 -140.756 1.00 55.19 326 ASN A CA 1
ATOM 2782 C C . ASN A 1 326 ? 103.158 -3.437 -141.303 1.00 55.19 326 ASN A C 1
ATOM 2784 O O . ASN A 1 326 ? 104.366 -3.305 -141.115 1.00 55.19 326 ASN A O 1
ATOM 2788 N N . ASN A 1 327 ? 102.685 -4.435 -142.054 1.00 52.16 327 ASN A N 1
ATOM 2789 C CA . ASN A 1 327 ? 103.574 -5.345 -142.780 1.00 52.16 327 ASN A CA 1
ATOM 2790 C C . ASN A 1 327 ? 104.004 -4.718 -144.116 1.00 52.16 327 ASN A C 1
ATOM 2792 O O . ASN A 1 327 ? 103.476 -5.044 -145.181 1.00 52.16 327 ASN A O 1
ATOM 2796 N N . LYS A 1 328 ? 104.981 -3.801 -144.054 1.00 46.00 328 LYS A N 1
ATOM 2797 C CA . LYS A 1 328 ? 105.788 -3.391 -145.212 1.00 46.00 328 LYS A CA 1
ATOM 2798 C C . LYS A 1 328 ? 106.412 -4.649 -145.829 1.00 46.00 328 LYS A C 1
ATOM 2800 O O . LYS A 1 328 ? 107.360 -5.197 -145.284 1.00 46.00 328 LYS A O 1
ATOM 2805 N N . ARG A 1 329 ? 105.889 -5.122 -146.961 1.00 52.72 329 ARG A N 1
ATOM 2806 C CA . ARG A 1 329 ? 106.665 -5.974 -147.871 1.00 52.72 329 ARG A CA 1
ATOM 2807 C C . ARG A 1 329 ? 107.419 -5.022 -148.790 1.00 52.72 329 ARG A C 1
ATOM 2809 O O . ARG A 1 329 ? 106.783 -4.224 -149.477 1.00 52.72 329 ARG A O 1
ATOM 2816 N N . ASP A 1 330 ? 108.748 -5.084 -148.750 1.00 50.16 330 ASP A N 1
ATOM 2817 C CA . ASP A 1 330 ? 109.726 -4.112 -149.283 1.00 50.16 330 ASP A CA 1
ATOM 2818 C C . ASP A 1 330 ? 109.681 -3.836 -150.802 1.00 50.16 330 ASP A C 1
ATOM 2820 O O . ASP A 1 330 ? 110.544 -3.173 -151.373 1.00 50.16 330 ASP A O 1
ATOM 2824 N N . ASN A 1 331 ? 108.598 -4.212 -151.476 1.00 48.69 331 ASN A N 1
ATOM 2825 C CA . ASN A 1 331 ? 108.399 -4.026 -152.900 1.00 48.69 331 ASN A CA 1
ATOM 2826 C C . ASN A 1 331 ? 107.198 -3.101 -153.241 1.00 48.69 331 ASN A C 1
ATOM 2828 O O . ASN A 1 331 ? 106.606 -3.321 -154.280 1.00 48.69 331 ASN A O 1
ATOM 2832 N N . ASN A 1 332 ? 106.830 -2.059 -152.450 1.00 52.47 332 ASN A N 1
ATOM 2833 C CA . ASN A 1 332 ? 105.612 -1.175 -152.611 1.00 52.47 332 ASN A CA 1
ATOM 2834 C C . ASN A 1 332 ? 104.413 -1.838 -153.329 1.00 52.47 332 ASN A C 1
ATOM 2836 O O . ASN A 1 332 ? 103.715 -1.228 -154.147 1.00 52.47 332 ASN A O 1
ATOM 2840 N N . GLU A 1 333 ? 104.160 -3.094 -153.012 1.00 60.06 333 GLU A N 1
ATOM 2841 C CA . GLU A 1 333 ? 102.989 -3.819 -153.449 1.00 60.06 333 GLU A CA 1
ATOM 2842 C C . GLU A 1 333 ? 101.904 -3.561 -152.397 1.00 60.06 333 GLU A C 1
ATOM 2844 O O . GLU A 1 333 ? 102.132 -3.750 -151.202 1.00 60.06 333 GLU A O 1
ATOM 2849 N N . THR A 1 334 ? 100.741 -3.041 -152.799 1.00 68.88 334 THR A N 1
ATOM 2850 C CA . THR A 1 334 ? 99.650 -2.735 -151.856 1.00 68.88 334 THR A CA 1
ATOM 2851 C C . THR A 1 334 ? 98.980 -4.045 -151.406 1.00 68.88 334 THR A C 1
ATOM 2853 O O . THR A 1 334 ? 98.781 -4.944 -152.222 1.00 68.88 334 THR A O 1
ATOM 2856 N N . LEU A 1 335 ? 98.578 -4.175 -150.132 1.00 72.62 335 LEU A N 1
ATOM 2857 C CA . LEU A 1 335 ? 97.925 -5.395 -149.616 1.00 72.62 335 LEU A CA 1
ATOM 2858 C C . LEU A 1 335 ? 96.712 -5.816 -150.465 1.00 72.62 335 LEU A C 1
ATOM 2860 O O . LEU A 1 335 ? 96.614 -6.973 -150.855 1.00 72.62 335 LEU A O 1
ATOM 2864 N N . LEU A 1 336 ? 95.855 -4.860 -150.838 1.00 76.06 336 LEU A N 1
ATOM 2865 C CA . LEU A 1 336 ? 94.712 -5.117 -151.717 1.00 76.06 336 LEU A CA 1
ATOM 2866 C C . LEU A 1 336 ? 95.147 -5.654 -153.094 1.00 76.06 336 LEU A C 1
ATOM 2868 O O . LEU A 1 336 ? 94.528 -6.574 -153.614 1.00 76.06 336 LEU A O 1
ATOM 2872 N N . THR A 1 337 ? 96.245 -5.136 -153.659 1.00 75.12 337 THR A N 1
ATOM 2873 C CA . THR A 1 337 ? 96.800 -5.639 -154.928 1.00 75.12 337 THR A CA 1
ATOM 2874 C C . THR A 1 337 ? 97.398 -7.045 -154.798 1.00 75.12 337 THR A C 1
ATOM 2876 O O . THR A 1 337 ? 97.280 -7.825 -155.735 1.00 75.12 337 THR A O 1
ATOM 2879 N N . SER A 1 338 ? 97.963 -7.408 -153.638 1.00 76.06 338 SER A N 1
ATOM 2880 C CA . SER A 1 338 ? 98.468 -8.766 -153.369 1.00 76.06 338 SER A CA 1
ATOM 2881 C C . SER A 1 338 ? 97.337 -9.793 -153.266 1.00 76.06 338 SER A C 1
ATOM 2883 O O . SER A 1 338 ? 97.404 -10.845 -153.898 1.00 76.06 338 SER A O 1
ATOM 2885 N N . GLU A 1 339 ? 96.257 -9.473 -152.545 1.00 81.75 339 GLU A N 1
ATOM 2886 C CA . GLU A 1 339 ? 95.084 -10.359 -152.468 1.00 81.75 339 GLU A CA 1
ATOM 2887 C C . GLU A 1 339 ? 94.392 -10.490 -153.836 1.00 81.75 339 GLU A C 1
ATOM 2889 O O . GLU A 1 339 ? 93.972 -11.582 -154.221 1.00 81.75 339 GLU A O 1
ATOM 2894 N N . CYS A 1 340 ? 94.369 -9.413 -154.635 1.00 83.38 340 CYS A N 1
ATOM 2895 C CA . CYS A 1 340 ? 93.889 -9.481 -156.017 1.00 83.38 340 CYS A CA 1
ATOM 2896 C C . CYS A 1 340 ? 94.786 -10.349 -156.911 1.00 83.38 340 CYS A C 1
ATOM 2898 O O . CYS A 1 340 ? 94.268 -11.079 -157.755 1.00 83.38 340 CYS A O 1
ATOM 2900 N N . LYS A 1 341 ? 96.115 -10.326 -156.705 1.00 76.19 341 LYS A N 1
ATOM 2901 C CA . LYS A 1 341 ? 97.050 -11.222 -157.409 1.00 76.19 341 LYS A CA 1
ATOM 2902 C C . LYS A 1 341 ? 96.819 -12.685 -157.039 1.00 76.19 341 LYS A C 1
ATOM 2904 O O . LYS A 1 341 ? 96.912 -13.538 -157.912 1.00 76.19 341 LYS A O 1
ATOM 2909 N N . GLN A 1 342 ? 96.505 -12.968 -155.775 1.00 79.69 342 GLN A N 1
ATOM 2910 C CA . GLN A 1 342 ? 96.183 -14.321 -155.304 1.00 79.69 342 GLN A CA 1
ATOM 2911 C C . GLN A 1 342 ? 94.781 -14.786 -155.732 1.00 79.69 342 GLN A C 1
ATOM 2913 O O . GLN A 1 342 ? 94.509 -15.981 -155.726 1.00 79.69 342 GLN A O 1
ATOM 2918 N N . GLY A 1 343 ? 93.890 -13.860 -156.108 1.00 76.69 343 GLY A N 1
ATOM 2919 C CA . GLY A 1 343 ? 92.510 -14.162 -156.495 1.00 76.69 343 GLY A CA 1
ATOM 2920 C C . GLY A 1 343 ? 91.556 -14.405 -155.318 1.00 76.69 343 GLY A C 1
ATOM 2921 O O . GLY A 1 343 ? 90.473 -14.946 -155.528 1.00 76.69 343 GLY A O 1
ATOM 2922 N N . ASN A 1 344 ? 91.926 -14.005 -154.094 1.00 81.25 344 ASN A N 1
ATOM 2923 C CA . ASN A 1 344 ? 91.140 -14.241 -152.880 1.00 81.25 344 ASN A CA 1
ATOM 2924 C C . ASN A 1 344 ? 90.017 -13.204 -152.713 1.00 81.25 344 ASN A C 1
ATOM 2926 O O . ASN A 1 344 ? 90.196 -12.154 -152.091 1.00 81.25 344 ASN A O 1
ATOM 2930 N N . ILE A 1 345 ? 88.846 -13.492 -153.281 1.00 81.81 345 ILE A N 1
ATOM 2931 C CA . ILE A 1 345 ? 87.738 -12.535 -153.321 1.00 81.81 345 ILE A CA 1
ATOM 2932 C C . ILE A 1 345 ? 87.174 -12.184 -151.932 1.00 81.81 345 ILE A C 1
ATOM 2934 O O . ILE A 1 345 ? 86.885 -11.013 -151.696 1.00 81.81 345 ILE A O 1
ATOM 2938 N N . GLU A 1 346 ? 87.105 -13.116 -150.975 1.00 81.69 346 GLU A N 1
ATOM 2939 C CA . GLU A 1 346 ? 86.455 -12.847 -149.677 1.00 81.69 346 GLU A CA 1
ATOM 2940 C C . GLU A 1 346 ? 87.284 -11.962 -148.762 1.00 81.69 346 GLU A C 1
ATOM 2942 O O . GLU A 1 346 ? 86.738 -11.091 -148.075 1.00 81.69 346 GLU A O 1
ATOM 2947 N N . GLU A 1 347 ? 88.606 -12.097 -148.822 1.00 81.44 347 GLU A N 1
ATOM 2948 C CA . GLU A 1 347 ? 89.482 -11.156 -148.138 1.00 81.44 347 GLU A CA 1
ATOM 2949 C C . GLU A 1 347 ? 89.443 -9.787 -148.834 1.00 81.44 347 GLU A C 1
ATOM 2951 O O . GLU A 1 347 ? 89.395 -8.764 -148.154 1.00 81.44 347 GLU A O 1
ATOM 2956 N N . VAL A 1 348 ? 89.322 -9.730 -150.169 1.00 79.25 348 VAL A N 1
ATOM 2957 C CA . VAL A 1 348 ? 89.103 -8.461 -150.890 1.00 79.25 348 VAL A CA 1
ATOM 2958 C C . VAL A 1 348 ? 87.800 -7.776 -150.446 1.00 79.25 348 VAL A C 1
ATOM 2960 O O . VAL A 1 348 ? 87.830 -6.582 -150.130 1.00 79.25 348 VAL A O 1
ATOM 2963 N N . LYS A 1 349 ? 86.677 -8.505 -150.314 1.00 82.75 349 LYS A N 1
ATOM 2964 C CA . LYS A 1 349 ? 85.408 -7.943 -149.800 1.00 82.75 349 LYS A CA 1
ATOM 2965 C C . LYS A 1 349 ? 85.557 -7.404 -148.383 1.00 82.75 349 LYS A C 1
ATOM 2967 O O . LYS A 1 349 ? 85.053 -6.327 -148.051 1.00 82.75 349 LYS A O 1
ATOM 2972 N N . LYS A 1 350 ? 86.251 -8.157 -147.532 1.00 79.81 350 LYS A N 1
ATOM 2973 C CA . LYS A 1 350 ? 86.485 -7.803 -146.134 1.00 79.81 350 LYS A CA 1
ATOM 2974 C C . LYS A 1 350 ? 87.336 -6.538 -146.018 1.00 79.81 350 LYS A C 1
ATOM 2976 O O . LYS A 1 350 ? 86.955 -5.609 -145.310 1.00 79.81 350 LYS A O 1
ATOM 2981 N N . LEU A 1 351 ? 88.423 -6.449 -146.779 1.00 76.50 351 LEU A N 1
ATOM 2982 C CA . LEU A 1 351 ? 89.299 -5.280 -146.821 1.00 76.50 351 LEU A CA 1
ATOM 2983 C C . LEU A 1 351 ? 88.581 -4.028 -147.359 1.00 76.50 351 LEU A C 1
ATOM 2985 O O . LEU A 1 351 ? 88.761 -2.940 -146.806 1.00 76.50 351 LEU A O 1
ATOM 2989 N N . ILE A 1 352 ? 87.710 -4.171 -148.365 1.00 76.50 352 ILE A N 1
ATOM 2990 C CA . ILE A 1 352 ? 86.874 -3.069 -148.876 1.00 76.50 352 ILE A CA 1
ATOM 2991 C C . ILE A 1 352 ? 85.827 -2.632 -147.841 1.00 76.50 352 ILE A C 1
ATOM 2993 O O . ILE A 1 352 ? 85.684 -1.435 -147.595 1.00 76.50 352 ILE A O 1
ATOM 2997 N N . ARG A 1 353 ? 85.161 -3.564 -147.141 1.00 77.44 353 ARG A N 1
ATOM 2998 C CA . ARG A 1 353 ? 84.257 -3.237 -146.015 1.00 77.44 353 ARG A CA 1
ATOM 2999 C C . ARG A 1 353 ? 84.962 -2.507 -144.873 1.00 77.44 353 ARG A C 1
ATOM 3001 O O . ARG A 1 353 ? 84.333 -1.719 -144.165 1.00 77.44 353 ARG A O 1
ATOM 3008 N N . TYR A 1 354 ? 86.257 -2.749 -144.700 1.00 77.94 354 TYR A N 1
ATOM 3009 C CA . TYR A 1 354 ? 87.092 -2.023 -143.748 1.00 77.94 354 TYR A CA 1
ATOM 3010 C C . TYR A 1 354 ? 87.693 -0.723 -144.304 1.00 77.94 354 TYR A C 1
ATOM 3012 O O . TYR A 1 354 ? 88.451 -0.058 -143.603 1.00 77.94 354 TYR A O 1
ATOM 3020 N N . GLY A 1 355 ? 87.302 -0.306 -145.512 1.00 74.69 355 GLY A N 1
ATOM 3021 C CA . GLY A 1 355 ? 87.604 1.013 -146.068 1.00 74.69 355 GLY A CA 1
ATOM 3022 C C . GLY A 1 355 ? 88.940 1.114 -146.804 1.00 74.69 355 GLY A C 1
ATOM 3023 O O . GLY A 1 355 ? 89.449 2.221 -146.978 1.00 74.69 355 GLY A O 1
ATOM 3024 N N . MET A 1 356 ? 89.541 -0.002 -147.232 1.00 74.69 356 MET A N 1
ATOM 3025 C CA . MET A 1 356 ? 90.760 0.056 -148.043 1.00 74.69 356 MET A CA 1
ATOM 3026 C C . MET A 1 356 ? 90.509 0.700 -149.413 1.00 74.69 356 MET A C 1
ATOM 3028 O O . MET A 1 356 ? 89.515 0.420 -150.079 1.00 74.69 356 MET A O 1
ATOM 3032 N N . ASN A 1 357 ? 91.442 1.551 -149.854 1.00 75.94 357 ASN A N 1
ATOM 3033 C CA . ASN A 1 357 ? 91.318 2.287 -151.113 1.00 75.94 357 ASN A CA 1
ATOM 3034 C C . ASN A 1 357 ? 91.445 1.350 -152.327 1.00 75.94 357 ASN A C 1
ATOM 3036 O O . ASN A 1 357 ? 92.546 0.918 -152.681 1.00 75.94 357 ASN A O 1
ATOM 3040 N N . ILE A 1 358 ? 90.307 1.106 -152.975 1.00 81.56 358 ILE A N 1
ATOM 3041 C CA . ILE A 1 358 ? 90.146 0.229 -154.139 1.00 81.56 358 ILE A CA 1
ATOM 3042 C C . ILE A 1 358 ? 90.933 0.676 -155.382 1.00 81.56 358 ILE A C 1
ATOM 3044 O O . ILE A 1 358 ? 91.280 -0.146 -156.223 1.00 81.56 358 ILE A O 1
ATOM 3048 N N . ASN A 1 359 ? 91.293 1.959 -155.475 1.00 79.19 359 ASN A N 1
ATOM 3049 C CA . ASN A 1 359 ? 91.959 2.543 -156.644 1.00 79.19 359 ASN A CA 1
ATOM 3050 C C . ASN A 1 359 ? 93.475 2.716 -156.468 1.00 79.19 359 ASN A C 1
ATOM 3052 O O . ASN A 1 359 ? 94.147 3.275 -157.339 1.00 79.19 359 ASN A O 1
ATOM 3056 N N . LYS A 1 360 ? 94.041 2.270 -155.341 1.00 80.44 360 LYS A N 1
ATOM 3057 C CA . LYS A 1 360 ? 95.468 2.443 -155.054 1.00 80.44 360 LYS A CA 1
ATOM 3058 C C . LYS A 1 360 ? 96.322 1.571 -155.982 1.00 80.44 360 LYS A C 1
ATOM 3060 O O . LYS A 1 360 ? 96.261 0.347 -155.917 1.00 80.44 360 LYS A O 1
ATOM 3065 N N . ARG A 1 361 ? 97.137 2.213 -156.823 1.00 77.19 361 ARG A N 1
ATOM 3066 C CA . ARG A 1 361 ? 98.055 1.554 -157.768 1.00 77.19 361 ARG A CA 1
ATOM 3067 C C . ARG A 1 361 ? 99.240 0.898 -157.044 1.00 77.19 361 ARG A C 1
ATOM 3069 O O . ARG A 1 361 ? 99.688 1.412 -156.015 1.00 77.19 361 ARG A O 1
ATOM 3076 N N . ASN A 1 362 ? 99.741 -0.222 -157.565 1.00 76.56 362 ASN A N 1
ATOM 3077 C CA . ASN A 1 362 ? 101.008 -0.832 -157.137 1.00 76.56 362 ASN A CA 1
ATOM 3078 C C . ASN A 1 362 ? 102.220 -0.167 -157.838 1.00 76.56 362 ASN A C 1
ATOM 3080 O O . ASN A 1 362 ? 102.051 0.786 -158.601 1.00 76.56 362 ASN A O 1
ATOM 3084 N N . LYS A 1 363 ? 103.445 -0.666 -157.589 1.00 72.12 363 LYS A N 1
ATOM 3085 C CA . LYS A 1 363 ? 104.671 -0.191 -158.274 1.00 72.12 363 LYS A CA 1
ATOM 3086 C C . LYS A 1 363 ? 104.610 -0.290 -159.796 1.00 72.12 363 LYS A C 1
ATOM 3088 O O . LYS A 1 363 ? 105.145 0.589 -160.460 1.00 72.12 363 LYS A O 1
ATOM 3093 N N . ASP A 1 364 ? 103.962 -1.324 -160.324 1.00 74.19 364 ASP A N 1
ATOM 3094 C CA . ASP A 1 364 ? 103.832 -1.566 -161.767 1.00 74.19 364 ASP A CA 1
ATOM 3095 C C . ASP A 1 364 ? 102.800 -0.624 -162.421 1.00 74.19 364 ASP A C 1
ATOM 3097 O O . ASP A 1 364 ? 102.571 -0.674 -163.626 1.00 74.19 364 ASP A O 1
ATOM 3101 N N . GLY A 1 365 ? 102.156 0.240 -161.626 1.00 79.56 365 GLY A N 1
ATOM 3102 C CA . GLY A 1 365 ? 101.075 1.119 -162.063 1.00 79.56 365 GLY A CA 1
ATOM 3103 C C . GLY A 1 365 ? 99.711 0.429 -162.134 1.00 79.56 365 GLY A C 1
ATOM 3104 O O . GLY A 1 365 ? 98.717 1.093 -162.434 1.00 79.56 365 GLY A O 1
ATOM 3105 N N . ASP A 1 366 ? 99.635 -0.860 -161.804 1.00 81.81 366 ASP A N 1
ATOM 3106 C CA . ASP A 1 366 ? 98.406 -1.639 -161.838 1.00 81.81 366 ASP A CA 1
ATOM 3107 C C . ASP A 1 366 ? 97.505 -1.308 -160.642 1.00 81.81 366 ASP A C 1
ATOM 3109 O O . ASP A 1 366 ? 97.930 -1.305 -159.483 1.00 81.81 366 ASP A O 1
ATOM 3113 N N . THR A 1 367 ? 96.223 -1.067 -160.908 1.00 83.00 367 THR A N 1
ATOM 3114 C CA . THR A 1 367 ? 95.174 -1.059 -159.880 1.00 83.00 367 THR A CA 1
ATOM 3115 C C . THR A 1 367 ? 94.773 -2.496 -159.504 1.00 83.00 367 THR A C 1
ATOM 3117 O O . THR A 1 367 ? 95.004 -3.419 -160.290 1.00 83.00 367 THR A O 1
ATOM 3120 N N . PRO A 1 368 ? 94.123 -2.717 -158.344 1.00 81.88 368 PRO A N 1
ATOM 3121 C CA . PRO A 1 368 ? 93.499 -3.999 -158.003 1.00 81.88 368 PRO A CA 1
ATOM 3122 C C . PRO A 1 368 ? 92.637 -4.563 -159.140 1.00 81.88 368 PRO A C 1
ATOM 3124 O O . PRO A 1 368 ? 92.725 -5.748 -159.453 1.00 81.88 368 PRO A O 1
ATOM 3127 N N . LEU A 1 369 ? 91.889 -3.691 -159.826 1.00 85.62 369 LEU A N 1
ATOM 3128 C CA . LEU A 1 369 ? 91.098 -4.046 -161.003 1.00 85.62 369 LEU A CA 1
ATOM 3129 C C . LEU A 1 369 ? 91.976 -4.505 -162.177 1.00 85.62 369 LEU A C 1
ATOM 3131 O O . LEU A 1 369 ? 91.686 -5.531 -162.782 1.00 85.62 369 LEU A O 1
ATOM 3135 N N . LEU A 1 370 ? 93.070 -3.795 -162.480 1.00 83.56 370 LEU A N 1
ATOM 3136 C CA . LEU A 1 370 ? 94.002 -4.197 -163.542 1.00 83.56 370 LEU A CA 1
ATOM 3137 C C . LEU A 1 370 ? 94.613 -5.574 -163.266 1.00 83.56 370 LEU A C 1
ATOM 3139 O O . LEU A 1 370 ? 94.735 -6.379 -164.184 1.00 83.56 370 LEU A O 1
ATOM 3143 N N . ILE A 1 371 ? 94.952 -5.866 -162.010 1.00 83.94 371 ILE A N 1
ATOM 3144 C CA . ILE A 1 371 ? 95.448 -7.183 -161.594 1.00 83.94 371 ILE A CA 1
ATOM 3145 C C . ILE A 1 371 ? 94.374 -8.258 -161.776 1.00 83.94 371 ILE A C 1
ATOM 3147 O O . ILE A 1 371 ? 94.664 -9.316 -162.332 1.00 83.94 371 ILE A O 1
ATOM 3151 N N . ALA A 1 372 ? 93.134 -7.983 -161.362 1.00 84.62 372 ALA A N 1
ATOM 3152 C CA . ALA A 1 372 ? 92.017 -8.903 -161.558 1.00 84.62 372 ALA A CA 1
ATOM 3153 C C . ALA A 1 372 ? 91.792 -9.205 -163.053 1.00 84.62 372 ALA A C 1
ATOM 3155 O O . ALA A 1 372 ? 91.617 -10.368 -163.422 1.00 84.62 372 ALA A O 1
ATOM 3156 N N . CYS A 1 373 ? 91.896 -8.183 -163.914 1.00 86.44 373 CYS A N 1
ATOM 3157 C CA . CYS A 1 373 ? 91.860 -8.321 -165.371 1.00 86.44 373 CYS A CA 1
ATOM 3158 C C . CYS A 1 373 ? 93.030 -9.154 -165.915 1.00 86.44 373 CYS A C 1
ATOM 3160 O O . CYS A 1 373 ? 92.795 -10.065 -166.705 1.00 86.44 373 CYS A O 1
ATOM 3162 N N . LYS A 1 374 ? 94.272 -8.893 -165.477 1.00 82.69 374 LYS A N 1
ATOM 3163 C CA . LYS A 1 374 ? 95.469 -9.647 -165.903 1.00 82.69 374 LYS A CA 1
ATOM 3164 C C . LYS A 1 374 ? 95.389 -11.131 -165.541 1.00 82.69 374 LYS A C 1
ATOM 3166 O O . LYS A 1 374 ? 95.815 -11.968 -166.327 1.00 82.69 374 LYS A O 1
ATOM 3171 N N . ASN A 1 375 ? 94.818 -11.450 -164.382 1.00 83.12 375 ASN A N 1
ATOM 3172 C CA . ASN A 1 375 ? 94.639 -12.825 -163.916 1.00 83.12 375 ASN A CA 1
ATOM 3173 C C . ASN A 1 375 ? 93.402 -13.524 -164.511 1.00 83.12 375 ASN A C 1
ATOM 3175 O O . ASN A 1 375 ? 93.199 -14.708 -164.258 1.00 83.12 375 ASN A O 1
ATOM 3179 N N . GLY A 1 376 ? 92.544 -12.809 -165.251 1.00 81.56 376 GLY A N 1
ATOM 3180 C CA . GLY A 1 376 ? 91.302 -13.357 -165.808 1.00 81.56 376 GLY A CA 1
ATOM 3181 C C . GLY A 1 376 ? 90.229 -13.707 -164.766 1.00 81.56 376 GLY A C 1
ATOM 3182 O O . GLY A 1 376 ? 89.302 -14.457 -165.072 1.00 81.56 376 GLY A O 1
ATOM 3183 N N . ASN A 1 377 ? 90.319 -13.184 -163.536 1.00 83.75 377 ASN A N 1
ATOM 3184 C CA . ASN A 1 377 ? 89.372 -13.509 -162.465 1.00 83.75 377 ASN A CA 1
ATOM 3185 C C . ASN A 1 377 ? 88.079 -12.682 -162.601 1.00 83.75 377 ASN A C 1
ATOM 3187 O O . ASN A 1 377 ? 87.955 -11.599 -162.030 1.00 83.75 377 ASN A O 1
ATOM 3191 N N . ILE A 1 378 ? 87.104 -13.205 -163.353 1.00 83.56 378 ILE A N 1
ATOM 3192 C CA . ILE A 1 378 ? 85.822 -12.534 -163.646 1.00 83.56 378 ILE A CA 1
ATOM 3193 C C . ILE A 1 378 ? 85.043 -12.176 -162.373 1.00 83.56 378 ILE A C 1
ATOM 3195 O O . ILE A 1 378 ? 84.406 -11.125 -162.326 1.00 83.56 378 ILE A O 1
ATOM 3199 N N . GLU A 1 379 ? 85.073 -13.024 -161.343 1.00 82.56 379 GLU A N 1
ATOM 3200 C CA . GLU A 1 379 ? 84.324 -12.782 -160.105 1.00 82.56 379 GLU A CA 1
ATOM 3201 C C . GLU A 1 379 ? 84.899 -11.589 -159.335 1.00 82.56 379 GLU A C 1
ATOM 3203 O O . GLU A 1 379 ? 84.166 -10.691 -158.917 1.00 82.56 379 GLU A O 1
ATOM 3208 N N . LEU A 1 380 ? 86.227 -11.531 -159.237 1.00 85.31 380 LEU A N 1
ATOM 3209 C CA . LEU A 1 380 ? 86.931 -10.416 -158.621 1.00 85.31 380 LEU A CA 1
ATOM 3210 C C . LEU A 1 380 ? 86.770 -9.124 -159.436 1.00 85.31 380 LEU A C 1
ATOM 3212 O O . LEU A 1 380 ? 86.577 -8.061 -158.854 1.00 85.31 380 LEU A O 1
ATOM 3216 N N . ILE A 1 381 ? 86.780 -9.210 -160.771 1.00 84.06 381 ILE A N 1
ATOM 3217 C CA . ILE A 1 381 ? 86.493 -8.071 -161.658 1.00 84.06 381 ILE A CA 1
ATOM 3218 C C . ILE A 1 381 ? 85.079 -7.540 -161.406 1.00 84.06 381 ILE A C 1
ATOM 3220 O O . ILE A 1 381 ? 84.915 -6.337 -161.226 1.00 84.06 381 ILE A O 1
ATOM 3224 N N . LYS A 1 382 ? 84.064 -8.416 -161.348 1.00 85.19 382 LYS A N 1
ATOM 3225 C CA . LYS A 1 382 ? 82.679 -8.015 -161.056 1.00 85.19 382 LYS A CA 1
ATOM 3226 C C . LYS A 1 382 ? 82.595 -7.293 -159.720 1.00 85.19 382 LYS A C 1
ATOM 3228 O O . LYS A 1 382 ? 82.027 -6.211 -159.673 1.00 85.19 382 LYS A O 1
ATOM 3233 N N . TYR A 1 383 ? 83.197 -7.851 -158.670 1.00 85.81 383 TYR A N 1
ATOM 3234 C CA . TYR A 1 383 ? 83.167 -7.232 -157.348 1.00 85.81 383 TYR A CA 1
ATOM 3235 C C . TYR A 1 383 ? 83.878 -5.872 -157.308 1.00 85.81 383 TYR A C 1
ATOM 3237 O O . TYR A 1 383 ? 83.381 -4.956 -156.670 1.00 85.81 383 TYR A O 1
ATOM 3245 N N . LEU A 1 384 ? 85.009 -5.717 -158.006 1.00 81.19 384 LEU A N 1
ATOM 3246 C CA . LEU A 1 384 ? 85.751 -4.450 -158.053 1.00 81.19 384 LEU A CA 1
ATOM 3247 C C . LEU A 1 384 ? 85.143 -3.396 -159.003 1.00 81.19 384 LEU A C 1
ATOM 3249 O O . LEU A 1 384 ? 85.507 -2.227 -158.902 1.00 81.19 384 LEU A O 1
ATOM 3253 N N . LEU A 1 385 ? 84.268 -3.799 -159.933 1.00 78.88 385 LEU A N 1
ATOM 3254 C CA . LEU A 1 385 ? 83.487 -2.909 -160.810 1.00 78.88 385 LEU A CA 1
ATOM 3255 C C . LEU A 1 385 ? 82.120 -2.524 -160.222 1.00 78.88 385 LEU A C 1
ATOM 3257 O O . LEU A 1 385 ? 81.428 -1.701 -160.822 1.00 78.88 385 LEU A O 1
ATOM 3261 N N . THR A 1 386 ? 81.724 -3.141 -159.104 1.00 70.06 386 THR A N 1
ATOM 3262 C CA . THR A 1 386 ? 80.510 -2.775 -158.359 1.00 70.06 386 THR A CA 1
ATOM 3263 C C . THR A 1 386 ? 80.810 -1.589 -157.454 1.00 70.06 386 THR A C 1
ATOM 3265 O O . THR A 1 386 ? 79.937 -0.699 -157.360 1.00 70.06 386 THR A O 1
#

Organism: NCBI:txid1754190

Radius of gyration: 131.01 Å; chains: 1; bounding box: 212×42×323 Å

InterPro domains:
  IPR002110 Ankyrin repeat [PF12796] (324-385)
  IPR002110 Ankyrin repeat [PS50088] (331-363)
  IPR002110 Ankyrin repeat [PS50088] (364-386)
  IPR036770 Ankyrin repeat-containing domain superfamily [G3DSA:1.25.40.20] (290-386)
  IPR036770 Ankyrin repeat-containing domain superfamily [SSF48403] (324-386)

pLDDT: mean 75.95, std 18.38, range [30.53, 95.81]